Protein 1MGQ (pdb70)

Organism: Methanothermobacter thermautotrophicus (strain ATCC 29096 / DSM 1053 / JCM 10044 / NBRC 100330 / Delta H) (NCBI:txid187420)

Solvent-accessible surface area: 22728 Å² total; per-residue (Å²): 155,26,77,70,134,133,3,41,52,9,2,30,77,6,48,93,44,96,3,23,0,11,2,94,74,87,55,18,0,78,9,40,0,58,0,41,29,138,112,1,15,0,0,0,46,110,0,49,5,22,95,154,72,119,44,78,57,172,14,35,42,0,1,0,32,0,53,5,0,11,1,5,2,94,237,29,69,64,132,136,1,32,37,4,0,33,52,7,51,94,43,99,4,34,0,24,2,85,81,75,55,16,2,88,8,40,0,65,0,32,20,128,110,3,11,0,1,0,45,106,1,50,17,18,134,133,72,117,50,72,59,161,18,57,22,1,4,0,30,0,66,8,0,8,0,0,5,62,258,29,69,67,141,143,2,32,37,17,3,30,88,15,48,92,39,94,4,36,0,12,1,79,72,77,20,15,0,98,8,45,0,64,0,23,21,132,113,2,14,0,1,0,47,89,0,52,2,7,60,113,62,122,73,73,65,150,13,48,36,0,0,0,24,0,64,6,0,3,1,5,1,88,80,63,68,130,150,2,34,54,5,1,34,110,7,44,97,43,100,4,41,0,14,0,78,75,86,48,28,0,106,9,41,0,65,0,33,21,141,117,4,14,0,2,0,46,112,2,62,15,15,96,157,72,108,45,70,54,172,16,57,39,0,3,0,29,0,56,8,0,11,2,0,4,71,84,80,63,140,151,2,31,54,3,0,31,112,10,48,88,40,105,4,37,0,29,3,84,77,97,66,10,0,78,9,38,0,72,0,31,23,145,116,3,16,0,3,0,40,88,0,46,10,14,116,148,50,124,71,69,108,152,16,54,36,0,1,0,29,0,55,10,0,0,2,0,11,48,173,144,0,47,46,20,3,29,122,10,49,92,41,96,3,34,0,22,1,78,76,88,40,12,0,85,8,40,0,69,0,28,22,124,110,2,16,0,3,0,45,105,1,54,14,13,81,151,57,115,55,73,69,178,11,58,40,0,0,0,28,0,55,6,0,5,1,3,4,87,75,63,67,122,128,4,47,50,2,1,35,106,4,76,97,42,101,3,39,0,18,2,71,79,83,43,16,0,98,9,43,0,90,15,34,16,122,110,2,12,0,12,0,46,111,2,37,11,10,111,145,63,125,56,67,62,175,18,54,43,0,4,0,34,0,53,8,0,16,1,0,4,67

CATH classification: 2.30.30.100

Nearest PDB structures (foldseek):
  1jri-assembly2_J  TM=9.976E-01  e=5.570E-13  Methanothermobacter thermautotrophicus
  1loj-assembly1_B  TM=9.553E-01  e=8.508E-12  Methanothermobacter thermautotrophicus str. Delta H
  1i4k-assembly6_T  TM=9.739E-01  e=8.315E-10  Archaeoglobus fulgidus
  9esi-assembly1_I  TM=9.435E-01  e=1.370E-07  Schizosaccharomyces pombe
  5o9z-assembly1_d  TM=9.030E-01  e=4.123E-07  Homo sapiens

Sequence (511 aa):
RVNVQRPLDALGNSLNSPVIIKLKGDREFRGVLKSFDLHMNLVLNDAEELEDGEVTRRLGTVLIRGDNIVYISPRVNVQRPLDALGNSLNSPVIIKLKGDREFRGVLKSFDLHMNLVLNDAEELEDGEVTRRLGTVLIRGDNIVYISPRVNVQRPLDALGNSLNSPVIIKLKGDREFRGVLKSFDLHMNLVLNDAEELEDGEVTRRLGTVLIRGDNIVYISPVNVQRPLDALGNSLNSPVIIKLKGDREFRGVLKSFDLHMNLVLNDAEELEDGEVTRRLGTVLIRGDNIVYISPVNVQRPLDALGNSLNSPVIIKLKGDREFRGVLKSFDLHMNLVLNDAEELEDGEVTRRLGTVLIRGDNIVYISPQRPLDALGNSLNSPVIIKLKGDREFRGVLKSFDLHMNLVLNDAEELEDGEVTRRLGTVLIRGDNIVYISPVNVQRPLDALGNSLNSPVIIKLKGDREFRGVLKSFDLHMNLVLNDAEELEDGEVTRRLGTVLIRGDNIVYISP

Radius of gyration: 24.47 Å; Cα contacts (8 Å, |Δi|>4): 1337; chains: 7; bounding box: 38×61×62 Å

Structure (mmCIF, N/CA/C/O backbone):
data_1MGQ
#
_entry.id   1MGQ
#
_cell.length_a   40.591
_cell.length_b   71.883
_cell.length_c   95.095
_cell.angle_alpha   90.00
_cell.angle_beta   94.02
_cell.angle_gamma   90.00
#
_symmetry.space_group_name_H-M   'P 1 21 1'
#
loop_
_entity.id
_entity.type
_entity.pdbx_description
1 polymer 'SM-LIKE PROTEIN'
2 water water
#
loop_
_atom_site.group_PDB
_atom_site.id
_atom_site.type_symbol
_atom_site.label_atom_id
_atom_site.label_alt_id
_atom_site.label_comp_id
_atom_site.label_asym_id
_atom_site.label_entity_id
_atom_site.label_seq_id
_atom_site.pdbx_PDB_ins_code
_atom_site.Cartn_x
_atom_site.Cartn_y
_atom_site.Cartn_z
_atom_site.occupancy
_atom_site.B_iso_or_equiv
_atom_site.auth_seq_id
_atom_site.auth_comp_id
_atom_site.auth_asym_id
_atom_site.auth_atom_id
_atom_site.pdbx_PDB_model_num
ATOM 1 N N . ARG A 1 10 ? 4.719 -19.017 -2.818 1.00 32.38 8 ARG A N 1
ATOM 2 C CA . ARG A 1 10 ? 4.688 -19.812 -1.546 1.00 29.45 8 ARG A CA 1
ATOM 3 C C . ARG A 1 10 ? 3.941 -19.166 -0.372 1.00 25.37 8 ARG A C 1
ATOM 4 O O . ARG A 1 10 ? 3.484 -19.854 0.538 1.00 23.97 8 ARG A O 1
ATOM 12 N N . VAL A 1 11 ? 3.773 -17.846 -0.411 1.00 22.53 9 VAL A N 1
ATOM 13 C CA . VAL A 1 11 ? 2.912 -17.173 0.586 1.00 20.98 9 VAL A CA 1
ATOM 14 C C . VAL A 1 11 ? 2.006 -16.152 -0.074 1.00 19.81 9 VAL A C 1
ATOM 15 O O . VAL A 1 11 ? 2.316 -15.595 -1.125 1.00 20.08 9 VAL A O 1
ATOM 19 N N . ASN A 1 12 ? 0.838 -15.987 0.504 1.00 20.06 10 ASN A N 1
ATOM 20 C CA . ASN A 1 12 ? -0.076 -14.898 0.036 1.00 18.61 10 ASN A CA 1
ATOM 21 C C . ASN A 1 12 ? 0.695 -13.522 0.170 1.00 17.07 10 ASN A C 1
ATOM 22 O O . ASN A 1 12 ? 1.368 -13.246 1.148 1.00 17.42 10 ASN A O 1
ATOM 27 N N . VAL A 1 13 ? 0.544 -12.633 -0.797 1.00 17.38 11 VAL A N 1
ATOM 28 C CA . VAL A 1 13 ? 1.241 -11.342 -0.762 1.00 16.06 11 VAL A CA 1
ATOM 29 C C . VAL A 1 13 ? 0.864 -10.443 0.411 1.00 15.26 11 VAL A C 1
ATOM 30 O O . VAL A 1 13 ? 1.552 -9.405 0.661 1.00 15.36 11 VAL A O 1
ATOM 34 N N . GLN A 1 14 ? -0.205 -10.810 1.145 1.00 17.66 12 GLN A N 1
ATOM 35 C CA . GLN A 1 14 ? -0.651 -10.004 2.274 1.00 17.28 12 GLN A CA 1
ATOM 36 C C . GLN A 1 14 ? -0.477 -10.698 3.605 1.00 15.73 12 GLN A C 1
ATOM 37 O O . GLN A 1 14 ? -0.842 -10.136 4.660 1.00 17.13 12 GLN A O 1
ATOM 43 N N . ARG A 1 15 ? 0.088 -11.927 3.574 1.00 15.57 13 ARG A N 1
ATOM 44 C CA . ARG A 1 15 ? 0.202 -12.734 4.795 1.00 14.59 13 ARG A CA 1
ATOM 45 C C . ARG A 1 15 ? 1.661 -13.217 4.996 1.00 13.72 13 ARG A C 1
ATOM 46 O O . ARG A 1 15 ? 1.908 -14.416 4.967 1.00 13.79 13 ARG A O 1
ATOM 54 N N . PRO A 1 16 ? 2.566 -12.317 5.273 1.00 13.32 14 PRO A N 1
ATOM 55 C CA . PRO A 1 16 ? 3.963 -12.744 5.436 1.00 13.42 14 PRO A CA 1
ATOM 56 C C . PRO A 1 16 ? 4.206 -13.832 6.522 1.00 12.65 14 PRO A C 1
ATOM 57 O O . PRO A 1 16 ? 5.193 -14.657 6.357 1.00 14.92 14 PRO A O 1
ATOM 61 N N . LEU A 1 17 ? 3.521 -13.739 7.634 1.00 12.95 15 LEU A N 1
ATOM 62 C CA . LEU A 1 17 ? 3.689 -14.670 8.676 1.00 14.25 15 LEU A CA 1
ATOM 63 C C . LEU A 1 17 ? 3.309 -16.121 8.248 1.00 18.37 15 LEU A C 1
ATOM 64 O O . LEU A 1 17 ? 3.655 -17.029 8.982 1.00 19.31 15 LEU A O 1
ATOM 69 N N . ASP A 1 18 ? 2.546 -16.341 7.142 1.00 18.30 16 ASP A N 1
ATOM 70 C CA . ASP A 1 18 ? 2.311 -17.691 6.642 1.00 21.32 16 ASP A CA 1
ATOM 71 C C . ASP A 1 18 ? 3.623 -18.394 6.265 1.00 19.77 16 ASP A C 1
ATOM 72 O O . ASP A 1 18 ? 3.660 -19.590 6.159 1.00 20.68 16 ASP A O 1
ATOM 77 N N . ALA A 1 19 ? 4.679 -17.629 6.118 1.00 19.41 17 ALA A N 1
ATOM 78 C CA . ALA A 1 19 ? 6.009 -18.269 5.904 1.00 20.14 17 ALA A CA 1
ATOM 79 C C . ALA A 1 19 ? 6.373 -19.177 7.114 1.00 21.12 17 ALA A C 1
ATOM 80 O O . ALA A 1 19 ? 7.132 -20.148 6.958 1.00 23.15 17 ALA A O 1
ATOM 82 N N . LEU A 1 20 ? 5.829 -18.872 8.286 1.00 20.40 18 LEU A N 1
ATOM 83 C CA . LEU A 1 20 ? 6.130 -19.707 9.458 1.00 22.01 18 LEU A CA 1
ATOM 84 C C . LEU A 1 20 ? 5.376 -21.001 9.353 1.00 23.76 18 LEU A C 1
ATOM 85 O O . LEU A 1 20 ? 5.922 -22.069 9.668 1.00 23.85 18 LEU A O 1
ATOM 90 N N . GLY A 1 21 ? 4.106 -20.907 8.913 1.00 23.44 19 GLY A N 1
ATOM 91 C CA . GLY A 1 21 ? 3.303 -22.076 8.767 1.00 26.23 19 GLY A CA 1
ATOM 92 C C . GLY A 1 21 ? 3.979 -23.004 7.794 1.00 26.15 19 GLY A C 1
ATOM 93 O O . GLY A 1 21 ? 3.977 -24.244 7.942 1.00 27.80 19 GLY A O 1
ATOM 94 N N . ASN A 1 22 ? 4.558 -22.414 6.753 1.00 24.78 20 ASN A N 1
ATOM 95 C CA . ASN A 1 22 ? 5.154 -23.248 5.751 1.00 26.54 20 ASN A CA 1
ATOM 96 C C . ASN A 1 22 ? 6.384 -24.020 6.302 1.00 27.66 20 ASN A C 1
ATOM 97 O O . ASN A 1 22 ? 6.770 -25.042 5.734 1.00 29.87 20 ASN A O 1
ATOM 102 N N . SER A 1 23 ? 6.976 -23.555 7.411 1.00 25.65 21 SER A N 1
ATOM 103 C CA . SER A 1 23 ? 8.207 -24.165 7.997 1.00 28.11 21 SER A CA 1
ATOM 104 C C . SER A 1 23 ? 7.909 -25.077 9.167 1.00 28.08 21 SER A C 1
ATOM 105 O O . SER A 1 23 ? 8.840 -25.616 9.764 1.00 27.71 21 SER A O 1
ATOM 108 N N . LEU A 1 24 ? 6.650 -25.194 9.555 1.00 28.10 22 LEU A N 1
ATOM 109 C CA . LEU A 1 24 ? 6.303 -26.102 10.679 1.00 29.31 22 LEU A CA 1
ATOM 110 C C . LEU A 1 24 ? 6.851 -27.516 10.530 1.00 30.79 22 LEU A C 1
ATOM 111 O O . LEU A 1 24 ? 6.689 -28.169 9.487 1.00 31.87 22 LEU A O 1
ATOM 116 N N . ASN A 1 25 ? 7.450 -28.023 11.600 1.00 30.20 23 ASN A N 1
ATOM 117 C CA . ASN A 1 25 ? 8.069 -29.359 11.605 1.00 32.47 23 ASN A CA 1
ATOM 118 C C . ASN A 1 25 ? 9.283 -29.528 10.692 1.00 33.17 23 ASN A C 1
ATOM 119 O O . ASN A 1 25 ? 9.650 -30.633 10.340 1.00 36.33 23 ASN A O 1
ATOM 124 N N . SER A 1 26 ? 9.931 -28.425 10.362 1.00 30.64 24 SER A N 1
ATOM 125 C CA . SER A 1 26 ? 11.114 -28.420 9.515 1.00 31.96 24 SER A CA 1
ATOM 126 C C . SER A 1 26 ? 12.209 -27.586 10.185 1.00 29.57 24 SER A C 1
ATOM 127 O O . SER A 1 26 ? 11.924 -26.782 11.043 1.00 25.76 24 SER A O 1
ATOM 130 N N . PRO A 1 27 ? 13.444 -27.750 9.754 1.00 31.34 25 PRO A N 1
ATOM 131 C CA . PRO A 1 27 ? 14.537 -26.942 10.304 1.00 29.81 25 PRO A CA 1
ATOM 132 C C . PRO A 1 27 ? 14.391 -25.485 9.939 1.00 26.98 25 PRO A C 1
ATOM 133 O O . PRO A 1 27 ? 14.120 -25.203 8.783 1.00 26.41 25 PRO A O 1
ATOM 137 N N . VAL A 1 28 ? 14.682 -24.582 10.878 1.00 24.69 26 VAL A N 1
ATOM 138 C CA . VAL A 1 28 ? 14.692 -23.157 10.540 1.00 23.39 26 VAL A CA 1
ATOM 139 C C . VAL A 1 28 ? 15.919 -22.503 11.164 1.00 23.54 26 VAL A C 1
ATOM 140 O O . VAL A 1 28 ? 16.657 -23.123 11.991 1.00 25.08 26 VAL A O 1
ATOM 144 N N . ILE A 1 29 ? 16.183 -21.263 10.747 1.00 22.21 27 ILE A N 1
ATOM 145 C CA . ILE A 1 29 ? 17.294 -20.481 11.301 1.00 23.30 27 ILE A CA 1
ATOM 146 C C . ILE A 1 29 ? 16.651 -19.238 11.882 1.00 22.14 27 ILE A C 1
ATOM 147 O O . ILE A 1 29 ? 15.861 -18.585 11.178 1.00 20.08 27 ILE A O 1
ATOM 152 N N . ILE A 1 30 ? 16.926 -18.922 13.152 1.00 20.81 28 ILE A N 1
ATOM 153 C CA . ILE A 1 30 ? 16.297 -17.729 13.799 1.00 21.31 28 ILE A CA 1
ATOM 154 C C . ILE A 1 30 ? 17.452 -16.808 14.165 1.00 23.04 28 ILE A C 1
ATOM 155 O O . ILE A 1 30 ? 18.386 -17.244 14.813 1.00 23.24 28 ILE A O 1
ATOM 160 N N . LYS A 1 31 ? 17.413 -15.553 13.707 1.00 20.86 29 LYS A N 1
ATOM 161 C CA . LYS A 1 31 ? 18.457 -14.614 14.044 1.00 22.68 29 LYS A CA 1
ATOM 162 C C . LYS A 1 31 ? 17.869 -13.644 15.054 1.00 20.78 29 LYS A C 1
ATOM 163 O O . LYS A 1 31 ? 16.789 -13.095 14.825 1.00 19.04 29 LYS A O 1
ATOM 169 N N . LEU A 1 32 ? 18.515 -13.487 16.191 1.00 21.18 30 LEU A N 1
ATOM 170 C CA . LEU A 1 32 ? 17.974 -12.556 17.160 1.00 23.40 30 LEU A CA 1
ATOM 171 C C . LEU A 1 32 ? 18.735 -11.294 17.235 1.00 25.53 30 LEU A C 1
ATOM 172 O O . LEU A 1 32 ? 19.886 -11.181 16.747 1.00 29.61 30 LEU A O 1
ATOM 177 N N . LYS A 1 33 ? 18.135 -10.332 17.941 1.00 26.73 31 LYS A N 1
ATOM 178 C CA . LYS A 1 33 ? 18.863 -9.118 18.282 1.00 30.62 31 LYS A CA 1
ATOM 179 C C . LYS A 1 33 ? 20.169 -9.419 19.037 1.00 32.61 31 LYS A C 1
ATOM 180 O O . LYS A 1 33 ? 20.244 -10.341 19.855 1.00 30.51 31 LYS A O 1
ATOM 186 N N . GLY A 1 34 ? 21.202 -8.655 18.729 1.00 35.36 32 GLY A N 1
ATOM 187 C CA . GLY A 1 34 ? 22.477 -8.812 19.379 1.00 40.00 32 GLY A CA 1
ATOM 188 C C . GLY A 1 34 ? 23.218 -9.932 18.684 1.00 41.06 32 GLY A C 1
ATOM 189 O O . GLY A 1 34 ? 24.146 -10.528 19.228 1.00 39.17 32 GLY A O 1
ATOM 190 N N . ASP A 1 35 ? 22.752 -10.254 17.485 1.00 39.10 33 ASP A N 1
ATOM 191 C CA . ASP A 1 35 ? 23.492 -11.178 16.639 1.00 41.08 33 ASP A CA 1
ATOM 192 C C . ASP A 1 35 ? 23.499 -12.642 17.096 1.00 39.73 33 ASP A C 1
ATOM 193 O O . ASP A 1 35 ? 24.366 -13.409 16.709 1.00 41.31 33 ASP A O 1
ATOM 198 N N . ARG A 1 36 ? 22.541 -13.039 17.910 1.00 36.96 34 ARG A N 1
ATOM 199 C CA . ARG A 1 36 ? 22.506 -14.431 18.312 1.00 35.14 34 ARG A CA 1
ATOM 200 C C . ARG A 1 36 ? 21.767 -15.234 17.207 1.00 30.76 34 ARG A C 1
ATOM 201 O O . ARG A 1 36 ? 20.777 -14.758 16.597 1.00 29.79 34 ARG A O 1
ATOM 209 N N . GLU A 1 37 ? 22.262 -16.434 16.938 1.00 28.70 35 GLU A N 1
ATOM 210 C CA . GLU A 1 37 ? 21.618 -17.312 15.977 1.00 27.26 35 GLU A CA 1
ATOM 211 C C . GLU A 1 37 ? 21.244 -18.693 16.587 1.00 26.35 35 GLU A C 1
ATOM 212 O O . GLU A 1 37 ? 22.077 -19.374 17.243 1.00 24.99 35 GLU A O 1
ATOM 218 N N . PHE A 1 38 ? 20.007 -19.097 16.329 1.00 23.29 36 PHE A N 1
ATOM 219 C CA . PHE A 1 38 ? 19.514 -20.410 16.730 1.00 24.37 36 PHE A CA 1
ATOM 220 C C . PHE A 1 38 ? 19.022 -21.225 15.542 1.00 24.13 36 PHE A C 1
ATOM 221 O O . PHE A 1 38 ? 18.420 -20.683 14.604 1.00 22.41 36 PHE A O 1
ATOM 229 N N . ARG A 1 39 ? 19.321 -22.512 15.558 1.00 24.97 37 ARG A N 1
ATOM 230 C CA . ARG A 1 39 ? 18.838 -23.418 14.527 1.00 28.14 37 ARG A CA 1
ATOM 231 C C . ARG A 1 39 ? 18.144 -24.559 15.231 1.00 28.81 37 ARG A C 1
ATOM 232 O O . ARG A 1 39 ? 18.638 -25.039 16.261 1.00 30.62 37 ARG A O 1
ATOM 240 N N . GLY A 1 40 ? 16.986 -24.962 14.714 1.00 27.73 38 GLY A N 1
ATOM 241 C CA . GLY A 1 40 ? 16.262 -26.099 15.257 1.00 27.99 38 GLY A CA 1
ATOM 242 C C . GLY A 1 40 ? 15.001 -26.381 14.439 1.00 27.89 38 GLY A C 1
ATOM 243 O O . GLY A 1 40 ? 14.738 -25.747 13.415 1.00 26.39 38 GLY A O 1
ATOM 244 N N . VAL A 1 41 ? 14.184 -27.318 14.897 1.00 28.58 39 VAL A N 1
ATOM 245 C CA . VAL A 1 41 ? 12.970 -27.674 14.177 1.00 28.83 39 VAL A CA 1
ATOM 246 C C . VAL A 1 41 ? 11.788 -26.886 14.705 1.00 27.77 39 VAL A C 1
ATOM 247 O O . VAL A 1 41 ? 11.519 -26.871 15.917 1.00 28.22 39 VAL A O 1
ATOM 251 N N . LEU A 1 42 ? 11.118 -26.167 13.833 1.00 26.13 40 LEU A N 1
ATOM 252 C CA . LEU A 1 42 ? 10.001 -25.318 14.289 1.00 25.74 40 LEU A CA 1
ATOM 253 C C . LEU A 1 42 ? 8.801 -26.168 14.715 1.00 27.15 40 LEU A C 1
ATOM 254 O O . LEU A 1 42 ? 8.306 -27.004 13.945 1.00 26.20 40 LEU A O 1
ATOM 259 N N . LYS A 1 43 ? 8.357 -25.990 15.953 1.00 25.45 41 LYS A N 1
ATOM 260 C CA . LYS A 1 43 ? 7.233 -26.792 16.449 1.00 28.18 41 LYS A CA 1
ATOM 261 C C . LYS A 1 43 ? 5.916 -26.047 16.585 1.00 28.23 41 LYS A C 1
ATOM 262 O O . LYS A 1 43 ? 4.862 -26.665 16.481 1.00 32.44 41 LYS A O 1
ATOM 268 N N . SER A 1 44 ? 5.959 -24.755 16.872 1.00 27.48 42 SER A N 1
ATOM 269 C CA . SER A 1 44 ? 4.755 -23.979 17.035 1.00 28.36 42 SER A CA 1
ATOM 270 C C . SER A 1 44 ? 5.145 -22.527 17.013 1.00 27.45 42 SER A C 1
ATOM 271 O O . SER A 1 44 ? 6.336 -22.177 17.165 1.00 23.86 42 SER A O 1
ATOM 274 N N . PHE A 1 45 ? 4.152 -21.663 16.830 1.00 26.23 43 PHE A N 1
ATOM 275 C CA . PHE A 1 45 ? 4.382 -20.216 16.779 1.00 25.42 43 PHE A CA 1
ATOM 276 C C . PHE A 1 45 ? 3.030 -19.525 16.926 1.00 27.51 43 PHE A C 1
ATOM 277 O O . PHE A 1 45 ? 2.013 -20.191 16.756 1.00 30.85 43 PHE A O 1
ATOM 285 N N . ASP A 1 46 ? 3.032 -18.227 17.288 1.00 28.31 44 ASP A N 1
ATOM 286 C CA . ASP A 1 46 ? 1.811 -17.395 17.412 1.00 29.12 44 ASP A CA 1
ATOM 287 C C . ASP A 1 46 ? 1.966 -16.082 16.619 1.00 27.97 44 ASP A C 1
ATOM 288 O O . ASP A 1 46 ? 3.010 -15.850 16.062 1.00 26.56 44 ASP A O 1
ATOM 293 N N . LEU A 1 47 ? 0.927 -15.250 16.520 1.00 29.77 45 LEU A N 1
ATOM 294 C CA . LEU A 1 47 ? 1.055 -14.024 15.732 1.00 30.28 45 LEU A CA 1
ATOM 295 C C . LEU A 1 47 ? 2.189 -13.134 16.215 1.00 30.06 45 LEU A C 1
ATOM 296 O O . LEU A 1 47 ? 2.631 -12.310 15.482 1.00 29.59 45 LEU A O 1
ATOM 301 N N . HIS A 1 48 ? 2.604 -13.271 17.463 1.00 30.26 46 HIS A N 1
ATOM 302 C CA . HIS A 1 48 ? 3.684 -12.416 17.981 1.00 29.09 46 HIS A CA 1
ATOM 303 C C . HIS A 1 48 ? 5.044 -12.888 17.591 1.00 25.57 46 HIS A C 1
ATOM 304 O O . HIS A 1 48 ? 6.041 -12.237 17.917 1.00 25.55 46 HIS A O 1
ATOM 311 N N . MET A 1 49 ? 5.088 -13.996 16.847 1.00 23.01 47 MET A N 1
ATOM 312 C CA . MET A 1 49 ? 6.325 -14.685 16.533 1.00 22.12 47 MET A CA 1
ATOM 313 C C . MET A 1 49 ? 7.020 -15.327 17.736 1.00 21.18 47 MET A C 1
ATOM 314 O O . MET A 1 49 ? 8.197 -15.637 17.609 1.00 20.18 47 MET A O 1
ATOM 319 N N . ASN A 1 50 ? 6.326 -15.485 18.887 1.00 22.58 48 ASN A N 1
ATOM 320 C CA . ASN A 1 50 ? 6.881 -16.353 19.908 1.00 23.66 48 ASN A CA 1
ATOM 321 C C . ASN A 1 50 ? 6.922 -17.741 19.244 1.00 23.84 48 ASN A C 1
ATOM 322 O O . ASN A 1 50 ? 5.992 -18.114 18.525 1.00 25.25 48 ASN A O 1
ATOM 327 N N . LEU A 1 51 ? 7.939 -18.538 19.496 1.00 23.78 49 LEU A N 1
ATOM 328 C CA . LEU A 1 51 ? 8.046 -19.808 18.791 1.00 24.01 49 LEU A CA 1
ATOM 329 C C . LEU A 1 51 ? 8.785 -20.848 19.604 1.00 24.67 49 LEU A C 1
ATOM 330 O O . LEU A 1 51 ? 9.532 -20.522 20.519 1.00 23.80 49 LEU A O 1
ATOM 335 N N . VAL A 1 52 ? 8.490 -22.110 19.312 1.00 23.60 50 VAL A N 1
ATOM 336 C CA . VAL A 1 52 ? 9.191 -23.193 19.959 1.00 25.59 50 VAL A CA 1
ATOM 337 C C . VAL A 1 52 ? 10.043 -23.982 18.958 1.00 23.78 50 VAL A C 1
ATOM 338 O O . VAL A 1 52 ? 9.589 -24.359 17.885 1.00 23.40 50 VAL A O 1
ATOM 342 N N . LEU A 1 53 ? 11.289 -24.221 19.305 1.00 24.11 51 LEU A N 1
ATOM 343 C CA . LEU A 1 53 ? 12.079 -25.089 18.466 1.00 25.36 51 LEU A CA 1
ATOM 344 C C . LEU A 1 53 ? 12.325 -26.338 19.283 1.00 27.81 51 LEU A C 1
ATOM 345 O O . LEU A 1 53 ? 12.396 -26.256 20.527 1.00 28.18 51 LEU A O 1
ATOM 350 N N . ASN A 1 54 ? 12.460 -27.477 18.604 1.00 28.32 52 ASN A N 1
ATOM 351 C CA . ASN A 1 54 ? 13.052 -28.671 19.219 1.00 32.05 52 ASN A CA 1
ATOM 352 C C . ASN A 1 54 ? 14.444 -28.929 18.636 1.00 31.56 52 ASN A C 1
ATOM 353 O O . ASN A 1 54 ? 14.737 -28.459 17.524 1.00 30.78 52 ASN A O 1
ATOM 358 N N . ASP A 1 55 ? 15.285 -29.679 19.373 1.00 33.02 53 ASP A N 1
ATOM 359 C CA . ASP A 1 55 ? 16.660 -29.973 18.973 1.00 35.34 53 ASP A CA 1
ATOM 360 C C . ASP A 1 55 ? 17.439 -28.725 18.614 1.00 33.48 53 ASP A C 1
ATOM 361 O O . ASP A 1 55 ? 18.166 -28.694 17.628 1.00 34.01 53 ASP A O 1
ATOM 366 N N . ALA A 1 56 ? 17.267 -27.676 19.389 1.00 31.21 54 ALA A N 1
ATOM 367 C CA . ALA A 1 56 ? 17.917 -26.429 19.040 1.00 30.48 54 ALA A CA 1
ATOM 368 C C . ALA A 1 56 ? 19.358 -26.299 19.421 1.00 31.81 54 ALA A C 1
ATOM 369 O O . ALA A 1 56 ? 19.855 -26.908 20.422 1.00 33.02 54 ALA A O 1
ATOM 371 N N . GLU A 1 57 ? 20.065 -25.543 18.590 1.00 31.39 55 GLU A N 1
ATOM 372 C CA . GLU A 1 57 ? 21.496 -25.287 18.827 1.00 34.83 55 GLU A CA 1
ATOM 373 C C . GLU A 1 57 ? 21.715 -23.797 18.654 1.00 33.68 55 GLU A C 1
ATOM 374 O O . GLU A 1 57 ? 21.027 -23.148 17.858 1.00 31.36 55 GLU A O 1
ATOM 380 N N . GLU A 1 58 ? 22.628 -23.242 19.422 1.00 35.60 56 GLU A N 1
ATOM 381 C CA . GLU A 1 58 ? 22.950 -21.866 19.209 1.00 36.92 56 GLU A CA 1
ATOM 382 C C . GLU A 1 58 ? 24.231 -21.829 18.471 1.00 39.65 56 GLU A C 1
ATOM 383 O O . GLU A 1 58 ? 25.183 -22.559 18.828 1.00 41.81 56 GLU A O 1
ATOM 389 N N . LEU A 1 59 ? 24.281 -20.961 17.472 1.00 39.72 57 LEU A N 1
ATOM 390 C CA . LEU A 1 59 ? 25.472 -20.760 16.688 1.00 43.71 57 LEU A CA 1
ATOM 391 C C . LEU A 1 59 ? 26.143 -19.420 16.928 1.00 45.37 57 LEU A C 1
ATOM 392 O O . LEU A 1 59 ? 25.470 -18.400 17.129 1.00 43.32 57 LEU A O 1
ATOM 397 N N . GLU A 1 60 ? 27.477 -19.459 16.907 1.00 48.74 58 GLU A N 1
ATOM 398 C CA . GLU A 1 60 ? 28.345 -18.269 16.910 1.00 52.34 58 GLU A CA 1
ATOM 399 C C . GLU A 1 60 ? 29.537 -18.578 16.023 1.00 55.39 58 GLU A C 1
ATOM 400 O O . GLU A 1 60 ? 30.164 -19.611 16.197 1.00 56.98 58 GLU A O 1
ATOM 406 N N . ASP A 1 61 ? 29.810 -17.710 15.053 1.00 56.63 59 ASP A N 1
ATOM 407 C CA . ASP A 1 61 ? 30.906 -17.913 14.115 1.00 62.85 59 ASP A CA 1
ATOM 408 C C . ASP A 1 61 ? 30.845 -19.313 13.462 1.00 63.53 59 ASP A C 1
ATOM 409 O O . ASP A 1 61 ? 31.839 -20.022 13.396 1.00 67.73 59 ASP A O 1
ATOM 414 N N . GLY A 1 62 ? 29.661 -19.713 12.996 1.00 61.60 60 GLY A N 1
ATOM 415 C CA . GLY A 1 62 ? 29.497 -21.006 12.338 1.00 61.66 60 GLY A CA 1
ATOM 416 C C . GLY A 1 62 ? 29.685 -22.209 13.242 1.00 62.66 60 GLY A C 1
ATOM 417 O O . GLY A 1 62 ? 30.043 -23.309 12.802 1.00 65.24 60 GLY A O 1
ATOM 418 N N . GLU A 1 63 ? 29.466 -22.031 14.529 1.00 61.00 61 GLU A N 1
ATOM 419 C CA . GLU A 1 63 ? 29.653 -23.173 15.390 1.00 62.20 61 GLU A CA 1
ATOM 420 C C . GLU A 1 63 ? 28.705 -23.185 16.563 1.00 58.67 61 GLU A C 1
ATOM 421 O O . GLU A 1 63 ? 28.355 -22.139 17.105 1.00 57.09 61 GLU A O 1
ATOM 427 N N . VAL A 1 64 ? 28.318 -24.394 16.945 1.00 58.22 62 VAL A N 1
ATOM 428 C CA . VAL A 1 64 ? 27.377 -24.631 18.018 1.00 55.54 62 VAL A CA 1
ATOM 429 C C . VAL A 1 64 ? 28.009 -24.341 19.365 1.00 56.79 62 VAL A C 1
ATOM 430 O O . VAL A 1 64 ? 28.872 -25.075 19.816 1.00 59.49 62 VAL A O 1
ATOM 434 N N . THR A 1 65 ? 27.588 -23.263 20.005 1.00 54.73 63 THR A N 1
ATOM 435 C CA . THR A 1 65 ? 28.137 -22.924 21.305 1.00 56.24 63 THR A CA 1
ATOM 436 C C . THR A 1 65 ? 27.309 -23.528 22.433 1.00 54.56 63 THR A C 1
ATOM 437 O O . THR A 1 65 ? 27.751 -23.548 23.586 1.00 56.31 63 THR A O 1
ATOM 441 N N . ARG A 1 66 ? 26.146 -24.073 22.086 1.00 51.16 64 ARG A N 1
ATOM 442 C CA . ARG A 1 66 ? 25.236 -24.572 23.086 1.00 49.10 64 ARG A CA 1
ATOM 443 C C . ARG A 1 66 ? 24.133 -25.421 22.458 1.00 46.45 64 ARG A C 1
ATOM 444 O O . ARG A 1 66 ? 23.543 -25.052 21.429 1.00 43.27 64 ARG A O 1
ATOM 452 N N . ARG A 1 67 ? 23.838 -26.551 23.077 1.00 45.03 65 ARG A N 1
ATOM 453 C CA . ARG A 1 67 ? 22.744 -27.381 22.627 1.00 44.06 65 ARG A CA 1
ATOM 454 C C . ARG A 1 67 ? 21.603 -27.105 23.593 1.00 42.45 65 ARG A C 1
ATOM 455 O O . ARG A 1 67 ? 21.777 -27.261 24.784 1.00 44.41 65 ARG A O 1
ATOM 463 N N . LEU A 1 68 ? 20.438 -26.694 23.122 1.00 39.61 66 LEU A N 1
ATOM 464 C CA . LEU A 1 68 ? 19.378 -26.295 24.065 1.00 39.19 66 LEU A CA 1
ATOM 465 C C . LEU A 1 68 ? 18.246 -27.295 24.194 1.00 39.57 66 LEU A C 1
ATOM 466 O O . LEU A 1 68 ? 17.456 -27.227 25.141 1.00 39.22 66 LEU A O 1
ATOM 471 N N . GLY A 1 69 ? 18.118 -28.195 23.224 1.00 39.53 67 GLY A N 1
ATOM 472 C CA . GLY A 1 69 ? 16.981 -29.096 23.236 1.00 39.93 67 GLY A CA 1
ATOM 473 C C . GLY A 1 69 ? 15.739 -28.276 22.852 1.00 37.13 67 GLY A C 1
ATOM 474 O O . GLY A 1 69 ? 15.747 -27.550 21.855 1.00 35.92 67 GLY A O 1
ATOM 475 N N . THR A 1 70 ? 14.674 -28.368 23.632 1.00 36.57 68 THR A N 1
ATOM 476 C CA . THR A 1 70 ? 13.446 -27.608 23.343 1.00 34.70 68 THR A CA 1
ATOM 477 C C . THR A 1 70 ? 13.606 -26.196 23.869 1.00 32.20 68 THR A C 1
ATOM 478 O O . THR A 1 70 ? 14.074 -26.010 24.969 1.00 32.23 68 THR A O 1
ATOM 482 N N . VAL A 1 71 ? 13.238 -25.196 23.081 1.00 28.75 69 VAL A N 1
ATOM 483 C CA . VAL A 1 71 ? 13.373 -23.826 23.575 1.00 28.06 69 VAL A CA 1
ATOM 484 C C . VAL A 1 71 ? 12.227 -22.979 23.077 1.00 25.81 69 VAL A C 1
ATOM 485 O O . VAL A 1 71 ? 11.765 -23.151 21.929 1.00 24.88 69 VAL A O 1
ATOM 489 N N . LEU A 1 72 ? 11.713 -22.117 23.945 1.00 24.69 70 LEU A N 1
ATOM 490 C CA . LEU A 1 72 ? 10.644 -21.159 23.570 1.00 23.84 70 LEU A CA 1
ATOM 491 C C . LEU A 1 72 ? 11.336 -19.772 23.413 1.00 22.13 70 LEU A C 1
ATOM 492 O O . LEU A 1 72 ? 11.968 -19.288 24.381 1.00 22.51 70 LEU A O 1
ATOM 497 N N . ILE A 1 73 ? 11.327 -19.202 22.184 1.00 18.98 71 ILE A N 1
ATOM 498 C CA . ILE A 1 73 ? 11.944 -17.898 21.897 1.00 20.00 71 ILE A CA 1
ATOM 499 C C . ILE A 1 73 ? 10.835 -16.819 21.833 1.00 20.86 71 ILE A C 1
ATOM 500 O O . ILE A 1 73 ? 9.850 -16.999 21.122 1.00 20.51 71 ILE A O 1
ATOM 505 N N . ARG A 1 74 ? 11.002 -15.719 22.585 1.00 21.65 72 ARG A N 1
ATOM 506 C CA . ARG A 1 74 ? 10.023 -14.630 22.552 1.00 23.11 72 ARG A CA 1
ATOM 507 C C . ARG A 1 74 ? 10.151 -13.862 21.211 1.00 23.47 72 ARG A C 1
ATOM 508 O O . ARG A 1 74 ? 11.271 -13.513 20.818 1.00 22.36 72 ARG A O 1
ATOM 516 N N . GLY A 1 75 ? 9.015 -13.612 20.505 1.00 21.33 73 GLY A N 1
ATOM 517 C CA . GLY A 1 75 ? 9.055 -12.938 19.203 1.00 22.00 73 GLY A CA 1
ATOM 518 C C . GLY A 1 75 ? 9.679 -11.557 19.136 1.00 23.06 73 GLY A C 1
ATOM 519 O O . GLY A 1 75 ? 10.297 -11.167 18.133 1.00 20.18 73 GLY A O 1
ATOM 520 N N . ASP A 1 76 ? 9.584 -10.843 20.244 1.00 23.10 74 ASP A N 1
ATOM 521 C CA . ASP A 1 76 ? 10.023 -9.452 20.259 1.00 24.66 74 ASP A CA 1
ATOM 522 C C . ASP A 1 76 ? 11.512 -9.300 20.022 1.00 23.52 74 ASP A C 1
ATOM 523 O O . ASP A 1 76 ? 11.955 -8.216 19.719 1.00 23.20 74 ASP A O 1
ATOM 528 N N . ASN A 1 77 ? 12.269 -10.372 20.217 1.00 21.23 75 ASN A N 1
ATOM 529 C CA . ASN A 1 77 ? 13.729 -10.356 20.069 1.00 21.73 75 ASN A CA 1
ATOM 530 C C . ASN A 1 77 ? 14.175 -10.823 18.672 1.00 21.62 75 ASN A C 1
ATOM 531 O O . ASN A 1 77 ? 15.385 -10.788 18.355 1.00 21.54 75 ASN A O 1
ATOM 536 N N . ILE A 1 78 ? 13.220 -11.250 17.848 1.00 17.91 76 ILE A N 1
ATOM 537 C CA . ILE A 1 78 ? 13.611 -11.831 16.552 1.00 18.74 76 ILE A CA 1
ATOM 538 C C . ILE A 1 78 ? 13.870 -10.786 15.482 1.00 17.45 76 ILE A C 1
ATOM 539 O O . ILE A 1 78 ? 13.114 -9.795 15.352 1.00 17.27 76 ILE A O 1
ATOM 544 N N . VAL A 1 79 ? 14.980 -10.944 14.753 1.00 15.53 77 VAL A N 1
ATOM 545 C CA . VAL A 1 79 ? 15.243 -10.163 13.569 1.00 17.05 77 VAL A CA 1
ATOM 546 C C . VAL A 1 79 ? 14.671 -10.832 12.309 1.00 16.35 77 VAL A C 1
ATOM 547 O O . VAL A 1 79 ? 13.919 -10.193 11.535 1.00 16.07 77 VAL A O 1
ATOM 551 N N . TYR A 1 80 ? 15.009 -12.103 12.066 1.00 15.04 78 TYR A N 1
ATOM 552 C CA . TYR A 1 80 ? 14.490 -12.768 10.874 1.00 14.77 78 TYR A CA 1
ATOM 553 C C . TYR A 1 80 ? 14.459 -14.233 11.098 1.00 16.70 78 TYR A C 1
ATOM 554 O O . TYR A 1 80 ? 15.167 -14.746 11.993 1.00 14.63 78 TYR A O 1
ATOM 563 N N . ILE A 1 81 ? 13.613 -14.895 10.309 1.00 15.58 79 ILE A N 1
ATOM 564 C CA . ILE A 1 81 ? 13.521 -16.333 10.327 1.00 17.82 79 ILE A CA 1
ATOM 565 C C . ILE A 1 81 ? 13.627 -16.868 8.935 1.00 18.67 79 ILE A C 1
ATOM 566 O O . ILE A 1 81 ? 13.045 -16.323 8.037 1.00 17.07 79 ILE A O 1
ATOM 571 N N . SER A 1 82 ? 14.404 -17.920 8.737 1.00 18.52 80 SER A N 1
ATOM 572 C CA . SER A 1 82 ? 14.396 -18.531 7.410 1.00 21.28 80 SER A CA 1
ATOM 573 C C . SER A 1 82 ? 14.458 -20.064 7.448 1.00 24.19 80 SER A C 1
ATOM 574 O O . SER A 1 82 ? 14.973 -20.607 8.425 1.00 24.65 80 SER A O 1
ATOM 577 N N . PRO A 1 83 ? 13.996 -20.760 6.395 1.00 26.75 81 PRO A N 1
ATOM 578 C CA . PRO A 1 83 ? 14.236 -22.218 6.263 1.00 30.97 81 PRO A CA 1
ATOM 579 C C . PRO A 1 83 ? 15.701 -22.480 5.886 1.00 35.19 81 PRO A C 1
ATOM 580 O O . PRO A 1 83 ? 16.513 -21.562 5.703 1.00 36.49 81 PRO A O 1
ATOM 585 N N . ARG B 1 10 ? 1.870 8.092 -8.118 1.00 47.54 8 ARG B N 1
ATOM 586 C CA . ARG B 1 10 ? 1.971 6.629 -7.944 1.00 44.19 8 ARG B CA 1
ATOM 587 C C . ARG B 1 10 ? 1.563 6.079 -6.574 1.00 40.31 8 ARG B C 1
ATOM 588 O O . ARG B 1 10 ? 0.992 4.993 -6.502 1.00 40.50 8 ARG B O 1
ATOM 596 N N . VAL B 1 11 ? 1.858 6.795 -5.492 1.00 34.70 9 VAL B N 1
ATOM 597 C CA . VAL B 1 11 ? 1.440 6.335 -4.168 1.00 29.98 9 VAL B CA 1
ATOM 598 C C . VAL B 1 11 ? 0.311 7.249 -3.645 1.00 27.59 9 VAL B C 1
ATOM 599 O O . VAL B 1 11 ? 0.411 8.424 -3.739 1.00 26.90 9 VAL B O 1
ATOM 603 N N . ASN B 1 12 ? -0.789 6.701 -3.128 1.00 25.89 10 ASN B N 1
ATOM 604 C CA . ASN B 1 12 ? -1.858 7.585 -2.593 1.00 26.50 10 ASN B CA 1
ATOM 605 C C . ASN B 1 12 ? -1.199 8.365 -1.443 1.00 23.10 10 ASN B C 1
ATOM 606 O O . ASN B 1 12 ? -0.457 7.743 -0.651 1.00 21.03 10 ASN B O 1
ATOM 611 N N . VAL B 1 13 ? -1.524 9.653 -1.304 1.00 23.89 11 VAL B N 1
ATOM 612 C CA . VAL B 1 13 ? -0.877 10.479 -0.264 1.00 23.80 11 VAL B CA 1
ATOM 613 C C . VAL B 1 13 ? -1.121 10.065 1.196 1.00 23.00 11 VAL B C 1
ATOM 614 O O . VAL B 1 13 ? -0.393 10.535 2.106 1.00 21.67 11 VAL B O 1
ATOM 618 N N . GLN B 1 14 ? -2.124 9.198 1.436 1.00 23.27 12 GLN B N 1
ATOM 619 C CA . GLN B 1 14 ? -2.379 8.776 2.810 1.00 23.62 12 GLN B CA 1
ATOM 620 C C . GLN B 1 14 ? -2.128 7.311 2.961 1.00 23.31 12 GLN B C 1
ATOM 621 O O . GLN B 1 14 ? -2.442 6.724 4.011 1.00 24.38 12 GLN B O 1
ATOM 627 N N . ARG B 1 15 ? -1.508 6.660 1.964 1.00 19.70 13 ARG B N 1
ATOM 628 C CA . ARG B 1 15 ? -1.254 5.263 2.144 1.00 20.07 13 ARG B CA 1
ATOM 629 C C . ARG B 1 15 ? 0.205 4.948 1.805 1.00 17.79 13 ARG B C 1
ATOM 630 O O . ARG B 1 15 ? 0.453 4.359 0.754 1.00 16.65 13 ARG B O 1
ATOM 638 N N . PRO B 1 16 ? 1.146 5.241 2.697 1.00 16.79 14 PRO B N 1
ATOM 639 C CA . PRO B 1 16 ? 2.575 5.011 2.357 1.00 17.66 14 PRO B CA 1
ATOM 640 C C . PRO B 1 16 ? 2.945 3.552 2.109 1.00 17.22 14 PRO B C 1
ATOM 641 O O . PRO B 1 16 ? 3.883 3.243 1.374 1.00 13.54 14 PRO B O 1
ATOM 645 N N . LEU B 1 17 ? 2.132 2.651 2.657 1.00 15.50 15 LEU B N 1
ATOM 646 C CA . LEU B 1 17 ? 2.468 1.247 2.455 1.00 16.32 15 LEU B CA 1
ATOM 647 C C . LEU B 1 17 ? 2.189 0.814 1.019 1.00 18.30 15 LEU B C 1
ATOM 648 O O . LEU B 1 17 ? 2.711 -0.222 0.563 1.00 17.20 15 LEU B O 1
ATOM 653 N N . ASP B 1 18 ? 1.530 1.687 0.275 1.00 19.79 16 ASP B N 1
ATOM 654 C CA . ASP B 1 18 ? 1.340 1.398 -1.114 1.00 21.36 16 ASP B CA 1
ATOM 655 C C . ASP B 1 18 ? 2.682 1.409 -1.813 1.00 21.41 16 ASP B C 1
ATOM 656 O O . ASP B 1 18 ? 2.829 0.810 -2.866 1.00 21.92 16 ASP B O 1
ATOM 661 N N . ALA B 1 19 ? 3.708 2.021 -1.237 1.00 20.32 17 ALA B N 1
ATOM 662 C CA . ALA B 1 19 ? 5.042 1.893 -1.852 1.00 20.52 17 ALA B CA 1
ATOM 663 C C . ALA B 1 19 ? 5.489 0.447 -1.856 1.00 20.04 17 ALA B C 1
ATOM 664 O O . ALA B 1 19 ? 6.230 0.055 -2.761 1.00 20.52 17 ALA B O 1
ATOM 666 N N . LEU B 1 20 ? 5.035 -0.354 -0.878 1.00 18.18 18 LEU B N 1
ATOM 667 C CA . LEU B 1 20 ? 5.449 -1.760 -0.827 1.00 19.17 18 LEU B CA 1
ATOM 668 C C . LEU B 1 20 ? 4.589 -2.523 -1.830 1.00 19.71 18 LEU B C 1
ATOM 669 O O . LEU B 1 20 ? 5.106 -3.372 -2.564 1.00 18.66 18 LEU B O 1
ATOM 674 N N . GLY B 1 21 ? 3.304 -2.177 -1.895 1.00 19.75 19 GLY B N 1
ATOM 675 C CA . GLY B 1 21 ? 2.343 -2.823 -2.794 1.00 21.55 19 GLY B CA 1
ATOM 676 C C . GLY B 1 21 ? 2.907 -2.684 -4.240 1.00 23.29 19 GLY B C 1
ATOM 677 O O . GLY B 1 21 ? 2.951 -3.679 -5.034 1.00 23.11 19 GLY B O 1
ATOM 678 N N . ASN B 1 22 ? 3.389 -1.474 -4.547 1.00 21.91 20 ASN B N 1
ATOM 679 C CA . ASN B 1 22 ? 3.958 -1.168 -5.856 1.00 24.67 20 ASN B CA 1
ATOM 680 C C . ASN B 1 22 ? 5.208 -1.940 -6.182 1.00 23.39 20 ASN B C 1
ATOM 681 O O . ASN B 1 22 ? 5.629 -1.972 -7.348 1.00 25.02 20 ASN B O 1
ATOM 686 N N . SER B 1 23 ? 5.783 -2.551 -5.173 1.00 21.09 21 SER B N 1
ATOM 687 C CA . SER B 1 23 ? 7.028 -3.216 -5.423 1.00 20.71 21 SER B CA 1
ATOM 688 C C . SER B 1 23 ? 7.018 -4.696 -5.238 1.00 16.52 21 SER B C 1
ATOM 689 O O . SER B 1 23 ? 8.145 -5.300 -5.245 1.00 17.83 21 SER B O 1
ATOM 692 N N . LEU B 1 24 ? 5.820 -5.280 -5.090 1.00 17.95 22 LEU B N 1
ATOM 693 C CA . LEU B 1 24 ? 5.755 -6.755 -5.069 1.00 17.20 22 LEU B CA 1
ATOM 694 C C . LEU B 1 24 ? 6.517 -7.353 -6.318 1.00 18.37 22 LEU B C 1
ATOM 695 O O . LEU B 1 24 ? 6.314 -6.932 -7.455 1.00 18.85 22 LEU B O 1
ATOM 700 N N . ASN B 1 25 ? 7.334 -8.373 -6.072 1.00 16.15 23 ASN B N 1
ATOM 701 C CA . ASN B 1 25 ? 8.168 -9.081 -7.073 1.00 17.31 23 ASN B CA 1
ATOM 702 C C . ASN B 1 25 ? 9.277 -8.223 -7.667 1.00 17.95 23 ASN B C 1
ATOM 703 O O . ASN B 1 25 ? 9.743 -8.488 -8.771 1.00 20.49 23 ASN B O 1
ATOM 708 N N . SER B 1 26 ? 9.631 -7.170 -6.950 1.00 17.99 24 SER B N 1
ATOM 709 C CA . SER B 1 26 ? 10.699 -6.319 -7.419 1.00 19.04 24 SER B CA 1
ATOM 710 C C . SER B 1 26 ? 11.758 -6.322 -6.312 1.00 18.23 24 SER B C 1
ATOM 711 O O . SER B 1 26 ? 11.461 -6.573 -5.180 1.00 14.94 24 SER B O 1
ATOM 714 N N . PRO B 1 27 ? 13.003 -6.046 -6.699 1.00 19.81 25 PRO B N 1
ATOM 715 C CA . PRO B 1 27 ? 14.094 -5.986 -5.720 1.00 19.68 25 PRO B CA 1
ATOM 716 C C . PRO B 1 27 ? 13.911 -4.796 -4.801 1.00 19.21 25 PRO B C 1
ATOM 717 O O . PRO B 1 27 ? 13.515 -3.701 -5.237 1.00 19.52 25 PRO B O 1
ATOM 721 N N . VAL B 1 28 ? 14.201 -4.984 -3.523 1.00 16.32 26 VAL B N 1
ATOM 722 C CA . VAL B 1 28 ? 14.145 -3.876 -2.601 1.00 16.78 26 VAL B CA 1
ATOM 723 C C . VAL B 1 28 ? 15.346 -3.946 -1.675 1.00 17.11 26 VAL B C 1
ATOM 724 O O . VAL B 1 28 ? 16.050 -4.986 -1.590 1.00 16.85 26 VAL B O 1
ATOM 728 N N . ILE B 1 29 ? 15.626 -2.808 -1.011 1.00 16.11 27 ILE B N 1
ATOM 729 C CA . ILE B 1 29 ? 16.677 -2.776 -0.020 1.00 17.91 27 ILE B CA 1
ATOM 730 C C . ILE B 1 29 ? 15.994 -2.528 1.333 1.00 17.65 27 ILE B C 1
ATOM 731 O O . ILE B 1 29 ? 15.107 -1.648 1.468 1.00 17.62 27 ILE B O 1
ATOM 736 N N . ILE B 1 30 ? 16.400 -3.281 2.354 1.00 16.32 28 ILE B N 1
ATOM 737 C CA . ILE B 1 30 ? 15.874 -3.086 3.688 1.00 18.44 28 ILE B CA 1
ATOM 738 C C . ILE B 1 30 ? 17.015 -2.697 4.645 1.00 20.08 28 ILE B C 1
ATOM 739 O O . ILE B 1 30 ? 18.051 -3.382 4.737 1.00 19.85 28 ILE B O 1
ATOM 744 N N . LYS B 1 31 ? 16.882 -1.566 5.349 1.00 18.18 29 LYS B N 1
ATOM 745 C CA . LYS B 1 31 ? 17.839 -1.181 6.368 1.00 20.13 29 LYS B CA 1
ATOM 746 C C . LYS B 1 31 ? 17.265 -1.417 7.762 1.00 19.65 29 LYS B C 1
ATOM 747 O O . LYS B 1 31 ? 16.129 -0.973 8.063 1.00 17.63 29 LYS B O 1
ATOM 753 N N . LEU B 1 32 ? 17.948 -2.218 8.574 1.00 18.99 30 LEU B N 1
ATOM 754 C CA . LEU B 1 32 ? 17.471 -2.573 9.883 1.00 21.38 30 LEU B CA 1
ATOM 755 C C . LEU B 1 32 ? 18.125 -1.744 10.980 1.00 22.52 30 LEU B C 1
ATOM 756 O O . LEU B 1 32 ? 19.189 -1.107 10.779 1.00 24.83 30 LEU B O 1
ATOM 761 N N . LYS B 1 33 ? 17.497 -1.717 12.163 1.00 23.92 31 LYS B N 1
ATOM 762 C CA . LYS B 1 33 ? 18.067 -1.014 13.319 1.00 27.97 31 LYS B CA 1
ATOM 763 C C . LYS B 1 33 ? 19.364 -1.742 13.681 1.00 30.88 31 LYS B C 1
ATOM 764 O O . LYS B 1 33 ? 19.453 -2.970 13.593 1.00 31.07 31 LYS B O 1
ATOM 770 N N . GLY B 1 34 ? 20.404 -0.981 13.969 1.00 33.36 32 GLY B N 1
ATOM 771 C CA . GLY B 1 34 ? 21.697 -1.581 14.296 1.00 37.18 32 GLY B CA 1
ATOM 772 C C . GLY B 1 34 ? 22.497 -1.725 13.015 1.00 36.15 32 GLY B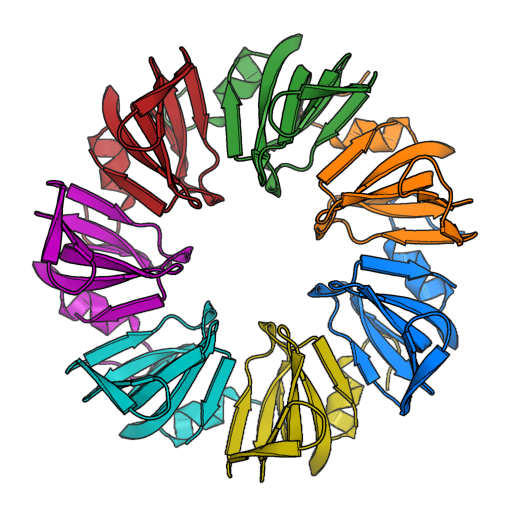 C 1
ATOM 773 O O . GLY B 1 34 ? 23.562 -2.359 12.968 1.00 37.48 32 GLY B O 1
ATOM 774 N N . ASP B 1 35 ? 21.899 -1.205 11.956 1.00 34.13 33 ASP B N 1
ATOM 775 C CA . ASP B 1 35 ? 22.506 -1.040 10.633 1.00 34.43 33 ASP B CA 1
ATOM 776 C C . ASP B 1 35 ? 22.624 -2.227 9.680 1.00 32.73 33 ASP B C 1
ATOM 777 O O . ASP B 1 35 ? 23.256 -2.104 8.609 1.00 33.43 33 ASP B O 1
ATOM 782 N N . ARG B 1 36 ? 22.081 -3.375 10.057 1.00 28.62 34 ARG B N 1
ATOM 783 C CA . ARG B 1 36 ? 22.210 -4.542 9.196 1.00 28.41 34 ARG B CA 1
ATOM 784 C C . ARG B 1 36 ? 21.381 -4.206 7.944 1.00 24.65 34 ARG B C 1
ATOM 785 O O . ARG B 1 36 ? 20.377 -3.461 8.054 1.00 25.52 34 ARG B O 1
ATOM 793 N N . GLU B 1 37 ? 21.724 -4.801 6.803 1.00 23.15 35 GLU B N 1
ATOM 794 C CA . GLU B 1 37 ? 21.057 -4.480 5.514 1.00 22.01 35 GLU B CA 1
ATOM 795 C C . GLU B 1 37 ? 20.793 -5.723 4.691 1.00 21.98 35 GLU B C 1
ATOM 796 O O . GLU B 1 37 ? 21.652 -6.603 4.613 1.00 24.40 35 GLU B O 1
ATOM 802 N N . PHE B 1 38 ? 19.608 -5.803 4.135 1.00 18.19 36 PHE B N 1
ATOM 803 C CA . PHE B 1 38 ? 19.226 -6.847 3.198 1.00 19.68 36 PHE B CA 1
ATOM 804 C C . PHE B 1 38 ? 18.777 -6.351 1.871 1.00 19.57 36 PHE B C 1
ATOM 805 O O . PHE B 1 38 ? 18.104 -5.251 1.748 1.00 18.98 36 PHE B O 1
ATOM 813 N N . ARG B 1 39 ? 19.088 -7.167 0.856 1.00 18.87 37 ARG B N 1
ATOM 814 C CA . ARG B 1 39 ? 18.611 -6.896 -0.511 1.00 18.80 37 ARG B CA 1
ATOM 815 C C . ARG B 1 39 ? 17.890 -8.194 -0.928 1.00 19.53 37 ARG B C 1
ATOM 816 O O . ARG B 1 39 ? 18.284 -9.315 -0.578 1.00 20.00 37 ARG B O 1
ATOM 824 N N . GLY B 1 40 ? 16.728 -8.066 -1.572 1.00 15.97 38 GLY B N 1
ATOM 825 C CA . GLY B 1 40 ? 16.112 -9.275 -2.082 1.00 15.69 38 GLY B CA 1
ATOM 826 C C . GLY B 1 40 ? 14.807 -8.903 -2.801 1.00 16.37 38 GLY B C 1
ATOM 827 O O . GLY B 1 40 ? 14.469 -7.718 -2.888 1.00 15.05 38 GLY B O 1
ATOM 828 N N . VAL B 1 41 ? 14.047 -9.897 -3.210 1.00 15.69 39 VAL B N 1
ATOM 829 C CA . VAL B 1 41 ? 12.833 -9.662 -3.961 1.00 15.11 39 VAL B CA 1
ATOM 830 C C . VAL B 1 41 ? 11.613 -9.688 -3.030 1.00 15.33 39 VAL B C 1
ATOM 831 O O . VAL B 1 41 ? 11.371 -10.655 -2.308 1.00 13.73 39 VAL B O 1
ATOM 835 N N . LEU B 1 42 ? 10.840 -8.597 -3.008 1.00 13.96 40 LEU B N 1
ATOM 836 C CA . LEU B 1 42 ? 9.766 -8.513 -2.056 1.00 14.63 40 LEU B CA 1
ATOM 837 C C . LEU B 1 42 ? 8.619 -9.427 -2.469 1.00 15.15 40 LEU B C 1
ATOM 838 O O . LEU B 1 42 ? 8.175 -9.350 -3.631 1.00 15.44 40 LEU B O 1
ATOM 843 N N . LYS B 1 43 ? 8.165 -10.308 -1.559 1.00 12.85 41 LYS B N 1
ATOM 844 C CA . LYS B 1 43 ? 7.128 -11.294 -1.937 1.00 13.33 41 LYS B CA 1
ATOM 845 C C . LYS B 1 43 ? 5.907 -11.090 -1.138 1.00 15.05 41 LYS B C 1
ATOM 846 O O . LYS B 1 43 ? 4.828 -11.535 -1.578 1.00 15.78 41 LYS B O 1
ATOM 852 N N . SER B 1 44 ? 6.012 -10.451 0.025 1.00 13.07 42 SER B N 1
ATOM 853 C CA . SER B 1 44 ? 4.848 -10.361 0.869 1.00 13.51 42 SER B CA 1
ATOM 854 C C . SER B 1 44 ? 5.107 -9.354 1.933 1.00 14.93 42 SER B C 1
ATOM 855 O O . SER B 1 44 ? 6.203 -9.197 2.380 1.00 12.29 42 SER B O 1
ATOM 858 N N . PHE B 1 45 ? 4.061 -8.733 2.436 1.00 12.01 43 PHE B N 1
ATOM 859 C CA . PHE B 1 45 ? 4.199 -7.746 3.531 1.00 13.42 43 PHE B CA 1
ATOM 860 C C . PHE B 1 45 ? 2.809 -7.512 4.173 1.00 13.19 43 PHE B C 1
ATOM 861 O O . PHE B 1 45 ? 1.711 -7.765 3.570 1.00 16.31 43 PHE B O 1
ATOM 869 N N . ASP B 1 46 ? 2.875 -7.020 5.394 1.00 14.44 44 ASP B N 1
ATOM 870 C CA . ASP B 1 46 ? 1.690 -6.668 6.173 1.00 15.10 44 ASP B CA 1
ATOM 871 C C . ASP B 1 46 ? 1.755 -5.252 6.721 1.00 16.12 44 ASP B C 1
ATOM 872 O O . ASP B 1 46 ? 2.653 -4.537 6.511 1.00 14.31 44 ASP B O 1
ATOM 877 N N . LEU B 1 47 ? 0.700 -4.828 7.445 1.00 16.28 45 LEU B N 1
ATOM 878 C CA . LEU B 1 47 ? 0.699 -3.461 7.893 1.00 16.56 45 LEU B CA 1
ATOM 879 C C . LEU B 1 47 ? 1.796 -3.117 8.951 1.00 18.75 45 LEU B C 1
ATOM 880 O O . LEU B 1 47 ? 2.078 -1.952 9.162 1.00 20.33 45 LEU B O 1
ATOM 885 N N . HIS B 1 48 ? 2.347 -4.139 9.605 1.00 20.55 46 HIS B N 1
ATOM 886 C CA . HIS B 1 48 ? 3.431 -3.946 10.557 1.00 20.56 46 HIS B CA 1
ATOM 887 C C . HIS B 1 48 ? 4.732 -3.843 9.834 1.00 18.97 46 HIS B C 1
ATOM 888 O O . HIS B 1 48 ? 5.788 -3.650 10.479 1.00 20.27 46 HIS B O 1
ATOM 895 N N . MET B 1 49 ? 4.718 -3.982 8.511 1.00 15.93 47 MET B N 1
ATOM 896 C CA . MET B 1 49 ? 5.957 -4.138 7.749 1.00 16.43 47 MET B CA 1
ATOM 897 C C . MET B 1 49 ? 6.760 -5.394 7.990 1.00 14.95 47 MET B C 1
ATOM 898 O O . MET B 1 49 ? 7.978 -5.449 7.651 1.00 13.43 47 MET B O 1
ATOM 903 N N . ASN B 1 50 ? 6.122 -6.423 8.547 1.00 14.63 48 ASN B N 1
ATOM 904 C CA . ASN B 1 50 ? 6.732 -7.737 8.444 1.00 14.96 48 ASN B CA 1
ATOM 905 C C . ASN B 1 50 ? 6.723 -8.019 6.983 1.00 15.78 48 ASN B C 1
ATOM 906 O O . ASN B 1 50 ? 5.722 -7.746 6.281 1.00 14.79 48 ASN B O 1
ATOM 911 N N . LEU B 1 51 ? 7.792 -8.608 6.516 1.00 14.11 49 LEU B N 1
ATOM 912 C CA . LEU B 1 51 ? 7.891 -8.914 5.095 1.00 15.26 49 LEU B CA 1
ATOM 913 C C . LEU B 1 51 ? 8.633 -10.156 4.770 1.00 13.83 49 LEU B C 1
ATOM 914 O O . LEU B 1 51 ? 9.483 -10.620 5.549 1.00 13.94 49 LEU B O 1
ATOM 919 N N . VAL B 1 52 ? 8.366 -10.705 3.561 1.00 12.10 50 VAL B N 1
ATOM 920 C CA . VAL B 1 52 ? 9.115 -11.886 3.087 1.00 12.90 50 VAL B CA 1
ATOM 921 C C . VAL B 1 52 ? 9.907 -11.465 1.876 1.00 13.85 50 VAL B C 1
ATOM 922 O O . VAL B 1 52 ? 9.348 -10.840 1.007 1.00 13.59 50 VAL B O 1
ATOM 926 N N . LEU B 1 53 ? 11.204 -11.793 1.861 1.00 12.65 51 LEU B N 1
ATOM 927 C CA . LEU B 1 53 ? 12.059 -11.591 0.700 1.00 15.22 51 LEU B CA 1
ATOM 928 C C . LEU B 1 53 ? 12.481 -12.966 0.137 1.00 16.36 51 LEU B C 1
ATOM 929 O O . LEU B 1 53 ? 12.623 -13.956 0.897 1.00 15.89 51 LEU B O 1
ATOM 934 N N . ASN B 1 54 ?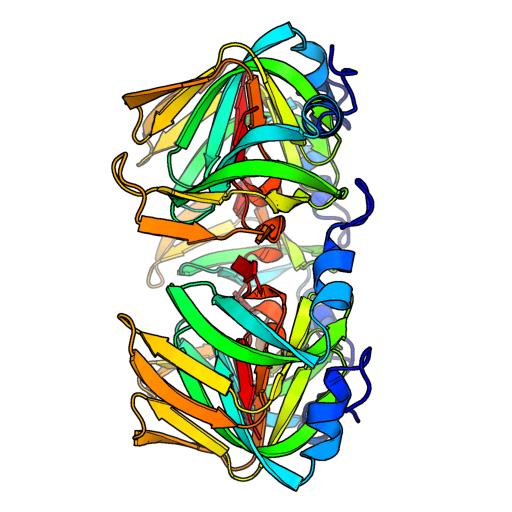 12.600 -13.049 -1.178 1.00 13.05 52 ASN B N 1
ATOM 935 C CA . ASN B 1 54 ? 13.203 -14.244 -1.803 1.00 14.64 52 ASN B CA 1
ATOM 936 C C . ASN B 1 54 ? 14.495 -13.774 -2.401 1.00 16.20 52 ASN B C 1
ATOM 937 O O . ASN B 1 54 ? 14.697 -12.589 -2.598 1.00 15.38 52 ASN B O 1
ATOM 942 N N . ASP B 1 55 ? 15.441 -14.699 -2.512 1.00 16.75 53 ASP B N 1
ATOM 943 C CA . ASP B 1 55 ? 16.769 -14.416 -3.086 1.00 19.62 53 ASP B CA 1
ATOM 944 C C . ASP B 1 55 ? 17.423 -13.284 -2.363 1.00 17.31 53 ASP B C 1
ATOM 945 O O . ASP B 1 55 ? 17.926 -12.359 -2.936 1.00 20.45 53 ASP B O 1
ATOM 950 N N . ALA B 1 56 ? 17.405 -13.389 -1.050 1.00 18.17 54 ALA B N 1
ATOM 951 C CA . ALA B 1 56 ? 17.897 -12.376 -0.143 1.00 18.24 54 ALA B CA 1
ATOM 952 C C . ALA B 1 56 ? 19.417 -12.395 0.079 1.00 18.50 54 ALA B C 1
ATOM 953 O O . ALA B 1 56 ? 20.086 -13.456 0.021 1.00 18.50 54 ALA B O 1
ATOM 955 N N . GLU B 1 57 ? 19.998 -11.219 0.249 1.00 17.04 55 GLU B N 1
ATOM 956 C CA . GLU B 1 57 ? 21.431 -11.135 0.520 1.00 20.78 55 GLU B CA 1
ATOM 957 C C . GLU B 1 57 ? 21.525 -10.246 1.757 1.00 23.15 55 GLU B C 1
ATOM 958 O O . GLU B 1 57 ? 20.829 -9.240 1.843 1.00 24.62 55 GLU B O 1
ATOM 964 N N . GLU B 1 58 ? 22.341 -10.648 2.730 1.00 23.96 56 GLU B N 1
ATOM 965 C CA . GLU B 1 58 ? 22.740 -9.715 3.804 1.00 26.95 56 GLU B CA 1
ATOM 966 C C . GLU B 1 58 ? 24.057 -8.997 3.349 1.00 30.11 56 GLU B C 1
ATOM 967 O O . GLU B 1 58 ? 25.009 -9.641 2.881 1.00 30.50 56 GLU B O 1
ATOM 973 N N . LEU B 1 59 ? 24.097 -7.658 3.479 1.00 30.64 57 LEU B N 1
ATOM 974 C CA . LEU B 1 59 ? 25.276 -6.817 3.062 1.00 35.88 57 LEU B CA 1
ATOM 975 C C . LEU B 1 59 ? 25.958 -6.176 4.299 1.00 38.93 57 LEU B C 1
ATOM 976 O O . LEU B 1 59 ? 25.374 -6.111 5.389 1.00 38.78 57 LEU B O 1
ATOM 981 N N . GLU B 1 60 ? 27.208 -5.687 4.133 1.00 42.07 58 GLU B N 1
ATOM 982 C CA . GLU B 1 60 ? 27.958 -5.098 5.284 1.00 47.19 58 GLU B CA 1
ATOM 983 C C . GLU B 1 60 ? 29.013 -4.018 4.891 1.00 51.38 58 GLU B C 1
ATOM 984 O O . GLU B 1 60 ? 29.370 -3.148 5.697 1.00 53.96 58 GLU B O 1
ATOM 990 N N . ASP B 1 61 ? 29.524 -4.073 3.671 1.00 52.85 59 ASP B N 1
ATOM 991 C CA . ASP B 1 61 ? 30.514 -3.073 3.163 1.00 56.60 59 ASP B CA 1
ATOM 992 C C . ASP B 1 61 ? 30.535 -3.147 1.651 1.00 56.48 59 ASP B C 1
ATOM 993 O O . ASP B 1 61 ? 31.577 -2.921 1.014 1.00 58.48 59 ASP B O 1
ATOM 998 N N . GLY B 1 62 ? 29.355 -3.463 1.175 1.00 53.54 60 GLY B N 1
ATOM 999 C CA . GLY B 1 62 ? 29.089 -3.682 -0.233 1.00 52.85 60 GLY B CA 1
ATOM 1000 C C . GLY B 1 62 ? 29.299 -5.163 -0.508 1.00 49.81 60 GLY B C 1
ATOM 1001 O O . GLY B 1 62 ? 29.178 -5.622 -1.651 1.00 50.25 60 GLY B O 1
ATOM 1002 N N . GLU B 1 63 ? 29.602 -5.853 0.582 1.00 46.83 61 GLU B N 1
ATOM 1003 C CA . GLU B 1 63 ? 29.896 -7.290 0.565 1.00 43.09 61 GLU B CA 1
ATOM 1004 C C . GLU B 1 63 ? 28.739 -8.120 1.115 1.00 37.79 61 GLU B C 1
ATOM 1005 O O . GLU B 1 63 ? 28.244 -7.875 2.228 1.00 35.32 61 GLU B O 1
ATOM 1011 N N . VAL B 1 64 ? 28.360 -9.083 0.296 1.00 33.61 62 VAL B N 1
ATOM 1012 C CA . VAL B 1 64 ? 27.316 -10.044 0.636 1.00 28.75 62 VAL B CA 1
ATOM 1013 C C . VAL B 1 64 ? 27.877 -10.979 1.710 1.00 28.63 62 VAL B C 1
ATOM 1014 O O . VAL B 1 64 ? 28.695 -11.810 1.426 1.00 30.07 62 VAL B O 1
ATOM 1018 N N . THR B 1 65 ? 27.381 -10.900 2.942 1.00 28.23 63 THR B N 1
ATOM 1019 C CA . THR B 1 65 ? 27.781 -11.833 4.011 1.00 30.53 63 THR B CA 1
ATOM 1020 C C . THR B 1 65 ? 26.930 -13.122 4.209 1.00 28.73 63 THR B C 1
ATOM 1021 O O . THR B 1 65 ? 27.306 -14.020 4.964 1.00 30.63 63 THR B O 1
ATOM 1025 N N . ARG B 1 66 ? 25.817 -13.226 3.538 1.00 25.27 64 ARG B N 1
ATOM 1026 C CA . ARG B 1 66 ? 24.960 -14.413 3.667 1.00 25.83 64 ARG B CA 1
ATOM 1027 C C . ARG B 1 66 ? 23.922 -14.298 2.576 1.00 20.70 64 ARG B C 1
ATOM 1028 O O . ARG B 1 66 ? 23.448 -13.206 2.255 1.00 19.68 64 ARG B O 1
ATOM 1036 N N . ARG B 1 67 ? 23.537 -15.440 2.023 1.00 19.41 65 ARG B N 1
ATOM 1037 C CA . ARG B 1 67 ? 22.431 -15.544 1.089 1.00 16.36 65 ARG B CA 1
ATOM 1038 C C . ARG B 1 67 ? 21.382 -16.483 1.669 1.00 19.07 65 ARG B C 1
ATOM 1039 O O . ARG B 1 67 ? 21.678 -17.532 2.201 1.00 18.60 65 ARG B O 1
ATOM 1047 N N . LEU B 1 68 ? 20.144 -16.087 1.523 1.00 16.67 66 LEU B N 1
ATOM 1048 C CA . LEU B 1 68 ? 19.044 -16.918 1.997 1.00 17.50 66 LEU B CA 1
ATOM 1049 C C . LEU B 1 68 ? 17.965 -17.011 0.924 1.00 18.38 66 LEU B C 1
ATOM 1050 O O . LEU B 1 68 ? 17.484 -15.968 0.467 1.00 16.76 66 LEU B O 1
ATOM 1055 N N . GLY B 1 69 ? 17.508 -18.218 0.573 1.00 17.30 67 GLY B N 1
ATOM 1056 C CA . GLY B 1 69 ? 16.537 -18.275 -0.508 1.00 19.24 67 GLY B CA 1
ATOM 1057 C C . GLY B 1 69 ? 15.212 -17.635 -0.177 1.00 17.86 67 GLY B C 1
ATOM 1058 O O . GLY B 1 69 ? 14.546 -17.081 -1.055 1.00 18.86 67 GLY B O 1
ATOM 1059 N N . THR B 1 70 ? 14.778 -17.746 1.083 1.00 16.58 68 THR B N 1
ATOM 1060 C CA . THR B 1 70 ? 13.638 -16.965 1.525 1.00 16.62 68 THR B CA 1
ATOM 1061 C C . THR B 1 70 ? 13.797 -16.584 2.990 1.00 16.31 68 THR B C 1
ATOM 1062 O O . THR B 1 70 ? 14.488 -17.275 3.761 1.00 18.20 68 THR B O 1
ATOM 1066 N N . VAL B 1 71 ? 13.302 -15.411 3.342 1.00 13.92 69 VAL B N 1
ATOM 1067 C CA . VAL B 1 71 ? 13.496 -14.955 4.698 1.00 14.54 69 VAL B CA 1
ATOM 1068 C C . VAL B 1 71 ? 12.275 -14.119 5.103 1.00 13.88 69 VAL B C 1
ATOM 1069 O O . VAL B 1 71 ? 11.766 -13.314 4.328 1.00 12.97 69 VAL B O 1
ATOM 1073 N N . LEU B 1 72 ? 11.883 -14.244 6.363 1.00 13.40 70 LEU B N 1
ATOM 1074 C CA . LEU B 1 72 ? 10.766 -13.428 6.912 1.00 14.90 70 LEU B CA 1
ATOM 1075 C C . LEU B 1 72 ? 11.387 -12.423 7.873 1.00 12.72 70 LEU B C 1
ATOM 1076 O O . LEU B 1 72 ? 12.052 -12.865 8.850 1.00 14.11 70 LEU B O 1
ATOM 1081 N N . ILE B 1 73 ? 11.227 -11.115 7.625 1.00 12.57 71 ILE B N 1
ATOM 1082 C CA . ILE B 1 73 ? 11.867 -10.072 8.461 1.00 13.06 71 ILE B CA 1
ATOM 1083 C C . ILE B 1 73 ? 10.826 -9.427 9.301 1.00 15.13 71 ILE B C 1
ATOM 1084 O O . ILE B 1 73 ? 9.765 -9.045 8.801 1.00 13.02 71 ILE B O 1
ATOM 1089 N N . ARG B 1 74 ? 11.081 -9.325 10.582 1.00 14.03 72 ARG B N 1
ATOM 1090 C CA . ARG B 1 74 ? 10.103 -8.661 11.463 1.00 16.64 72 ARG B CA 1
ATOM 1091 C C . ARG B 1 74 ? 10.154 -7.139 11.330 1.00 16.66 72 ARG B C 1
ATOM 1092 O O . ARG B 1 74 ? 11.226 -6.488 11.353 1.00 16.34 72 ARG B O 1
ATOM 1100 N N . GLY B 1 75 ? 8.968 -6.573 11.098 1.00 14.70 73 GLY B N 1
ATOM 1101 C CA . GLY B 1 75 ? 8.853 -5.170 10.775 1.00 15.01 73 GLY B CA 1
ATOM 1102 C C . GLY B 1 75 ? 9.350 -4.213 11.854 1.00 17.41 73 GLY B C 1
ATOM 1103 O O . GLY B 1 75 ? 9.874 -3.129 11.531 1.00 14.81 73 GLY B O 1
ATOM 1104 N N . ASP B 1 76 ? 9.229 -4.617 13.128 1.00 18.07 74 ASP B N 1
ATOM 1105 C CA . ASP B 1 76 ? 9.582 -3.700 14.209 1.00 21.66 74 ASP B CA 1
ATOM 1106 C C . ASP B 1 76 ? 11.019 -3.270 14.187 1.00 21.83 74 ASP B C 1
ATOM 1107 O O . ASP B 1 76 ? 11.329 -2.291 14.804 1.00 24.32 74 ASP B O 1
ATOM 1112 N N . ASN B 1 77 ? 11.876 -4.052 13.545 1.00 20.38 75 ASN B N 1
ATOM 1113 C CA . ASN B 1 77 ? 13.296 -3.728 13.448 1.00 21.14 75 ASN B CA 1
ATOM 1114 C C . ASN B 1 77 ? 13.652 -2.979 12.198 1.00 19.58 75 ASN B C 1
ATOM 1115 O O . ASN B 1 77 ? 14.789 -2.703 12.035 1.00 19.14 75 ASN B O 1
ATOM 1120 N N . ILE B 1 78 ? 12.667 -2.565 11.381 1.00 16.35 76 ILE B N 1
ATOM 1121 C CA . ILE B 1 78 ? 13.045 -1.915 10.132 1.00 14.92 76 ILE B CA 1
ATOM 1122 C C . ILE B 1 78 ? 13.202 -0.437 10.335 1.00 16.19 76 ILE B C 1
ATOM 1123 O O . ILE B 1 78 ? 12.416 0.137 11.047 1.00 16.05 76 ILE B O 1
ATOM 1128 N N . VAL B 1 79 ? 14.247 0.136 9.774 1.00 13.47 77 VAL B N 1
ATOM 1129 C CA . VAL B 1 79 ? 14.425 1.634 9.685 1.00 16.18 77 VAL B CA 1
ATOM 1130 C C . VAL B 1 79 ? 13.700 2.149 8.422 1.00 17.20 77 VAL B C 1
ATOM 1131 O O . VAL B 1 79 ? 12.794 3.019 8.491 1.00 17.11 77 VAL B O 1
ATOM 1135 N N . TYR B 1 80 ? 14.097 1.624 7.289 1.00 16.27 78 TYR B N 1
ATOM 1136 C CA . TYR B 1 80 ? 13.456 2.011 6.018 1.00 16.34 78 TYR B CA 1
ATOM 1137 C C . TYR B 1 80 ? 13.535 0.913 4.984 1.00 14.18 78 TYR B C 1
ATOM 1138 O O . TYR B 1 80 ? 14.317 -0.056 5.092 1.00 14.69 78 TYR B O 1
ATOM 1147 N N . ILE B 1 81 ? 12.779 1.101 3.917 1.00 13.09 79 ILE B N 1
ATOM 1148 C CA . ILE B 1 81 ? 12.713 0.167 2.782 1.00 15.31 79 ILE B CA 1
ATOM 1149 C C . ILE B 1 81 ? 12.754 0.958 1.490 1.00 16.99 79 ILE B C 1
ATOM 1150 O O . ILE B 1 81 ? 11.962 1.944 1.285 1.00 17.16 79 ILE B O 1
ATOM 1155 N N . SER B 1 82 ? 13.663 0.590 0.581 1.00 14.87 80 SER B N 1
ATOM 1156 C CA . SER B 1 82 ? 13.772 1.395 -0.614 1.00 17.91 80 SER B CA 1
ATOM 1157 C C . SER B 1 82 ? 13.555 0.446 -1.802 1.00 21.11 80 SER B C 1
ATOM 1158 O O . SER B 1 82 ? 14.357 -0.397 -2.106 1.00 19.58 80 SER B O 1
ATOM 1161 N N . PRO B 1 83 ? 12.460 0.618 -2.475 1.00 25.65 81 PRO B N 1
ATOM 1162 C CA . PRO B 1 83 ? 12.327 -0.071 -3.770 1.00 28.79 81 PRO B CA 1
ATOM 1163 C C . PRO B 1 83 ? 13.057 0.753 -4.839 1.00 31.93 81 PRO B C 1
ATOM 1164 O O . PRO B 1 83 ? 13.385 1.963 -4.717 1.00 34.45 81 PRO B O 1
ATOM 1169 N N . ARG C 1 10 ? -2.736 27.756 10.195 1.00 59.17 8 ARG C N 1
ATOM 1170 C CA . ARG C 1 10 ? -1.823 27.052 9.241 1.00 55.61 8 ARG C CA 1
ATOM 1171 C C . ARG C 1 10 ? -1.791 25.572 9.565 1.00 52.40 8 ARG C C 1
ATOM 1172 O O . ARG C 1 10 ? -1.643 24.731 8.693 1.00 50.57 8 ARG C O 1
ATOM 1180 N N . VAL C 1 11 ? -1.911 25.249 10.841 1.00 51.75 9 VAL C N 1
ATOM 1181 C CA . VAL C 1 11 ? -1.994 23.858 11.247 1.00 48.13 9 VAL C CA 1
ATOM 1182 C C . VAL C 1 11 ? -3.066 23.901 12.304 1.00 50.38 9 VAL C C 1
ATOM 1183 O O . VAL C 1 11 ? -3.066 24.803 13.146 1.00 53.46 9 VAL C O 1
ATOM 1187 N N . ASN C 1 12 ? -4.042 23.011 12.230 1.00 48.98 10 ASN C N 1
ATOM 1188 C CA . ASN C 1 12 ? -5.082 23.064 13.241 1.00 51.61 10 ASN C CA 1
ATOM 1189 C C . ASN C 1 12 ? -4.414 22.688 14.557 1.00 50.44 10 ASN C C 1
ATOM 1190 O O . ASN C 1 12 ? -3.574 21.803 14.578 1.00 46.52 10 ASN C O 1
ATOM 1195 N N . VAL C 1 13 ? -4.806 23.359 15.637 1.00 52.27 11 VAL C N 1
ATOM 1196 C CA . VAL C 1 13 ? -4.178 23.148 16.953 1.00 51.69 11 VAL C CA 1
ATOM 1197 C C . VAL C 1 13 ? -4.293 21.741 17.568 1.00 50.50 11 VAL C C 1
ATOM 1198 O O . VAL C 1 13 ? -3.605 21.422 18.544 1.00 49.17 11 VAL C O 1
ATOM 1202 N N . GLN C 1 14 ? -5.135 20.892 16.986 1.00 48.52 12 GLN C N 1
ATOM 1203 C CA . GLN C 1 14 ? -5.300 19.548 17.516 1.00 47.27 12 GLN C CA 1
ATOM 1204 C C . GLN C 1 14 ? -4.818 18.512 16.543 1.00 42.77 12 GLN C C 1
ATOM 1205 O O . GLN C 1 14 ? -4.955 17.332 16.838 1.00 41.61 12 GLN C O 1
ATOM 1211 N N . ARG C 1 15 ? -4.311 18.969 15.378 1.00 38.80 13 ARG C N 1
ATOM 1212 C CA . ARG C 1 15 ? -3.726 18.124 14.328 1.00 35.17 13 ARG C CA 1
ATOM 1213 C C . ARG C 1 15 ? -2.318 18.480 13.859 1.00 32.75 13 ARG C C 1
ATOM 1214 O O . ARG C 1 15 ? -2.138 19.089 12.790 1.00 30.26 13 ARG C O 1
ATOM 1222 N N . PRO C 1 16 ? -1.295 18.079 14.617 1.00 30.92 14 PRO C N 1
ATOM 1223 C CA . PRO C 1 16 ? 0.091 18.304 14.241 1.00 27.88 14 PRO C CA 1
ATOM 1224 C C . PRO C 1 16 ? 0.474 17.628 12.928 1.00 25.22 14 PRO C C 1
ATOM 1225 O O . PRO C 1 16 ? 1.369 18.157 12.197 1.00 22.31 14 PRO C O 1
ATOM 1229 N N . LEU C 1 17 ? -0.159 16.492 12.597 1.00 23.71 15 LEU C N 1
ATOM 1230 C CA . LEU C 1 17 ? 0.154 15.722 11.399 1.00 24.97 15 LEU C CA 1
ATOM 1231 C C . LEU C 1 17 ? -0.251 16.477 10.137 1.00 24.68 15 LEU C C 1
ATOM 1232 O O . LEU C 1 17 ? 0.086 16.078 8.987 1.00 20.12 15 LEU C O 1
ATOM 1237 N N . ASP C 1 18 ? -0.973 17.578 10.335 1.00 26.38 16 ASP C N 1
ATOM 1238 C CA . ASP C 1 18 ? -1.431 18.468 9.249 1.00 26.59 16 ASP C CA 1
ATOM 1239 C C . ASP C 1 18 ? -0.218 19.206 8.676 1.00 25.91 16 ASP C C 1
ATOM 1240 O O . ASP C 1 18 ? -0.213 19.658 7.526 1.00 25.57 16 ASP C O 1
ATOM 1245 N N . ALA C 1 19 ? 0.811 19.309 9.493 1.00 25.37 17 ALA C N 1
ATOM 1246 C CA . ALA C 1 19 ? 2.062 19.929 9.054 1.00 25.59 17 ALA C CA 1
ATOM 1247 C C . ALA C 1 19 ? 2.662 19.082 7.939 1.00 23.77 17 ALA C C 1
ATOM 1248 O O . ALA C 1 19 ? 3.338 19.617 7.033 1.00 23.40 17 ALA C O 1
ATOM 1250 N N . LEU C 1 20 ? 2.404 17.776 7.966 1.00 21.43 18 LEU C N 1
ATOM 1251 C CA . LEU C 1 20 ? 2.906 16.890 6.915 1.00 21.56 18 LEU C CA 1
ATOM 1252 C C . LEU C 1 20 ? 2.113 17.147 5.658 1.00 21.33 18 LEU C C 1
ATOM 1253 O O . LEU C 1 20 ? 2.717 17.207 4.574 1.00 19.93 18 LEU C O 1
ATOM 1258 N N . GLY C 1 21 ? 0.782 17.200 5.808 1.00 21.04 19 GLY C N 1
ATOM 1259 C CA . GLY C 1 21 ? -0.112 17.399 4.703 1.00 22.89 19 GLY C CA 1
ATOM 1260 C C . GLY C 1 21 ? 0.207 18.704 3.988 1.00 22.78 19 GLY C C 1
ATOM 1261 O O . GLY C 1 21 ? 0.198 18.759 2.740 1.00 20.32 19 GLY C O 1
ATOM 1262 N N . ASN C 1 22 ? 0.554 19.745 4.777 1.00 22.63 20 ASN C N 1
ATOM 1263 C CA . ASN C 1 22 ? 0.811 21.044 4.185 1.00 24.78 20 ASN C CA 1
ATOM 1264 C C . ASN C 1 22 ? 2.032 21.042 3.304 1.00 22.59 20 ASN C C 1
ATOM 1265 O O . ASN C 1 22 ? 2.172 21.890 2.459 1.00 23.01 20 ASN C O 1
ATOM 1270 N N . SER C 1 23 ? 2.907 20.103 3.550 1.00 20.22 21 SER C N 1
ATOM 1271 C CA . SER C 1 23 ? 4.139 20.028 2.781 1.00 19.44 21 SER C CA 1
ATOM 1272 C C . SER C 1 23 ? 4.231 18.858 1.762 1.00 17.80 21 SER C C 1
ATOM 1273 O O . SER C 1 23 ? 5.323 18.544 1.265 1.00 15.69 21 SER C O 1
ATOM 1276 N N . LEU C 1 24 ? 3.118 18.217 1.441 1.00 16.02 22 LEU C N 1
ATOM 1277 C CA . LEU C 1 24 ? 3.142 17.136 0.411 1.00 14.49 22 LEU C CA 1
ATOM 1278 C C . LEU C 1 24 ? 3.783 17.627 -0.918 1.00 16.74 22 LEU C C 1
ATOM 1279 O O . LEU C 1 24 ? 3.598 18.753 -1.338 1.00 16.11 22 LEU C O 1
ATOM 1284 N N . ASN C 1 25 ? 4.597 16.763 -1.564 1.00 14.37 23 ASN C N 1
ATOM 1285 C CA . ASN C 1 25 ? 5.186 17.092 -2.841 1.00 16.28 23 ASN C CA 1
ATOM 1286 C C . ASN C 1 25 ? 6.127 18.272 -2.776 1.00 17.17 23 ASN C C 1
ATOM 1287 O O . ASN C 1 25 ? 6.324 18.970 -3.759 1.00 20.25 23 ASN C O 1
ATOM 1292 N N . SER C 1 26 ? 6.773 18.454 -1.620 1.00 13.15 24 SER C N 1
ATOM 1293 C CA . SER C 1 26 ? 7.816 19.485 -1.540 1.00 16.92 24 SER C CA 1
ATOM 1294 C C . SER C 1 26 ? 8.965 18.871 -0.710 1.00 15.07 24 SER C C 1
ATOM 1295 O O . SER C 1 26 ? 8.832 17.847 -0.048 1.00 13.90 24 SER C O 1
ATOM 1298 N N . PRO C 1 27 ? 10.125 19.485 -0.733 1.00 18.08 25 PRO C N 1
ATOM 1299 C CA . PRO C 1 27 ? 11.266 18.961 0.019 1.00 18.07 25 PRO C CA 1
ATOM 1300 C C . PRO C 1 27 ? 11.149 19.044 1.544 1.00 17.05 25 PRO C C 1
ATOM 1301 O O . PRO C 1 27 ? 10.805 20.096 2.007 1.00 17.90 25 PRO C O 1
ATOM 1305 N N . VAL C 1 28 ? 11.417 17.981 2.253 1.00 14.24 26 VAL C N 1
ATOM 1306 C CA . VAL C 1 28 ? 11.423 18.035 3.710 1.00 16.44 26 VAL C CA 1
ATOM 1307 C C . VAL C 1 28 ? 12.694 17.404 4.287 1.00 16.75 26 VAL C C 1
ATOM 1308 O O . VAL C 1 28 ? 13.472 16.724 3.578 1.00 16.98 26 VAL C O 1
ATOM 1312 N N . ILE C 1 29 ? 12.898 17.653 5.566 1.00 17.54 27 ILE C N 1
ATOM 1313 C CA . ILE C 1 29 ? 14.068 17.064 6.305 1.00 17.92 27 ILE C CA 1
ATOM 1314 C C . ILE C 1 29 ? 13.473 16.097 7.341 1.00 18.35 27 ILE C C 1
ATOM 1315 O O . ILE C 1 29 ? 12.525 16.486 8.063 1.00 17.61 27 ILE C O 1
ATOM 1320 N N . ILE C 1 30 ? 13.967 14.841 7.404 1.00 16.78 28 ILE C N 1
ATOM 1321 C CA . ILE C 1 30 ? 13.453 13.842 8.351 1.00 18.04 28 ILE C CA 1
ATOM 1322 C C . ILE C 1 30 ? 14.633 13.472 9.253 1.00 20.99 28 ILE C C 1
ATOM 1323 O O . ILE C 1 30 ? 15.639 12.897 8.786 1.00 20.44 28 ILE C O 1
ATOM 1328 N N . LYS C 1 31 ? 14.582 13.872 10.531 1.00 20.12 29 LYS C N 1
ATOM 1329 C CA . LYS C 1 31 ? 15.631 13.448 11.470 1.00 20.87 29 LYS C CA 1
ATOM 1330 C C . LYS C 1 31 ? 15.196 12.158 12.139 1.00 20.92 29 LYS C C 1
ATOM 1331 O O . LYS C 1 31 ? 14.057 12.065 12.711 1.00 19.98 29 LYS C O 1
ATOM 1337 N N . LEU C 1 32 ? 16.031 11.117 11.967 1.00 19.72 30 LEU C N 1
ATOM 1338 C CA . LEU C 1 32 ? 15.784 9.825 12.558 1.00 21.71 30 LEU C CA 1
ATOM 1339 C C . LEU C 1 32 ? 16.621 9.657 13.797 1.00 23.13 30 LEU C C 1
ATOM 1340 O O . LEU C 1 32 ? 17.492 10.497 14.104 1.00 24.65 30 LEU C O 1
ATOM 1345 N N . LYS C 1 33 ? 16.336 8.610 14.578 1.00 25.09 31 LYS C N 1
ATOM 1346 C CA . LYS C 1 33 ? 17.151 8.316 15.753 1.00 30.15 31 LYS C CA 1
ATOM 1347 C C . LYS C 1 33 ? 18.577 7.957 15.344 1.00 32.75 31 LYS C C 1
ATOM 1348 O O . LYS C 1 33 ? 18.801 7.468 14.239 1.00 31.12 31 LYS C O 1
ATOM 1354 N N . GLY C 1 34 ? 19.533 8.245 16.226 1.00 36.52 32 GLY C N 1
ATOM 1355 C CA . GLY C 1 34 ? 20.917 7.881 15.994 1.00 41.76 32 GLY C CA 1
ATOM 1356 C C . GLY C 1 34 ? 21.636 8.668 14.898 1.00 42.20 32 GLY C C 1
ATOM 1357 O O . GLY C 1 34 ? 22.454 8.140 14.129 1.00 43.55 32 GLY C O 1
ATOM 1358 N N . ASP C 1 35 ? 21.329 9.934 14.817 1.00 41.58 33 ASP C N 1
ATOM 1359 C CA . ASP C 1 35 ? 22.043 10.790 13.882 1.00 42.97 33 ASP C CA 1
ATOM 1360 C C . ASP C 1 35 ? 21.924 10.442 12.396 1.00 38.61 33 ASP C C 1
ATOM 1361 O O . ASP C 1 35 ? 22.789 10.800 11.595 1.00 41.24 33 ASP C O 1
ATOM 1366 N N . ARG C 1 36 ? 20.931 9.678 12.051 1.00 33.23 34 ARG C N 1
ATOM 1367 C CA . ARG C 1 36 ? 20.646 9.468 10.663 1.00 29.42 34 ARG C CA 1
ATOM 1368 C C . ARG C 1 36 ? 19.647 10.563 10.264 1.00 27.09 34 ARG C C 1
ATOM 1369 O O . ARG C 1 36 ? 18.827 10.996 11.090 1.00 26.50 34 ARG C O 1
ATOM 1377 N N . GLU C 1 37 ? 19.674 10.954 8.997 1.00 23.21 35 GLU C N 1
ATOM 1378 C CA . GLU C 1 37 ? 18.681 11.952 8.455 1.00 21.01 35 GLU C CA 1
ATOM 1379 C C . GLU C 1 37 ? 18.445 11.666 6.983 1.00 19.41 35 GLU C C 1
ATOM 1380 O O . GLU C 1 37 ? 19.383 11.229 6.242 1.00 20.14 35 GLU C O 1
ATOM 1386 N N . PHE C 1 38 ? 17.237 12.019 6.528 1.00 17.95 36 PHE C N 1
ATOM 1387 C CA . PHE C 1 38 ? 16.875 11.987 5.111 1.00 19.23 36 PHE C CA 1
ATOM 1388 C C . PHE C 1 38 ? 16.374 13.330 4.669 1.00 17.74 36 PHE C C 1
ATOM 1389 O O . PHE C 1 38 ? 15.731 14.033 5.443 1.00 19.29 36 PHE C O 1
ATOM 1397 N N . ARG C 1 39 ? 16.661 13.646 3.416 1.00 17.14 37 ARG C N 1
ATOM 1398 C CA . ARG C 1 39 ? 16.196 14.885 2.823 1.00 18.12 37 ARG C CA 1
ATOM 1399 C C . ARG C 1 39 ? 15.654 14.451 1.493 1.00 18.13 37 ARG C C 1
ATOM 1400 O O . ARG C 1 39 ? 16.356 13.842 0.702 1.00 17.69 37 ARG C O 1
ATOM 1408 N N . GLY C 1 40 ? 14.382 14.770 1.235 1.00 15.23 38 GLY C N 1
ATOM 1409 C CA . GLY C 1 40 ? 13.829 14.388 -0.042 1.00 15.39 38 GLY C CA 1
ATOM 1410 C C . GLY C 1 40 ? 12.376 14.882 -0.161 1.00 15.12 38 GLY C C 1
ATOM 1411 O O . GLY C 1 40 ? 11.918 15.592 0.704 1.00 14.40 38 GLY C O 1
ATOM 1412 N N . VAL C 1 41 ? 11.722 14.612 -1.274 1.00 14.70 39 VAL C N 1
ATOM 1413 C CA . VAL C 1 41 ? 10.382 15.093 -1.524 1.00 15.37 39 VAL C CA 1
ATOM 1414 C C . VAL C 1 41 ? 9.304 14.201 -0.886 1.00 13.24 39 VAL C C 1
ATOM 1415 O O . VAL C 1 41 ? 9.218 13.002 -1.105 1.00 13.23 39 VAL C O 1
ATOM 1419 N N . LEU C 1 42 ? 8.544 14.787 -0.002 1.00 13.58 40 LEU C N 1
ATOM 1420 C CA . LEU C 1 42 ? 7.481 14.023 0.695 1.00 13.42 40 LEU C CA 1
ATOM 1421 C C . LEU C 1 42 ? 6.345 13.625 -0.274 1.00 14.62 40 LEU C C 1
ATOM 1422 O O . LEU C 1 42 ? 5.714 14.480 -0.917 1.00 15.33 40 LEU C O 1
ATOM 1427 N N . LYS C 1 43 ? 6.015 12.332 -0.301 1.00 12.49 41 LYS C N 1
ATOM 1428 C CA . LYS C 1 43 ? 5.020 11.794 -1.205 1.00 12.93 41 LYS C CA 1
ATOM 1429 C C . LYS C 1 43 ? 3.827 11.235 -0.492 1.00 14.75 41 LYS C C 1
ATOM 1430 O O . LYS C 1 43 ? 2.753 11.307 -1.052 1.00 13.70 41 LYS C O 1
ATOM 1436 N N . SER C 1 44 ? 3.964 10.771 0.737 1.00 13.04 42 SER C N 1
ATOM 1437 C CA . SER C 1 44 ? 2.804 10.167 1.362 1.00 13.76 42 SER C CA 1
ATOM 1438 C C . SER C 1 44 ? 3.103 10.040 2.856 1.00 15.03 42 SER C C 1
ATOM 1439 O O . SER C 1 44 ? 4.275 9.870 3.238 1.00 14.04 42 SER C O 1
ATOM 1442 N N . PHE C 1 45 ? 2.088 9.947 3.696 1.00 13.98 43 PHE C N 1
ATOM 1443 C CA . PHE C 1 45 ? 2.331 9.675 5.131 1.00 14.44 43 PHE C CA 1
ATOM 1444 C C . PHE C 1 45 ? 1.080 9.140 5.765 1.00 17.32 43 PHE C C 1
ATOM 1445 O O . PHE C 1 45 ? 0.032 9.323 5.191 1.00 15.21 43 PHE C O 1
ATOM 1453 N N . ASP C 1 46 ? 1.206 8.402 6.867 1.00 16.53 44 ASP C N 1
ATOM 1454 C CA . ASP C 1 46 ? 0.023 8.024 7.624 1.00 18.09 44 ASP C CA 1
ATOM 1455 C C . ASP C 1 46 ? 0.060 8.524 9.048 1.00 19.01 44 ASP C C 1
ATOM 1456 O O . ASP C 1 46 ? 0.919 9.271 9.402 1.00 17.35 44 ASP C O 1
ATOM 1461 N N . LEU C 1 47 ? -0.934 8.160 9.863 1.00 20.90 45 LEU C N 1
ATOM 1462 C CA . LEU C 1 47 ? -0.990 8.656 11.248 1.00 23.94 45 LEU C CA 1
ATOM 1463 C C . LEU C 1 47 ? 0.073 8.154 12.193 1.00 24.99 45 LEU C C 1
ATOM 1464 O O . LEU C 1 47 ? 0.248 8.706 13.306 1.00 26.35 45 LEU C O 1
ATOM 1469 N N . HIS C 1 48 ? 0.803 7.133 11.732 1.00 23.59 46 HIS C N 1
ATOM 1470 C CA . HIS C 1 48 ? 1.987 6.642 12.454 1.00 23.49 46 HIS C CA 1
ATOM 1471 C C . HIS C 1 48 ? 3.228 7.367 12.085 1.00 21.59 46 HIS C C 1
ATOM 1472 O O . HIS C 1 48 ? 4.288 7.077 12.693 1.00 21.77 46 HIS C O 1
ATOM 1479 N N . MET C 1 49 ? 3.146 8.281 11.127 1.00 19.54 47 MET C N 1
ATOM 1480 C CA . MET C 1 49 ? 4.322 8.979 10.579 1.00 18.59 47 MET C CA 1
ATOM 1481 C C . MET C 1 49 ? 5.198 8.089 9.717 1.00 16.23 47 MET C C 1
ATOM 1482 O O . MET C 1 49 ? 6.350 8.432 9.436 1.00 14.77 47 MET C O 1
ATOM 1487 N N . ASN C 1 50 ? 4.642 6.954 9.308 1.00 16.10 48 ASN C N 1
ATOM 1488 C CA . ASN C 1 50 ? 5.316 6.222 8.225 1.00 14.78 48 ASN C CA 1
ATOM 1489 C C . ASN C 1 50 ? 5.232 7.137 7.017 1.00 15.21 48 ASN C C 1
ATOM 1490 O O . ASN C 1 50 ? 4.179 7.804 6.807 1.00 16.11 48 ASN C O 1
ATOM 1495 N N . LEU C 1 51 ? 6.293 7.258 6.228 1.00 13.48 49 LEU C N 1
ATOM 1496 C CA . LEU C 1 51 ? 6.157 8.171 5.118 1.00 14.53 49 LEU C CA 1
ATOM 1497 C C . LEU C 1 51 ? 7.039 7.764 3.937 1.00 14.56 49 LEU C C 1
ATOM 1498 O O . LEU C 1 51 ? 7.948 6.949 4.063 1.00 13.76 49 LEU C O 1
ATOM 1503 N N . VAL C 1 52 ? 6.693 8.263 2.761 1.00 11.86 50 VAL C N 1
ATOM 1504 C CA . VAL C 1 52 ? 7.500 8.020 1.573 1.00 12.75 50 VAL C CA 1
ATOM 1505 C C . VAL C 1 52 ? 8.192 9.265 1.076 1.00 12.55 50 VAL C C 1
ATOM 1506 O O . VAL C 1 52 ? 7.533 10.330 0.998 1.00 14.85 50 VAL C O 1
ATOM 1510 N N . LEU C 1 53 ? 9.475 9.150 0.744 1.00 11.45 51 LEU C N 1
ATOM 1511 C CA . LEU C 1 53 ? 10.155 10.292 0.121 1.00 12.78 51 LEU C CA 1
ATOM 1512 C C . LEU C 1 53 ? 10.528 9.822 -1.271 1.00 13.43 51 LEU C C 1
ATOM 1513 O O . LEU C 1 53 ? 10.903 8.633 -1.484 1.00 17.14 51 LEU C O 1
ATOM 1518 N N . ASN C 1 54 ? 10.564 10.757 -2.185 1.00 13.01 52 ASN C N 1
ATOM 1519 C CA . ASN C 1 54 ? 11.220 10.518 -3.506 1.00 15.33 52 ASN C CA 1
ATOM 1520 C C . ASN C 1 54 ? 12.535 11.339 -3.616 1.00 16.65 52 ASN C C 1
ATOM 1521 O O . ASN C 1 54 ? 12.666 12.411 -3.027 1.00 16.20 52 ASN C O 1
ATOM 1526 N N . ASP C 1 55 ? 13.473 10.808 -4.403 1.00 16.88 53 ASP C N 1
ATOM 1527 C CA . ASP C 1 55 ? 14.745 11.484 -4.711 1.00 20.05 53 ASP C CA 1
ATOM 1528 C C . ASP C 1 55 ? 15.340 12.008 -3.408 1.00 18.14 53 ASP C C 1
ATOM 1529 O O . ASP C 1 55 ? 15.643 13.188 -3.264 1.00 20.13 53 ASP C O 1
ATOM 1534 N N . ALA C 1 56 ? 15.633 11.063 -2.501 1.00 15.12 54 ALA C N 1
ATOM 1535 C CA . ALA C 1 56 ? 16.060 11.394 -1.172 1.00 16.25 54 ALA C CA 1
ATOM 1536 C C . ALA C 1 56 ? 17.590 11.153 -0.973 1.00 16.95 54 ALA C C 1
ATOM 1537 O O . ALA C 1 56 ? 18.122 10.161 -1.498 1.00 18.32 54 ALA C O 1
ATOM 1539 N N . GLU C 1 57 ? 18.252 12.000 -0.198 1.00 16.59 55 GLU C N 1
ATOM 1540 C CA . GLU C 1 57 ? 19.623 11.698 0.177 1.00 18.80 55 GLU C CA 1
ATOM 1541 C C . GLU C 1 57 ? 19.559 11.199 1.629 1.00 20.14 55 GLU C C 1
ATOM 1542 O O . GLU C 1 57 ? 18.811 11.710 2.448 1.00 19.12 55 GLU C O 1
ATOM 1548 N N . GLU C 1 58 ? 20.298 10.136 1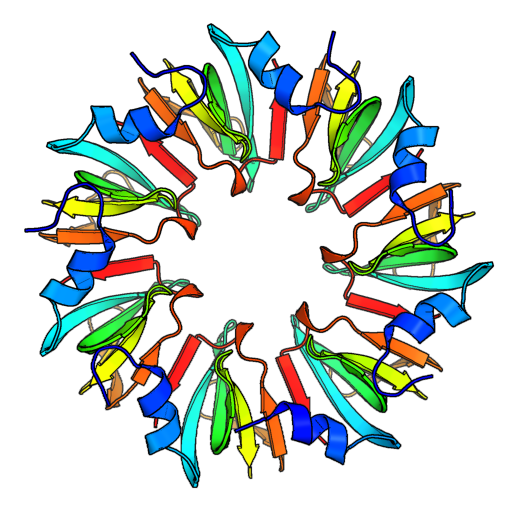.912 1.00 19.63 56 GLU C N 1
ATOM 1549 C CA . GLU C 1 58 ? 20.487 9.646 3.275 1.00 20.49 56 GLU C CA 1
ATOM 1550 C C . GLU C 1 58 ? 21.753 10.268 3.839 1.00 21.77 56 GLU C C 1
ATOM 1551 O O . GLU C 1 58 ? 22.795 10.306 3.155 1.00 22.42 56 GLU C O 1
ATOM 1557 N N . LEU C 1 59 ? 21.727 10.741 5.080 1.00 22.38 57 LEU C N 1
ATOM 1558 C CA . LEU C 1 59 ? 22.971 11.277 5.690 1.00 27.18 57 LEU C CA 1
ATOM 1559 C C . LEU C 1 59 ? 23.226 10.625 7.035 1.00 29.08 57 LEU C C 1
ATOM 1560 O O . LEU C 1 59 ? 22.319 10.232 7.739 1.00 27.15 57 LEU C O 1
ATOM 1565 N N . GLU C 1 60 ? 24.474 10.488 7.389 1.00 31.91 58 GLU C N 1
ATOM 1566 C CA . GLU C 1 60 ? 24.790 9.836 8.649 1.00 35.45 58 GLU C CA 1
ATOM 1567 C C . GLU C 1 60 ? 25.926 10.657 9.221 1.00 39.82 58 GLU C C 1
ATOM 1568 O O . GLU C 1 60 ? 26.940 10.918 8.549 1.00 40.09 58 GLU C O 1
ATOM 1574 N N . ASP C 1 61 ? 25.763 11.114 10.461 1.00 42.75 59 ASP C N 1
ATOM 1575 C CA . ASP C 1 61 ? 26.771 11.993 11.027 1.00 47.73 59 ASP C CA 1
ATOM 1576 C C . ASP C 1 61 ? 26.772 13.278 10.212 1.00 47.21 59 ASP C C 1
ATOM 1577 O O . ASP C 1 61 ? 27.725 14.004 10.238 1.00 51.20 59 ASP C O 1
ATOM 1582 N N . GLY C 1 62 ? 25.688 13.566 9.494 1.00 44.43 60 GLY C N 1
ATOM 1583 C CA . GLY C 1 62 ? 25.665 14.769 8.671 1.00 43.84 60 GLY C CA 1
ATOM 1584 C C . GLY C 1 62 ? 26.511 14.738 7.374 1.00 44.42 60 GLY C C 1
ATOM 1585 O O . GLY C 1 62 ? 26.732 15.798 6.753 1.00 44.82 60 GLY C O 1
ATOM 1586 N N . GLU C 1 63 ? 26.964 13.542 6.969 1.00 42.25 61 GLU C N 1
ATOM 1587 C CA . GLU C 1 63 ? 27.578 13.328 5.652 1.00 41.45 61 GLU C CA 1
ATOM 1588 C C . GLU C 1 63 ? 26.583 12.543 4.789 1.00 37.62 61 GLU C C 1
ATOM 1589 O O . GLU C 1 63 ? 25.844 11.671 5.297 1.00 31.34 61 GLU C O 1
ATOM 1595 N N . VAL C 1 64 ? 26.501 12.862 3.496 1.00 36.21 62 VAL C N 1
ATOM 1596 C CA . VAL C 1 64 ? 25.592 12.086 2.651 1.00 29.60 62 VAL C CA 1
ATOM 1597 C C . VAL C 1 64 ? 26.205 10.704 2.413 1.00 31.49 62 VAL C C 1
ATOM 1598 O O . VAL C 1 64 ? 27.397 10.594 2.074 1.00 33.05 62 VAL C O 1
ATOM 1602 N N . THR C 1 65 ? 25.430 9.645 2.658 1.00 28.34 63 THR C N 1
ATOM 1603 C CA . THR C 1 65 ? 25.948 8.312 2.342 1.00 33.56 63 THR C CA 1
ATOM 1604 C C . THR C 1 65 ? 25.490 7.706 0.996 1.00 32.95 63 THR C C 1
ATOM 1605 O O . THR C 1 65 ? 26.381 7.068 0.290 1.00 39.19 63 THR C O 1
ATOM 1609 N N . ARG C 1 66 ? 24.205 7.934 0.656 1.00 31.22 64 ARG C N 1
ATOM 1610 C CA . ARG C 1 66 ? 23.667 7.704 -0.718 1.00 31.03 64 ARG C CA 1
ATOM 1611 C C . ARG C 1 66 ? 22.370 8.422 -1.090 1.00 27.00 64 ARG C C 1
ATOM 1612 O O . ARG C 1 66 ? 21.749 9.076 -0.250 1.00 24.58 64 ARG C O 1
ATOM 1620 N N . ARG C 1 67 ? 21.968 8.308 -2.352 1.00 26.47 65 ARG C N 1
ATOM 1621 C CA . ARG C 1 67 ? 20.691 8.883 -2.819 1.00 26.13 65 ARG C CA 1
ATOM 1622 C C . ARG C 1 67 ? 19.734 7.756 -3.184 1.00 23.90 65 ARG C C 1
ATOM 1623 O O . ARG C 1 67 ? 20.108 6.783 -3.842 1.00 28.76 65 ARG C O 1
ATOM 1631 N N . LEU C 1 68 ? 18.505 7.890 -2.811 1.00 21.67 66 LEU C N 1
ATOM 1632 C CA . LEU C 1 68 ? 17.573 6.790 -3.125 1.00 19.90 66 LEU C CA 1
ATOM 1633 C C . LEU C 1 68 ? 16.428 7.340 -3.907 1.00 19.67 66 LEU C C 1
ATOM 1634 O O . LEU C 1 68 ? 15.873 8.331 -3.528 1.00 19.02 66 LEU C O 1
ATOM 1639 N N . GLY C 1 69 ? 15.987 6.645 -4.963 1.00 18.62 67 GLY C N 1
ATOM 1640 C CA . GLY C 1 69 ? 14.897 7.142 -5.769 1.00 17.35 67 GLY C CA 1
ATOM 1641 C C . GLY C 1 69 ? 13.578 7.214 -4.977 1.00 17.30 67 GLY C C 1
ATOM 1642 O O . GLY C 1 69 ? 12.791 8.149 -5.197 1.00 18.52 67 GLY C O 1
ATOM 1643 N N . THR C 1 70 ? 13.338 6.217 -4.157 1.00 16.52 68 THR C N 1
ATOM 1644 C CA . THR C 1 70 ? 12.122 6.163 -3.323 1.00 17.02 68 THR C CA 1
ATOM 1645 C C . THR C 1 70 ? 12.545 5.491 -2.024 1.00 15.79 68 THR C C 1
ATOM 1646 O O . THR C 1 70 ? 13.344 4.513 -2.056 1.00 15.90 68 THR C O 1
ATOM 1650 N N . VAL C 1 71 ? 11.998 5.966 -0.928 1.00 14.23 69 VAL C N 1
ATOM 1651 C CA . VAL C 1 71 ? 12.277 5.320 0.360 1.00 14.43 69 VAL C CA 1
ATOM 1652 C C . VAL C 1 71 ? 11.072 5.459 1.248 1.00 11.52 69 VAL C C 1
ATOM 1653 O O . VAL C 1 71 ? 10.459 6.536 1.278 1.00 14.37 69 VAL C O 1
ATOM 1657 N N . LEU C 1 72 ? 10.697 4.360 1.879 1.00 12.93 70 LEU C N 1
ATOM 1658 C CA . LEU C 1 72 ? 9.575 4.298 2.884 1.00 12.62 70 LEU C CA 1
ATOM 1659 C C . LEU C 1 72 ? 10.301 4.228 4.249 1.00 13.76 70 LEU C C 1
ATOM 1660 O O . LEU C 1 72 ? 11.024 3.224 4.514 1.00 12.05 70 LEU C O 1
ATOM 1665 N N . ILE C 1 73 ? 10.017 5.207 5.110 1.00 13.17 71 ILE C N 1
ATOM 1666 C CA . ILE C 1 73 ? 10.688 5.313 6.421 1.00 13.62 71 ILE C CA 1
ATOM 1667 C C . ILE C 1 73 ? 9.619 4.922 7.411 1.00 15.26 71 ILE C C 1
ATOM 1668 O O . ILE C 1 73 ? 8.569 5.426 7.327 1.00 14.51 71 ILE C O 1
ATOM 1673 N N . ARG C 1 74 ? 9.925 3.988 8.329 1.00 13.92 72 ARG C N 1
ATOM 1674 C CA . ARG C 1 74 ? 8.929 3.666 9.395 1.00 15.72 72 ARG C CA 1
ATOM 1675 C C . ARG C 1 74 ? 8.959 4.730 10.464 1.00 16.91 72 ARG C C 1
ATOM 1676 O O . ARG C 1 74 ? 10.030 5.200 10.916 1.00 17.83 72 ARG C O 1
ATOM 1684 N N . GLY C 1 75 ? 7.762 5.182 10.837 1.00 16.10 73 GLY C N 1
ATOM 1685 C CA . GLY C 1 75 ? 7.625 6.340 11.693 1.00 16.48 73 GLY C CA 1
ATOM 1686 C C . GLY C 1 75 ? 8.253 6.239 13.066 1.00 17.03 73 GLY C C 1
ATOM 1687 O O . GLY C 1 75 ? 8.639 7.245 13.636 1.00 17.22 73 GLY C O 1
ATOM 1688 N N . ASP C 1 76 ? 8.319 5.026 13.613 1.00 17.92 74 ASP C N 1
ATOM 1689 C CA . ASP C 1 76 ? 8.811 4.819 14.983 1.00 20.15 74 ASP C CA 1
ATOM 1690 C C . ASP C 1 76 ? 10.254 5.221 15.112 1.00 19.68 74 ASP C C 1
ATOM 1691 O O . ASP C 1 76 ? 10.745 5.407 16.211 1.00 20.14 74 ASP C O 1
ATOM 1696 N N . ASN C 1 77 ? 10.911 5.365 13.981 1.00 17.42 75 ASN C N 1
ATOM 1697 C CA . ASN C 1 77 ? 12.362 5.730 13.957 1.00 18.66 75 ASN C CA 1
ATOM 1698 C C . ASN C 1 77 ? 12.537 7.238 13.860 1.00 17.42 75 ASN C C 1
ATOM 1699 O O . ASN C 1 77 ? 13.671 7.705 13.910 1.00 18.64 75 ASN C O 1
ATOM 1704 N N . ILE C 1 78 ? 11.432 7.993 13.633 1.00 14.95 76 ILE C N 1
ATOM 1705 C CA . ILE C 1 78 ? 11.564 9.460 13.395 1.00 15.36 76 ILE C CA 1
ATOM 1706 C C . ILE C 1 78 ? 11.612 10.267 14.707 1.00 17.47 76 ILE C C 1
ATOM 1707 O O . ILE C 1 78 ? 10.923 9.962 15.675 1.00 17.71 76 ILE C O 1
ATOM 1712 N N . VAL C 1 79 ? 12.466 11.290 14.736 1.00 16.69 77 VAL C N 1
ATOM 1713 C CA . VAL C 1 79 ? 12.560 12.172 15.839 1.00 19.49 77 VAL C CA 1
ATOM 1714 C C . VAL C 1 79 ? 11.762 13.450 15.529 1.00 19.11 77 VAL C C 1
ATOM 1715 O O . VAL C 1 79 ? 10.973 13.891 16.373 1.00 22.40 77 VAL C O 1
ATOM 1719 N N . TYR C 1 80 ? 12.037 14.066 14.391 1.00 18.14 78 TYR C N 1
ATOM 1720 C CA . TYR C 1 80 ? 11.287 15.272 13.950 1.00 19.78 78 TYR C CA 1
ATOM 1721 C C . TYR C 1 80 ? 11.313 15.429 12.459 1.00 19.82 78 TYR C C 1
ATOM 1722 O O . TYR C 1 80 ? 12.100 14.797 11.755 1.00 19.36 78 TYR C O 1
ATOM 1731 N N . ILE C 1 81 ? 10.461 16.312 11.972 1.00 19.44 79 ILE C N 1
ATOM 1732 C CA . ILE C 1 81 ? 10.313 16.543 10.534 1.00 19.71 79 ILE C CA 1
ATOM 1733 C C . ILE C 1 81 ? 10.209 18.033 10.342 1.00 20.10 79 ILE C C 1
ATOM 1734 O O . ILE C 1 81 ? 9.468 18.736 11.061 1.00 21.97 79 ILE C O 1
ATOM 1739 N N . SER C 1 82 ? 10.941 18.552 9.372 1.00 19.43 80 SER C N 1
ATOM 1740 C CA . SER C 1 82 ? 10.851 20.002 9.166 1.00 21.61 80 SER C CA 1
ATOM 1741 C C . SER C 1 82 ? 10.759 20.297 7.679 1.00 21.47 80 SER C C 1
ATOM 1742 O O . SER C 1 82 ? 11.405 19.662 6.894 1.00 19.67 80 SER C O 1
ATOM 1745 N N . PRO C 1 83 ? 9.854 21.161 7.255 1.00 23.68 81 PRO C N 1
ATOM 1746 C CA . PRO C 1 83 ? 9.700 21.425 5.832 1.00 24.65 81 PRO C CA 1
ATOM 1747 C C . PRO C 1 83 ? 10.893 22.218 5.313 1.00 27.50 81 PRO C C 1
ATOM 1748 O O . PRO C 1 83 ? 11.569 23.010 5.999 1.00 28.32 81 PRO C O 1
ATOM 1753 N N . VAL D 1 11 ? -5.237 23.529 34.636 1.00 77.05 9 VAL D N 1
ATOM 1754 C CA . VAL D 1 11 ? -4.972 22.055 34.677 1.00 73.13 9 VAL D CA 1
ATOM 1755 C C . VAL D 1 11 ? -5.780 21.343 35.760 1.00 76.54 9 VAL D C 1
ATOM 1756 O O . VAL D 1 11 ? -5.666 21.658 36.941 1.00 80.01 9 VAL D O 1
ATOM 1760 N N . ASN D 1 12 ? -6.614 20.400 35.332 1.00 75.74 10 ASN D N 1
ATOM 1761 C CA . ASN D 1 12 ? -7.397 19.551 36.220 1.00 78.38 10 ASN D CA 1
ATOM 1762 C C . ASN D 1 12 ? -6.423 18.529 36.800 1.00 75.23 10 ASN D C 1
ATOM 1763 O O . ASN D 1 12 ? -5.464 18.154 36.122 1.00 70.63 10 ASN D O 1
ATOM 1768 N N . VAL D 1 13 ? -6.640 18.089 38.037 1.00 77.50 11 VAL D N 1
ATOM 1769 C CA . VAL D 1 13 ? -5.694 17.166 38.677 1.00 75.16 11 VAL D CA 1
ATOM 1770 C C . VAL D 1 13 ? -5.566 15.831 37.935 1.00 71.25 11 VAL D C 1
ATOM 1771 O O . VAL D 1 13 ? -4.753 14.984 38.291 1.00 69.82 11 VAL D O 1
ATOM 1775 N N . GLN D 1 14 ? -6.387 15.652 36.912 1.00 69.90 12 GLN D N 1
ATOM 1776 C CA . GLN D 1 14 ? -6.396 14.416 36.158 1.00 67.46 12 GLN D CA 1
ATOM 1777 C C . GLN D 1 14 ? -6.018 14.647 34.706 1.00 62.93 12 GLN D C 1
ATOM 1778 O O . GLN D 1 14 ? -6.081 13.707 33.918 1.00 61.76 12 GLN D O 1
ATOM 1784 N N . ARG D 1 15 ? -5.651 15.882 34.348 1.00 61.52 13 ARG D N 1
ATOM 1785 C CA . ARG D 1 15 ? -5.259 16.201 32.961 1.00 57.39 13 ARG D CA 1
ATOM 1786 C C . ARG D 1 15 ? -3.982 17.023 32.785 1.00 53.69 13 ARG D C 1
ATOM 1787 O O . ARG D 1 15 ? -4.033 18.227 32.576 1.00 52.91 13 ARG D O 1
ATOM 1795 N N . PRO D 1 16 ? -2.843 16.348 32.859 1.00 50.23 14 PRO D N 1
ATOM 1796 C CA . PRO D 1 16 ? -1.535 16.947 32.608 1.00 47.21 14 PRO D CA 1
ATOM 1797 C C . PRO D 1 16 ? -1.428 17.627 31.274 1.00 45.36 14 PRO D C 1
ATOM 1798 O O . PRO D 1 16 ? -0.688 18.599 31.132 1.00 44.62 14 PRO D O 1
ATOM 1802 N N . LEU D 1 17 ? -2.087 17.087 30.255 1.00 44.72 15 LEU D N 1
ATOM 1803 C CA . LEU D 1 17 ? -1.980 17.696 28.938 1.00 42.84 15 LEU D CA 1
ATOM 1804 C C . LEU D 1 17 ? -2.647 19.071 28.863 1.00 44.34 15 LEU D C 1
ATOM 1805 O O . LEU D 1 17 ? -2.429 19.821 27.916 1.00 42.89 15 LEU D O 1
ATOM 1810 N N . ASP D 1 18 ? -3.433 19.416 29.868 1.00 47.22 16 ASP D N 1
ATOM 1811 C CA . ASP D 1 18 ? -3.995 20.761 29.858 1.00 50.07 16 ASP D CA 1
ATOM 1812 C C . ASP D 1 18 ? -2.862 21.770 30.006 1.00 49.66 16 ASP D C 1
ATOM 1813 O O . ASP D 1 18 ? -3.007 22.926 29.611 1.00 51.05 16 ASP D O 1
ATOM 1818 N N . ALA D 1 19 ? -1.710 21.329 30.511 1.00 47.92 17 ALA D N 1
ATOM 1819 C CA . ALA D 1 19 ? -0.544 22.211 30.551 1.00 47.82 17 ALA D CA 1
ATOM 1820 C C . ALA D 1 19 ? -0.096 22.590 29.144 1.00 45.50 17 ALA D C 1
ATOM 1821 O O . ALA D 1 19 ? 0.425 23.687 28.932 1.00 46.95 17 ALA D O 1
ATOM 1823 N N . LEU D 1 20 ? -0.265 21.690 28.179 1.00 42.28 18 LEU D N 1
ATOM 1824 C CA . LEU D 1 20 ? 0.081 22.025 26.804 1.00 40.81 18 LEU D CA 1
ATOM 1825 C C . LEU D 1 20 ? -0.903 23.031 26.253 1.00 42.68 18 LEU D C 1
ATOM 1826 O O . LEU D 1 20 ? -0.504 23.992 25.614 1.00 42.58 18 LEU D O 1
ATOM 1831 N N . GLY D 1 21 ? -2.184 22.771 26.482 1.00 43.99 19 GLY D N 1
ATOM 1832 C CA . GLY D 1 21 ? -3.248 23.673 26.070 1.00 47.83 19 GLY D CA 1
ATOM 1833 C C . GLY D 1 21 ? -3.016 25.086 26.579 1.00 50.50 19 GLY D C 1
ATOM 1834 O O . GLY D 1 21 ? -3.156 26.062 25.840 1.00 51.06 19 GLY D O 1
ATOM 1835 N N . ASN D 1 22 ? -2.617 25.187 27.837 1.00 51.41 20 ASN D N 1
ATOM 1836 C CA . ASN D 1 22 ? -2.346 26.477 28.453 1.00 55.75 20 ASN D CA 1
ATOM 1837 C C . ASN D 1 22 ? -1.208 27.207 27.776 1.00 54.32 20 ASN D C 1
ATOM 1838 O O . ASN D 1 22 ? -1.106 28.434 27.872 1.00 57.60 20 ASN D O 1
ATOM 1843 N N . SER D 1 23 ? -0.352 26.448 27.094 1.00 50.64 21 SER D N 1
ATOM 1844 C CA . SER D 1 23 ? 0.824 27.029 26.478 1.00 50.15 21 SER D CA 1
ATOM 1845 C C . SER D 1 23 ? 0.755 27.225 24.971 1.00 47.82 21 SER D C 1
ATOM 1846 O O . SER D 1 23 ? 1.764 27.566 24.343 1.00 46.18 21 SER D O 1
ATOM 1849 N N . LEU D 1 24 ? -0.404 26.993 24.371 1.00 47.44 22 LEU D N 1
ATOM 1850 C CA . LEU D 1 24 ? -0.505 27.215 22.928 1.00 45.60 22 LEU D CA 1
ATOM 1851 C C . LEU D 1 24 ? -0.167 28.653 22.588 1.00 47.80 22 LEU D C 1
ATOM 1852 O O . LEU D 1 24 ? -0.617 29.561 23.269 1.00 51.10 22 LEU D O 1
ATOM 1857 N N . ASN D 1 25 ? 0.586 28.852 21.506 1.00 45.40 23 ASN D N 1
ATOM 1858 C CA . ASN D 1 25 ? 0.960 30.169 21.038 1.00 48.17 23 ASN D CA 1
ATOM 1859 C C . ASN D 1 25 ? 1.994 30.856 21.925 1.00 50.29 23 ASN D C 1
ATOM 1860 O O . ASN D 1 25 ? 2.155 32.067 21.859 1.00 54.06 23 ASN D O 1
ATOM 1865 N N . SER D 1 26 ? 2.664 30.097 22.786 1.00 48.27 24 SER D N 1
ATOM 1866 C CA . SER D 1 26 ? 3.648 30.678 23.711 1.00 50.38 24 SER D CA 1
ATOM 1867 C C . SER D 1 26 ? 4.952 29.881 23.625 1.00 46.65 24 SER D C 1
ATOM 1868 O O . SER D 1 26 ? 4.921 28.744 23.215 1.00 42.03 24 SER D O 1
ATOM 1871 N N . PRO D 1 27 ? 6.089 30.482 23.984 1.00 48.32 25 PRO D N 1
ATOM 1872 C CA . PRO D 1 27 ? 7.382 29.782 23.895 1.00 45.67 25 PRO D CA 1
ATOM 1873 C C . PRO D 1 27 ? 7.443 28.610 24.831 1.00 43.27 25 PRO D C 1
ATOM 1874 O O . PRO D 1 27 ? 6.960 28.711 25.937 1.00 45.22 25 PRO D O 1
ATOM 1878 N N . VAL D 1 28 ? 7.988 27.488 24.379 1.00 39.25 26 VAL D N 1
ATOM 1879 C CA . VAL D 1 28 ? 8.170 26.348 25.258 1.00 38.60 26 VAL D CA 1
ATOM 1880 C C . VAL D 1 28 ? 9.547 25.768 25.060 1.00 37.60 26 VAL D C 1
ATOM 1881 O O . VAL D 1 28 ? 10.203 26.056 24.056 1.00 37.30 26 VAL D O 1
ATOM 1885 N N . ILE D 1 29 ? 9.983 24.962 26.028 1.00 37.43 27 ILE D N 1
ATOM 1886 C CA . ILE D 1 29 ? 11.208 24.188 25.908 1.00 37.05 27 ILE D CA 1
ATOM 1887 C C . ILE D 1 29 ? 10.856 22.692 25.836 1.00 34.73 27 ILE D C 1
ATOM 1888 O O . ILE D 1 29 ? 10.103 22.186 26.682 1.00 34.23 27 ILE D O 1
ATOM 1893 N N . ILE D 1 30 ? 11.342 21.996 24.805 1.00 32.19 28 ILE D N 1
ATOM 1894 C CA . ILE D 1 30 ? 11.123 20.550 24.679 1.00 31.38 28 ILE D CA 1
ATOM 1895 C C . ILE D 1 30 ? 12.445 19.803 24.884 1.00 32.69 28 ILE D C 1
ATOM 1896 O O . ILE D 1 30 ? 13.427 20.015 24.121 1.00 32.88 28 ILE D O 1
ATOM 1901 N N . LYS D 1 31 ? 12.495 18.946 25.896 1.00 31.63 29 LYS D N 1
ATOM 1902 C CA . LYS D 1 31 ? 13.668 18.097 26.109 1.00 33.59 29 LYS D CA 1
ATOM 1903 C C . LYS D 1 31 ? 13.435 16.709 25.544 1.00 31.63 29 LYS D C 1
ATOM 1904 O O . LYS D 1 31 ? 12.440 16.080 25.875 1.00 29.47 29 LYS D O 1
ATOM 1910 N N . LEU D 1 32 ? 14.310 16.278 24.632 1.00 33.57 30 LEU D N 1
ATOM 1911 C CA . LEU D 1 32 ? 14.226 14.956 24.015 1.00 32.71 30 LEU D CA 1
ATOM 1912 C C . LEU D 1 32 ? 15.170 13.972 24.669 1.00 36.20 30 LEU D C 1
ATOM 1913 O O . LEU D 1 32 ? 16.075 14.361 25.383 1.00 39.18 30 LEU D O 1
ATOM 1918 N N . LYS D 1 33 ? 14.966 12.688 24.408 1.00 36.69 31 LYS D N 1
ATOM 1919 C CA . LYS D 1 33 ? 15.913 11.687 24.887 1.00 41.02 31 LYS D CA 1
ATOM 1920 C C . LYS D 1 33 ? 17.196 11.968 24.150 1.00 43.57 31 LYS D C 1
ATOM 1921 O O . LYS D 1 33 ? 17.172 12.527 23.043 1.00 40.71 31 LYS D O 1
ATOM 1927 N N . GLY D 1 34 ? 18.308 11.656 24.803 1.00 48.46 32 GLY D N 1
ATOM 1928 C CA . GLY D 1 34 ? 19.617 11.826 24.210 1.00 52.88 32 GLY D CA 1
ATOM 1929 C C . GLY D 1 34 ? 20.169 13.231 24.310 1.00 54.38 32 GLY D C 1
ATOM 1930 O O . GLY D 1 34 ? 21.125 13.588 23.604 1.00 55.30 32 GLY D O 1
ATOM 1931 N N . ASP D 1 35 ? 19.542 14.053 25.144 1.00 53.09 33 ASP D N 1
ATOM 1932 C CA . ASP D 1 35 ? 20.110 15.368 25.424 1.00 55.84 33 ASP D CA 1
ATOM 1933 C C . ASP D 1 35 ? 20.015 16.347 24.262 1.00 53.50 33 ASP D C 1
ATOM 1934 O O . ASP D 1 35 ? 20.853 17.259 24.123 1.00 56.75 33 ASP D O 1
ATOM 1939 N N . ARG D 1 36 ? 19.030 16.118 23.414 1.00 49.27 34 ARG D N 1
ATOM 1940 C CA . ARG D 1 36 ? 18.693 17.051 22.359 1.00 46.58 34 ARG D CA 1
ATOM 1941 C C . ARG D 1 36 ? 17.639 17.944 23.001 1.00 42.83 34 ARG D C 1
ATOM 1942 O O . ARG D 1 36 ? 16.872 17.489 23.847 1.00 42.00 34 ARG D O 1
ATOM 1950 N N . GLU D 1 37 ? 17.591 19.208 22.608 1.00 40.70 35 GLU D N 1
ATOM 1951 C CA . GLU D 1 37 ? 16.629 20.144 23.178 1.00 37.75 35 GLU D CA 1
ATOM 1952 C C . GLU D 1 37 ? 16.043 21.081 22.116 1.00 35.17 35 GLU D C 1
ATOM 1953 O O . GLU D 1 37 ? 16.744 21.498 21.198 1.00 34.18 35 GLU D O 1
ATOM 1959 N N . PHE D 1 38 ? 14.757 21.407 22.206 1.00 33.02 36 PHE D N 1
ATOM 1960 C CA . PHE D 1 38 ? 14.200 22.379 21.260 1.00 32.89 36 PHE D CA 1
ATOM 1961 C C . PHE D 1 38 ? 13.543 23.515 22.025 1.00 34.59 36 PHE D C 1
ATOM 1962 O O . PHE D 1 38 ? 13.006 23.307 23.139 1.00 34.90 36 PHE D O 1
ATOM 1970 N N . ARG D 1 39 ? 13.605 24.720 21.460 1.00 35.93 37 ARG D N 1
ATOM 1971 C CA . ARG D 1 39 ? 12.870 25.860 21.999 1.00 37.67 37 ARG D CA 1
ATOM 1972 C C . ARG D 1 39 ? 12.119 26.496 20.847 1.00 37.06 37 ARG D C 1
ATOM 1973 O O . ARG D 1 39 ? 12.671 26.642 19.752 1.00 37.65 37 ARG D O 1
ATOM 1981 N N . GLY D 1 40 ? 10.877 26.893 21.084 1.00 35.43 38 GLY D N 1
ATOM 1982 C CA . GLY D 1 40 ? 10.096 27.490 20.017 1.00 35.36 38 GLY D CA 1
ATOM 1983 C C . GLY D 1 40 ? 8.674 27.769 20.460 1.00 36.00 38 GLY D C 1
ATOM 1984 O O . GLY D 1 40 ? 8.337 27.548 21.626 1.00 36.11 38 GLY D O 1
ATOM 1985 N N . VAL D 1 41 ? 7.835 28.230 19.544 1.00 36.03 39 VAL D N 1
ATOM 1986 C CA . VAL D 1 41 ? 6.453 28.577 19.900 1.00 37.49 39 VAL D CA 1
ATOM 1987 C C . VAL D 1 41 ? 5.535 27.418 19.601 1.00 34.88 39 VAL D C 1
ATOM 1988 O O . VAL D 1 41 ? 5.539 26.889 18.492 1.00 33.18 39 VAL D O 1
ATOM 1992 N N . LEU D 1 42 ? 4.788 26.990 20.624 1.00 35.38 40 LEU D N 1
ATOM 1993 C CA . LEU D 1 42 ? 3.917 25.830 20.521 1.00 33.52 40 LEU D CA 1
ATOM 1994 C C . LEU D 1 42 ? 2.691 26.164 19.682 1.00 34.60 40 LEU D C 1
ATOM 1995 O O . LEU D 1 42 ? 1.959 27.109 19.954 1.00 37.85 40 LEU D O 1
ATOM 2000 N N . LYS D 1 43 ? 2.490 25.391 18.628 1.00 32.20 41 LYS D N 1
ATOM 2001 C CA . LYS D 1 43 ? 1.419 25.708 17.697 1.00 33.42 41 LYS D CA 1
ATOM 2002 C C . LYS D 1 43 ? 0.319 24.658 17.644 1.00 32.65 41 LYS D C 1
ATOM 2003 O O . LYS D 1 43 ? -0.823 24.979 17.291 1.00 35.96 41 LYS D O 1
ATOM 2009 N N . SER D 1 44 ? 0.620 23.421 18.000 1.00 28.69 42 SER D N 1
ATOM 2010 C CA . SER D 1 44 ? -0.373 22.369 17.878 1.00 29.15 42 SER D CA 1
ATOM 2011 C C . SER D 1 44 ? 0.097 21.148 18.669 1.00 27.61 42 SER D C 1
ATOM 2012 O O . SER D 1 44 ? 1.268 20.966 18.855 1.00 25.66 42 SER D O 1
ATOM 2015 N N . PHE D 1 45 ? -0.815 20.316 19.150 1.00 28.08 43 PHE D N 1
ATOM 2016 C CA . PHE D 1 45 ? -0.379 19.063 19.777 1.00 27.82 43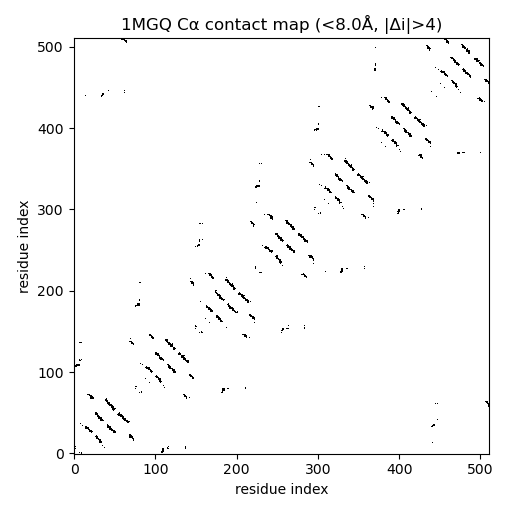 PHE D CA 1
ATOM 2017 C C . PHE D 1 45 ? -1.533 18.056 19.796 1.00 29.45 43 PHE D C 1
ATOM 2018 O O . PHE D 1 45 ? -2.690 18.459 19.706 1.00 32.38 43 PHE D O 1
ATOM 2026 N N . ASP D 1 46 ? -1.224 16.755 19.850 1.00 27.43 44 ASP D N 1
ATOM 2027 C CA . ASP D 1 46 ? -2.265 15.761 20.050 1.00 30.63 44 ASP D CA 1
ATOM 2028 C C . ASP D 1 46 ? -2.029 15.037 21.362 1.00 31.16 44 ASP D C 1
ATOM 2029 O O . ASP D 1 46 ? -1.111 15.378 22.136 1.00 29.93 44 ASP D O 1
ATOM 2034 N N . LEU D 1 47 ? -2.842 14.026 21.613 1.00 34.28 45 LEU D N 1
ATOM 2035 C CA . LEU D 1 47 ? -2.787 13.326 22.871 1.00 35.72 45 LEU D CA 1
ATOM 2036 C C . LEU D 1 47 ? -1.541 12.488 23.040 1.00 35.21 45 LEU D C 1
ATOM 2037 O O . LEU D 1 47 ? -1.229 12.064 24.161 1.00 35.05 45 LEU D O 1
ATOM 2042 N N . HIS D 1 48 ? -0.817 12.268 21.939 1.00 32.38 46 HIS D N 1
ATOM 2043 C CA . HIS D 1 48 ? 0.415 11.512 21.986 1.00 31.97 46 HIS D CA 1
ATOM 2044 C C . HIS D 1 48 ? 1.558 12.423 22.277 1.00 29.53 46 HIS D C 1
ATOM 2045 O O . HIS D 1 48 ? 2.690 11.978 22.408 1.00 29.87 46 HIS D O 1
ATOM 2052 N N . MET D 1 49 ? 1.275 13.713 22.367 1.00 28.07 47 MET D N 1
ATOM 2053 C CA . MET D 1 49 ? 2.328 14.690 22.546 1.00 26.78 47 MET D CA 1
ATOM 2054 C C . MET D 1 49 ? 3.160 14.882 21.285 1.00 24.63 47 MET D C 1
ATOM 2055 O O . MET D 1 49 ? 4.244 15.437 21.363 1.00 23.13 47 MET D O 1
ATOM 2060 N N . ASN D 1 50 ? 2.691 14.388 20.129 1.00 23.79 48 ASN D N 1
ATOM 2061 C CA . ASN D 1 50 ? 3.253 14.946 18.872 1.00 23.49 48 ASN D CA 1
ATOM 2062 C C . ASN D 1 50 ? 2.904 16.423 18.900 1.00 24.12 48 ASN D C 1
ATOM 2063 O O . ASN D 1 50 ? 1.815 16.802 19.347 1.00 25.18 48 ASN D O 1
ATOM 2068 N N . LEU D 1 51 ? 3.812 17.258 18.451 1.00 22.54 49 LEU D N 1
ATOM 2069 C CA . LEU D 1 51 ? 3.580 18.672 18.506 1.00 24.26 49 LEU D CA 1
ATOM 2070 C C . LEU D 1 51 ? 4.321 19.446 17.428 1.00 24.31 49 LEU D C 1
ATOM 2071 O O . LEU D 1 51 ? 5.316 18.987 16.881 1.00 22.73 49 LEU D O 1
ATOM 2076 N N . VAL D 1 52 ? 3.815 20.643 17.131 1.00 23.50 50 VAL D N 1
ATOM 2077 C CA . VAL D 1 52 ? 4.459 21.504 16.181 1.00 24.04 50 VAL D CA 1
ATOM 2078 C C . VAL D 1 52 ? 4.902 22.788 16.876 1.00 24.87 50 VAL D C 1
ATOM 2079 O O . VAL D 1 52 ? 4.127 23.400 17.632 1.00 24.62 50 VAL D O 1
ATOM 2083 N N . LEU D 1 53 ? 6.156 23.164 16.641 1.00 24.40 51 LEU D N 1
ATOM 2084 C CA . LEU D 1 53 ? 6.704 24.436 17.103 1.00 27.24 51 LEU D CA 1
ATOM 2085 C C . LEU D 1 53 ? 6.989 25.293 15.866 1.00 28.15 51 LEU D C 1
ATOM 2086 O O . LEU D 1 53 ? 7.374 24.764 14.815 1.00 26.23 51 LEU D O 1
ATOM 2091 N N . ASN D 1 54 ? 6.823 26.595 16.004 1.00 30.04 52 ASN D N 1
ATOM 2092 C CA . ASN D 1 54 ? 7.232 27.554 14.994 1.00 32.89 52 ASN D CA 1
ATOM 2093 C C . ASN D 1 54 ? 8.447 28.290 15.527 1.00 34.13 52 ASN D C 1
ATOM 2094 O O . ASN D 1 54 ? 8.643 28.347 16.759 1.00 34.58 52 ASN D O 1
ATOM 2099 N N . ASP D 1 55 ? 9.253 28.830 14.600 1.00 35.20 53 ASP D N 1
ATOM 2100 C CA . ASP D 1 55 ? 10.476 29.591 14.906 1.00 38.73 53 ASP D CA 1
ATOM 2101 C C . ASP D 1 55 ? 11.368 28.839 15.889 1.00 37.55 53 ASP D C 1
ATOM 2102 O O . ASP D 1 55 ? 11.841 29.386 16.883 1.00 40.84 53 ASP D O 1
ATOM 2107 N N . ALA D 1 56 ? 11.623 27.576 15.568 1.00 35.17 54 ALA D N 1
ATOM 2108 C CA . ALA D 1 56 ? 12.348 26.662 16.449 1.00 35.02 54 ALA D CA 1
ATOM 2109 C C . ALA D 1 56 ? 13.898 26.729 16.398 1.00 36.81 54 ALA D C 1
ATOM 2110 O O . ALA D 1 56 ? 14.489 27.091 15.372 1.00 36.55 54 ALA D O 1
ATOM 2112 N N . GLU D 1 57 ? 14.534 26.400 17.531 1.00 38.47 55 GLU D N 1
ATOM 2113 C CA . GLU D 1 57 ? 15.994 26.283 17.631 1.00 41.69 55 GLU D CA 1
ATOM 2114 C C . GLU D 1 57 ? 16.354 24.929 18.256 1.00 40.99 55 GLU D C 1
ATOM 2115 O O . GLU D 1 57 ? 15.762 24.544 19.258 1.00 39.65 55 GLU D O 1
ATOM 2121 N N . GLU D 1 58 ? 17.276 24.193 17.633 1.00 41.50 56 GLU D N 1
ATOM 2122 C CA . GLU D 1 58 ? 17.746 22.899 18.151 1.00 41.76 56 GLU D CA 1
ATOM 2123 C C . GLU D 1 58 ? 19.039 23.203 18.894 1.00 46.76 56 GLU D C 1
ATOM 2124 O O . GLU D 1 58 ? 19.927 23.863 18.336 1.00 49.53 56 GLU D O 1
ATOM 2130 N N . LEU D 1 59 ? 19.165 22.753 20.144 1.00 48.05 57 LEU D N 1
ATOM 2131 C CA . LEU D 1 59 ? 20.360 23.117 20.929 1.00 54.26 57 LEU D CA 1
ATOM 2132 C C . LEU D 1 59 ? 21.186 21.955 21.450 1.00 56.47 57 LEU D C 1
ATOM 2133 O O . LEU D 1 59 ? 20.715 20.828 21.510 1.00 54.60 57 LEU D O 1
ATOM 2138 N N . GLU D 1 60 ? 22.425 22.274 21.819 1.00 62.67 58 GLU D N 1
ATOM 2139 C CA . GLU D 1 60 ? 23.399 21.375 22.461 1.00 67.06 58 GLU D CA 1
ATOM 2140 C C . GLU D 1 60 ? 24.304 22.215 23.362 1.00 72.45 58 GLU D C 1
ATOM 2141 O O . GLU D 1 60 ? 24.795 23.263 22.939 1.00 75.92 58 GLU D O 1
ATOM 2147 N N . ASP D 1 61 ? 24.538 21.762 24.597 1.00 74.82 59 ASP D N 1
ATOM 2148 C CA . ASP D 1 61 ? 25.385 22.491 25.543 1.00 80.28 59 ASP D CA 1
ATOM 2149 C C . ASP D 1 61 ? 24.979 23.961 25.663 1.00 80.99 59 ASP D C 1
ATOM 2150 O O . ASP D 1 61 ? 25.837 24.851 25.810 1.00 86.79 59 ASP D O 1
ATOM 2155 N N . GLY D 1 62 ? 23.670 24.203 25.618 1.00 76.20 60 GLY D N 1
ATOM 2156 C CA . GLY D 1 62 ? 23.129 25.552 25.651 1.00 76.07 60 GLY D CA 1
ATOM 2157 C C . GLY D 1 62 ? 23.506 26.247 24.356 1.00 75.93 60 GLY D C 1
ATOM 2158 O O . GLY D 1 62 ? 23.708 27.464 24.313 1.00 79.49 60 GLY D O 1
ATOM 2159 N N . GLU D 1 63 ? 23.592 25.462 23.289 1.00 71.95 61 GLU D N 1
ATOM 2160 C CA . GLU D 1 63 ? 24.047 25.996 22.017 1.00 72.04 61 GLU D CA 1
ATOM 2161 C C . GLU D 1 63 ? 23.215 25.619 20.797 1.00 65.45 6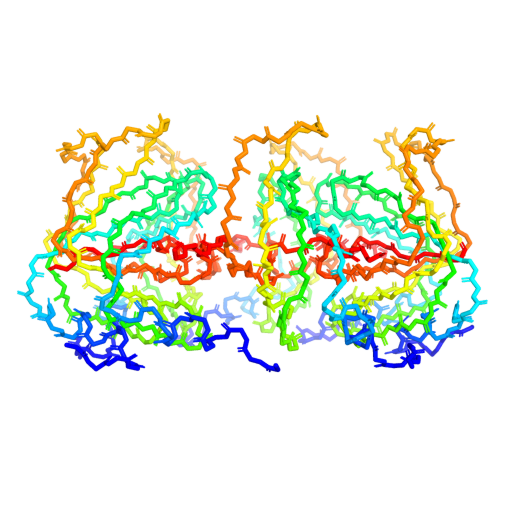1 GLU D C 1
ATOM 2162 O O . GLU D 1 63 ? 23.061 24.440 20.470 1.00 62.59 61 GLU D O 1
ATOM 2168 N N . VAL D 1 64 ? 22.721 26.638 20.107 1.00 63.10 62 VAL D N 1
ATOM 2169 C CA . VAL D 1 64 ? 21.984 26.450 18.864 1.00 56.90 62 VAL D CA 1
ATOM 2170 C C . VAL D 1 64 ? 22.792 25.666 17.829 1.00 56.04 62 VAL D C 1
ATOM 2171 O O . VAL D 1 64 ? 23.879 26.108 17.412 1.00 58.61 62 VAL D O 1
ATOM 2175 N N . THR D 1 65 ? 22.284 24.506 17.420 1.00 49.90 63 THR D N 1
ATOM 2176 C CA . THR D 1 65 ? 22.941 23.710 16.381 1.00 50.30 63 THR D CA 1
ATOM 2177 C C . THR D 1 65 ? 22.150 23.705 15.073 1.00 46.72 63 THR D C 1
ATOM 2178 O O . THR D 1 65 ? 22.644 23.271 14.015 1.00 47.55 63 THR D O 1
ATOM 2182 N N . ARG D 1 66 ? 20.922 24.200 15.130 1.00 42.13 64 ARG D N 1
ATOM 2183 C CA . ARG D 1 66 ? 20.119 24.235 13.931 1.00 39.35 64 ARG D CA 1
ATOM 2184 C C . ARG D 1 66 ? 18.945 25.186 14.178 1.00 37.34 64 ARG D C 1
ATOM 2185 O O . ARG D 1 66 ? 18.424 25.290 15.303 1.00 36.21 64 ARG D O 1
ATOM 2193 N N . ARG D 1 67 ? 18.540 25.907 13.150 1.00 38.31 65 ARG D N 1
ATOM 2194 C CA . ARG D 1 67 ? 17.375 26.782 13.254 1.00 38.09 65 ARG D CA 1
ATOM 2195 C C . ARG D 1 67 ? 16.313 26.383 12.246 1.00 36.38 65 ARG D C 1
ATOM 2196 O O . ARG D 1 67 ? 16.579 26.313 11.048 1.00 37.35 65 ARG D O 1
ATOM 2204 N N . LEU D 1 68 ? 15.104 26.122 12.749 1.00 33.99 66 LEU D N 1
ATOM 2205 C CA . LEU D 1 68 ? 14.001 25.622 11.941 1.00 33.91 66 LEU D CA 1
ATOM 2206 C C . LEU D 1 68 ? 12.758 26.505 12.048 1.00 34.60 66 LEU D C 1
ATOM 2207 O O . LEU D 1 68 ? 12.295 26.775 13.141 1.00 37.12 66 LEU D O 1
ATOM 2212 N N . GLY D 1 69 ? 12.261 26.987 10.916 1.00 35.46 67 GLY D N 1
ATOM 2213 C CA . GLY D 1 69 ? 11.073 27.816 10.866 1.00 36.82 67 GLY D CA 1
ATOM 2214 C C . GLY D 1 69 ? 9.829 27.120 11.414 1.00 34.30 67 GLY D C 1
ATOM 2215 O O . GLY D 1 69 ? 8.975 27.798 11.994 1.00 35.78 67 GLY D O 1
ATOM 2216 N N . THR D 1 70 ? 9.710 25.806 11.212 1.00 30.36 68 THR D N 1
ATOM 2217 C CA . THR D 1 70 ? 8.614 25.039 11.757 1.00 29.88 68 THR D CA 1
ATOM 2218 C C . THR D 1 70 ? 9.106 23.612 11.877 1.00 26.84 68 THR D C 1
ATOM 2219 O O . THR D 1 70 ? 9.832 23.163 11.053 1.00 24.77 68 THR D O 1
ATOM 2223 N N . VAL D 1 71 ? 8.700 22.928 12.937 1.00 24.82 69 VAL D N 1
ATOM 2224 C CA . VAL D 1 71 ? 9.127 21.552 13.172 1.00 21.99 69 VAL D CA 1
ATOM 2225 C C . VAL D 1 71 ? 8.005 20.752 13.830 1.00 20.92 69 VAL D C 1
ATOM 2226 O O . VAL D 1 71 ? 7.297 21.264 14.715 1.00 24.14 69 VAL D O 1
ATOM 2230 N N . LEU D 1 72 ? 7.839 19.520 13.372 1.00 18.93 70 LEU D N 1
ATOM 2231 C CA . LEU D 1 72 ? 6.938 18.544 13.958 1.00 19.67 70 LEU D CA 1
ATOM 2232 C C . LEU D 1 72 ? 7.819 17.563 14.713 1.00 19.62 70 LEU D C 1
ATOM 2233 O O . LEU D 1 72 ? 8.732 16.919 14.090 1.00 19.89 70 LEU D O 1
ATOM 2238 N N . ILE D 1 73 ? 7.588 17.485 16.028 1.00 19.61 71 ILE D N 1
ATOM 2239 C CA . ILE D 1 73 ? 8.314 16.592 16.923 1.00 21.13 71 ILE D CA 1
ATOM 2240 C C . ILE D 1 73 ? 7.456 15.421 17.339 1.00 21.01 71 ILE D C 1
ATOM 2241 O O . ILE D 1 73 ? 6.342 15.627 17.776 1.00 22.16 71 ILE D O 1
ATOM 2246 N N . ARG D 1 74 ? 7.981 14.189 17.164 1.00 20.14 72 ARG D N 1
ATOM 2247 C CA . ARG D 1 74 ? 7.186 13.030 17.550 1.00 23.30 72 ARG D CA 1
ATOM 2248 C C . ARG D 1 74 ? 7.188 12.890 19.070 1.00 24.97 72 ARG D C 1
ATOM 2249 O O . ARG D 1 74 ? 8.228 12.869 19.689 1.00 25.09 72 ARG D O 1
ATOM 2257 N N . GLY D 1 75 ? 5.994 12.809 19.683 1.00 24.66 73 GLY D N 1
ATOM 2258 C CA . GLY D 1 75 ? 5.894 12.696 21.127 1.00 25.13 73 GLY D CA 1
ATOM 2259 C C . GLY D 1 75 ? 6.678 11.605 21.819 1.00 26.52 73 GLY D C 1
ATOM 2260 O O . GLY D 1 75 ? 7.119 11.785 22.969 1.00 24.91 73 GLY D O 1
ATOM 2261 N N . ASP D 1 76 ? 6.850 10.467 21.149 1.00 25.23 74 ASP D N 1
ATOM 2262 C CA . ASP D 1 76 ? 7.532 9.328 21.774 1.00 28.28 74 ASP D CA 1
ATOM 2263 C C . ASP D 1 76 ? 8.976 9.621 22.223 1.00 27.31 74 ASP D C 1
ATOM 2264 O O . ASP D 1 76 ? 9.504 8.933 23.116 1.00 29.35 74 ASP D O 1
ATOM 2269 N N . ASN D 1 77 ? 9.612 10.615 21.618 1.00 25.98 75 ASN D N 1
ATOM 2270 C CA . ASN D 1 77 ? 10.974 10.974 21.952 1.00 27.96 75 ASN D CA 1
ATOM 2271 C C . ASN D 1 77 ? 11.089 12.086 22.973 1.00 27.21 75 ASN D C 1
ATOM 2272 O O . ASN D 1 77 ? 12.199 12.542 23.275 1.00 28.48 75 ASN D O 1
ATOM 2277 N N . ILE D 1 78 ? 9.964 12.561 23.472 1.00 23.63 76 ILE D N 1
ATOM 2278 C CA . ILE D 1 78 ? 9.998 13.630 24.453 1.00 25.20 76 ILE D CA 1
ATOM 2279 C C . ILE D 1 78 ? 10.194 13.153 25.922 1.00 26.08 76 ILE D C 1
ATOM 2280 O O . ILE D 1 78 ? 9.590 12.175 26.344 1.00 26.27 76 ILE D O 1
ATOM 2285 N N . VAL D 1 79 ? 11.045 13.852 26.661 1.00 25.72 77 VAL D N 1
ATOM 2286 C CA . VAL D 1 79 ? 11.237 13.598 28.062 1.00 27.61 77 VAL D CA 1
ATOM 2287 C C . VAL D 1 79 ? 10.366 14.561 28.876 1.00 27.38 77 VAL D C 1
ATOM 2288 O O . VAL D 1 79 ? 9.677 14.157 29.819 1.00 28.23 77 VAL D O 1
ATOM 2292 N N . TYR D 1 80 ? 10.489 15.842 28.563 1.00 27.63 78 TYR D N 1
ATOM 2293 C CA . TYR D 1 80 ? 9.662 16.868 29.194 1.00 29.00 78 TYR D CA 1
ATOM 2294 C C . TYR D 1 80 ? 9.405 18.077 28.300 1.00 29.70 78 TYR D C 1
ATOM 2295 O O . TYR D 1 80 ? 10.123 18.309 27.310 1.00 27.79 78 TYR D O 1
ATOM 2304 N N . ILE D 1 81 ? 8.354 18.810 28.659 1.00 30.05 79 ILE D N 1
ATOM 2305 C CA . ILE D 1 81 ? 7.969 20.038 27.970 1.00 31.42 79 ILE D CA 1
ATOM 2306 C C . ILE D 1 81 ? 7.882 21.111 29.025 1.00 34.64 79 ILE D C 1
ATOM 2307 O O . ILE D 1 81 ? 7.195 20.940 30.043 1.00 35.21 79 ILE D O 1
ATOM 2312 N N . SER D 1 82 ? 8.549 22.234 28.809 1.00 35.51 80 SER D N 1
ATOM 2313 C CA . SER D 1 82 ? 8.500 23.246 29.851 1.00 41.26 80 SER D CA 1
ATOM 2314 C C . SER D 1 82 ? 8.108 24.609 29.342 1.00 43.53 80 SER D C 1
ATOM 2315 O O . SER D 1 82 ? 8.883 25.234 28.640 1.00 43.42 80 SER D O 1
ATOM 2318 N N . PRO D 1 83 ? 6.885 25.033 29.625 1.00 46.18 81 PRO D N 1
ATOM 2319 C CA . PRO D 1 83 ? 6.485 26.405 29.336 1.00 50.02 81 PRO D CA 1
ATOM 2320 C C . PRO D 1 83 ? 7.226 27.319 30.278 1.00 55.27 81 PRO D C 1
ATOM 2321 O O . PRO D 1 83 ? 7.330 28.506 29.989 1.00 59.01 81 PRO D O 1
ATOM 2326 N N . VAL E 1 11 ? -2.941 3.195 51.356 1.00 82.42 9 VAL E N 1
ATOM 2327 C CA . VAL E 1 11 ? -3.171 3.017 49.896 1.00 78.46 9 VAL E CA 1
ATOM 2328 C C . VAL E 1 11 ? -3.850 1.694 49.562 1.00 81.32 9 VAL E C 1
ATOM 2329 O O . VAL E 1 11 ? -3.511 0.639 50.105 1.00 83.51 9 VAL E O 1
ATOM 2333 N N . ASN E 1 12 ? -4.824 1.769 48.662 1.00 81.74 10 ASN E N 1
ATOM 2334 C CA . ASN E 1 12 ? -5.523 0.585 48.178 1.00 84.63 10 ASN E CA 1
ATOM 2335 C C . ASN E 1 12 ? -4.515 -0.346 47.517 1.00 81.07 10 ASN E C 1
ATOM 2336 O O . ASN E 1 12 ? -3.816 0.049 46.585 1.00 75.91 10 ASN E O 1
ATOM 2341 N N . VAL E 1 13 ? -4.451 -1.574 48.020 1.00 84.43 11 VAL E N 1
ATOM 2342 C CA . VAL E 1 13 ? -3.505 -2.589 47.560 1.00 82.49 11 VAL E CA 1
ATOM 2343 C C . VAL E 1 13 ? -3.633 -2.945 46.086 1.00 79.89 11 VAL E C 1
ATOM 2344 O O . VAL E 1 13 ? -2.865 -3.758 45.581 1.00 78.86 11 VAL E O 1
ATOM 2348 N N . GLN E 1 14 ? -4.600 -2.344 45.403 1.00 79.37 12 GLN E N 1
ATOM 2349 C CA . GLN E 1 14 ? -4.818 -2.597 43.985 1.00 77.19 12 GLN E CA 1
ATOM 2350 C C . GLN E 1 14 ? -4.669 -1.308 43.196 1.00 72.45 12 GLN E C 1
ATOM 2351 O O . GLN E 1 14 ? -4.816 -1.306 41.976 1.00 70.99 12 GLN E O 1
ATOM 2357 N N . ARG E 1 15 ? -4.361 -0.217 43.892 1.00 70.44 13 ARG E N 1
ATOM 2358 C CA . ARG E 1 15 ? -4.207 1.081 43.241 1.00 66.16 13 ARG E CA 1
ATOM 2359 C C . ARG E 1 15 ? -2.949 1.817 43.680 1.00 61.91 13 ARG E C 1
ATOM 2360 O O . ARG E 1 15 ? -3.025 2.727 44.498 1.00 61.58 13 ARG E O 1
ATOM 2368 N N . PRO E 1 16 ? -1.799 1.454 43.118 1.00 57.81 14 PRO E N 1
ATOM 2369 C CA . PRO E 1 16 ? -0.524 2.102 43.468 1.00 54.20 14 PRO E CA 1
ATOM 2370 C C . PRO E 1 16 ? -0.489 3.568 43.069 1.00 50.95 14 PRO E C 1
ATOM 2371 O O . PRO E 1 16 ? 0.222 4.369 43.681 1.00 49.43 14 PRO E O 1
ATOM 2375 N N . LEU E 1 17 ? -1.251 3.932 42.051 1.00 50.34 15 LEU E N 1
ATOM 2376 C CA . LEU E 1 17 ? -1.252 5.334 41.649 1.00 49.19 15 LEU E CA 1
ATOM 2377 C C . LEU E 1 17 ? -2.013 6.187 42.681 1.00 50.86 15 LEU E C 1
ATOM 2378 O O . LEU E 1 17 ? -1.983 7.420 42.658 1.00 49.45 15 LEU E O 1
ATOM 2383 N N . ASP E 1 18 ? -2.696 5.524 43.597 1.00 54.10 16 ASP E N 1
ATOM 2384 C CA . ASP E 1 18 ? -3.292 6.298 44.658 1.00 56.97 16 ASP E CA 1
ATOM 2385 C C . ASP E 1 18 ? -2.173 6.967 45.471 1.00 55.48 16 ASP E C 1
ATOM 2386 O O . ASP E 1 18 ? -2.416 7.963 46.169 1.00 56.31 16 ASP E O 1
ATOM 2391 N N . ALA E 1 19 ? -0.945 6.455 45.356 1.00 53.13 17 ALA E N 1
ATOM 2392 C CA . ALA E 1 19 ? 0.199 7.115 45.994 1.00 52.15 17 ALA E CA 1
ATOM 2393 C C . ALA E 1 19 ? 0.431 8.506 45.374 1.00 49.86 17 ALA E C 1
ATOM 2394 O O . ALA E 1 19 ? 0.867 9.440 46.059 1.00 50.15 17 ALA E O 1
ATOM 2396 N N . LEU E 1 20 ? 0.120 8.647 44.087 1.00 47.25 18 LEU E N 1
ATOM 2397 C CA . LEU E 1 20 ? 0.243 9.938 43.435 1.00 46.32 18 LEU E CA 1
ATOM 2398 C C . LEU E 1 20 ? -0.873 10.830 43.936 1.00 48.41 18 LEU E C 1
ATOM 2399 O O . LEU E 1 20 ? -0.650 11.986 44.282 1.00 48.42 18 LEU E O 1
ATOM 2404 N N . GLY E 1 21 ? -2.087 10.301 43.932 1.00 50.64 19 GLY E N 1
ATOM 2405 C CA . GLY E 1 21 ? -3.231 11.058 44.426 1.00 54.39 19 GLY E CA 1
ATOM 2406 C C . GLY E 1 21 ? -2.954 11.621 45.804 1.00 56.12 19 GLY E C 1
ATOM 2407 O O . GLY E 1 21 ? -3.292 12.780 46.107 1.00 56.70 19 GLY E O 1
ATOM 2408 N N . ASN E 1 22 ? -2.323 10.803 46.643 1.00 56.14 20 ASN E N 1
ATOM 2409 C CA . ASN E 1 22 ? -2.046 11.212 48.013 1.00 59.51 20 ASN E CA 1
ATOM 2410 C C . ASN E 1 22 ? -1.074 12.384 48.097 1.00 57.33 20 ASN E C 1
ATOM 2411 O O . ASN E 1 22 ? -1.005 13.038 49.130 1.00 59.72 20 ASN E O 1
ATOM 2416 N N . SER E 1 23 ? -0.336 12.655 47.020 1.00 52.87 21 SER E N 1
ATOM 2417 C CA . SER E 1 23 ? 0.677 13.712 47.042 1.00 51.75 21 SER E CA 1
ATOM 2418 C C . SER E 1 23 ? 0.360 14.927 46.170 1.00 50.32 21 SER E C 1
ATOM 2419 O O . SER E 1 23 ? 1.241 15.726 45.869 1.00 47.23 21 SER E O 1
ATOM 2422 N N . LEU E 1 24 ? -0.892 15.044 45.746 1.00 51.88 22 LEU E N 1
ATOM 2423 C CA . LEU E 1 24 ? -1.336 16.202 44.983 1.00 52.00 22 LEU E CA 1
ATOM 2424 C C . LEU E 1 24 ? -1.090 17.492 45.770 1.00 53.32 22 LEU E C 1
ATOM 2425 O O . LEU E 1 24 ? -1.590 17.653 46.868 1.00 56.60 22 LEU E O 1
ATOM 2430 N N . ASN E 1 25 ? -0.275 18.371 45.196 1.00 51.90 23 ASN E N 1
ATOM 2431 C CA . ASN E 1 25 ? 0.115 19.655 45.778 1.00 53.81 23 ASN E CA 1
ATOM 2432 C C . ASN E 1 25 ? 1.205 19.559 46.859 1.00 53.74 23 ASN E C 1
ATOM 2433 O O . ASN E 1 25 ? 1.386 20.468 47.655 1.00 56.81 23 ASN E O 1
ATOM 2438 N N . SER E 1 26 ? 1.927 18.443 46.868 1.00 51.39 24 SER E N 1
ATOM 2439 C CA . SER E 1 26 ? 3.032 18.200 47.793 1.00 52.20 24 SER E CA 1
ATOM 2440 C C . SER E 1 26 ? 4.329 18.029 47.024 1.00 48.64 24 SER E C 1
ATOM 2441 O O . SER E 1 26 ? 4.296 17.643 45.876 1.00 45.74 24 SER E O 1
ATOM 2444 N N . PRO E 1 27 ? 5.472 18.296 47.645 1.00 49.03 25 PRO E N 1
ATOM 2445 C CA . PRO E 1 27 ? 6.756 18.117 46.948 1.00 46.47 25 PRO E CA 1
ATOM 2446 C C . PRO E 1 27 ? 7.023 16.643 46.685 1.00 44.35 25 PRO E C 1
ATOM 2447 O O . PRO E 1 27 ? 6.794 15.809 47.560 1.00 45.28 25 PRO E O 1
ATOM 2451 N N . VAL E 1 28 ? 7.513 16.337 45.492 1.00 41.24 26 VAL E N 1
ATOM 2452 C CA . VAL E 1 28 ? 7.862 14.971 45.148 1.00 40.13 26 VAL E CA 1
ATOM 2453 C C . VAL E 1 28 ? 9.214 14.929 44.475 1.00 39.04 26 VAL E C 1
ATOM 2454 O O . VAL E 1 28 ? 9.765 15.961 44.063 1.00 39.07 26 VAL E O 1
ATOM 2458 N N . ILE E 1 29 ? 9.750 13.716 44.369 1.00 38.57 27 ILE E N 1
ATOM 2459 C CA . ILE E 1 29 ? 10.995 13.486 43.661 1.00 37.95 27 ILE E CA 1
ATOM 2460 C C . ILE E 1 29 ? 10.698 12.515 42.522 1.00 36.04 27 ILE E C 1
ATOM 2461 O O . ILE E 1 29 ? 10.132 11.461 42.762 1.00 35.48 27 ILE E O 1
ATOM 2466 N N . ILE E 1 30 ? 11.060 12.904 41.300 1.00 33.52 28 ILE E N 1
ATOM 2467 C CA . ILE E 1 30 ? 10.873 12.047 40.107 1.00 33.97 28 ILE E CA 1
ATOM 2468 C C . ILE E 1 30 ? 12.231 11.573 39.590 1.00 34.31 28 ILE E C 1
ATOM 2469 O O . ILE E 1 30 ? 13.094 12.374 39.286 1.00 34.78 28 ILE E O 1
ATOM 2474 N N . LYS E 1 31 ? 12.420 10.275 39.449 1.00 32.99 29 LYS E N 1
ATOM 2475 C CA . LYS E 1 31 ? 13.675 9.763 38.896 1.00 34.02 29 LYS E CA 1
ATOM 2476 C C . LYS E 1 31 ? 13.418 9.223 37.495 1.00 32.71 29 LYS E C 1
ATOM 2477 O O . LYS E 1 31 ? 12.515 8.419 37.336 1.00 31.36 29 LYS E O 1
ATOM 2483 N N . LEU E 1 32 ? 14.169 9.690 36.488 1.00 32.29 30 LEU E N 1
ATOM 2484 C CA . LEU E 1 32 ? 13.991 9.238 35.110 1.00 32.87 30 LEU E CA 1
ATOM 2485 C C . LEU E 1 32 ? 15.078 8.296 34.619 1.00 35.21 30 LEU E C 1
ATOM 2486 O O . LEU E 1 32 ? 16.132 8.163 35.218 1.00 37.28 30 LEU E O 1
ATOM 2491 N N . LYS E 1 33 ? 14.840 7.662 33.476 1.00 36.21 31 LYS E N 1
ATOM 2492 C CA . LYS E 1 33 ? 15.831 6.771 32.928 1.00 40.06 31 LYS E CA 1
ATOM 2493 C C . LYS E 1 33 ? 17.017 7.611 32.525 1.00 42.69 31 LYS E C 1
ATOM 2494 O O . LYS E 1 33 ? 16.874 8.796 32.272 1.00 43.21 31 LYS E O 1
ATOM 2500 N N . GLY E 1 34 ? 18.191 7.009 32.479 1.00 46.16 32 GLY E N 1
ATOM 2501 C CA . GLY E 1 34 ? 19.372 7.761 32.116 1.00 49.02 32 GLY E CA 1
ATOM 2502 C C . GLY E 1 34 ? 19.769 8.722 33.219 1.00 50.20 32 GLY E C 1
ATOM 2503 O O . GLY E 1 34 ? 20.500 9.691 32.985 1.00 52.68 32 GLY E O 1
ATOM 2504 N N . ASP E 1 35 ? 19.239 8.481 34.413 1.00 48.18 33 ASP E N 1
ATOM 2505 C CA . ASP E 1 35 ? 19.640 9.218 35.609 1.00 50.35 33 ASP E CA 1
ATOM 2506 C C . ASP E 1 35 ? 19.360 10.708 35.692 1.00 48.63 33 ASP E C 1
ATOM 2507 O O . ASP E 1 35 ? 20.205 11.479 36.133 1.00 51.64 33 ASP E O 1
ATOM 2512 N N . ARG E 1 36 ? 18.180 11.131 35.284 1.00 45.23 34 ARG E N 1
ATOM 2513 C CA . ARG E 1 36 ? 17.839 12.524 35.454 1.00 43.73 34 ARG E CA 1
ATOM 2514 C C . ARG E 1 36 ? 16.958 12.474 36.653 1.00 40.58 34 ARG E C 1
ATOM 2515 O O . ARG E 1 36 ? 16.337 11.452 36.914 1.00 38.42 34 ARG E O 1
ATOM 2523 N N . GLU E 1 37 ? 16.872 13.573 37.375 1.00 39.73 35 GLU E N 1
ATOM 2524 C CA . GLU E 1 37 ? 16.030 13.603 38.554 1.00 38.74 35 GLU E CA 1
ATOM 2525 C C . GLU E 1 37 ? 15.366 14.952 38.668 1.00 37.45 35 GLU E C 1
ATOM 2526 O O . GLU E 1 37 ? 16.011 15.966 38.453 1.00 38.35 35 GLU E O 1
ATOM 2532 N N . PHE E 1 38 ? 14.091 14.978 39.034 1.00 35.19 36 PHE E N 1
ATOM 2533 C CA . PHE E 1 38 ? 13.437 16.254 39.253 1.00 36.62 36 PHE E CA 1
ATOM 2534 C C . PHE E 1 38 ? 12.746 16.315 40.601 1.00 37.58 36 PHE E C 1
ATOM 2535 O O . PHE E 1 38 ? 12.263 15.295 41.126 1.00 36.36 36 PHE E O 1
ATOM 2543 N N . ARG E 1 39 ? 12.735 17.523 41.155 1.00 38.91 37 ARG E N 1
ATOM 2544 C CA . ARG E 1 39 ? 11.998 17.811 42.368 1.00 40.28 37 ARG E CA 1
ATOM 2545 C C . ARG E 1 39 ? 11.038 18.947 42.104 1.00 40.40 37 ARG E C 1
ATOM 2546 O O . ARG E 1 39 ? 11.383 19.909 41.420 1.00 42.02 37 ARG E O 1
ATOM 2554 N N . GLY E 1 40 ? 9.805 18.822 42.570 1.00 39.13 38 GLY E N 1
ATOM 2555 C CA . GLY E 1 40 ? 8.837 19.905 42.407 1.00 39.59 38 GLY E CA 1
ATOM 2556 C C . GLY E 1 40 ? 7.503 19.570 43.041 1.00 40.05 38 GLY E C 1
ATOM 2557 O O . GLY E 1 40 ? 7.333 18.509 43.633 1.00 39.37 38 GLY E O 1
ATOM 2558 N N . VAL E 1 41 ? 6.538 20.465 42.894 1.00 40.79 39 VAL E N 1
ATOM 2559 C CA . VAL E 1 41 ? 5.228 20.236 43.487 1.00 42.04 39 VAL E CA 1
ATOM 2560 C C . VAL E 1 41 ? 4.311 19.571 42.496 1.00 40.70 39 VAL E C 1
ATOM 2561 O O . VAL E 1 41 ? 4.139 20.059 41.381 1.00 39.83 39 VAL E O 1
ATOM 2565 N N . LEU E 1 42 ? 3.728 18.444 42.893 1.00 40.66 40 LEU E N 1
ATOM 2566 C CA . LEU E 1 42 ? 2.906 17.664 41.976 1.00 39.66 40 LEU E CA 1
ATOM 2567 C C . LEU E 1 42 ? 1.562 18.350 41.745 1.00 41.50 40 LEU E C 1
ATOM 2568 O O . LEU E 1 42 ? 0.836 18.639 42.678 1.00 43.99 40 LEU E O 1
ATOM 2573 N N . LYS E 1 43 ? 1.231 18.613 40.484 1.00 40.06 41 LYS E N 1
ATOM 2574 C CA . LYS E 1 43 ? -0.007 19.317 40.174 1.00 42.85 41 LYS E CA 1
ATOM 2575 C C . LYS E 1 43 ? -1.095 18.450 39.550 1.00 43.29 41 LYS E C 1
ATOM 2576 O O . LYS E 1 43 ? -2.299 18.702 39.743 1.00 45.47 41 LYS E O 1
ATOM 2582 N N . SER E 1 44 ? -0.670 17.420 38.834 1.00 40.82 42 SER E N 1
ATOM 2583 C CA . SER E 1 44 ? -1.599 16.525 38.181 1.00 41.71 42 SER E CA 1
ATOM 2584 C C . SER E 1 44 ? -0.839 15.394 37.522 1.00 38.68 42 SER E C 1
ATOM 2585 O O . SER E 1 44 ? 0.380 15.492 37.279 1.00 36.51 42 SER E O 1
ATOM 2588 N N . PHE E 1 45 ? -1.586 14.348 37.185 1.00 38.90 43 PHE E N 1
ATOM 2589 C CA . PHE E 1 45 ? -1.008 13.143 36.623 1.00 37.35 43 PHE E CA 1
ATOM 2590 C C . PHE E 1 45 ? -2.118 12.295 35.999 1.00 39.69 43 PHE E C 1
ATOM 2591 O O . PHE E 1 45 ? -3.287 12.399 36.399 1.00 42.56 43 PHE E O 1
ATOM 2599 N N . ASP E 1 46 ? -1.783 11.477 35.008 1.00 38.63 44 ASP E N 1
ATOM 2600 C CA . ASP E 1 46 ? -2.800 10.609 34.423 1.00 40.82 44 ASP E CA 1
ATOM 2601 C C . ASP E 1 46 ? -2.381 9.169 34.628 1.00 41.16 44 ASP E C 1
ATOM 2602 O O . ASP E 1 46 ? -1.365 8.924 35.256 1.00 38.12 44 ASP E O 1
ATOM 2607 N N . LEU E 1 47 ? -3.146 8.209 34.093 1.00 43.90 45 LEU E N 1
ATOM 2608 C CA . LEU E 1 47 ? -2.828 6.797 34.356 1.00 44.77 45 LEU E CA 1
ATOM 2609 C C . LEU E 1 47 ? -1.530 6.322 33.691 1.00 42.63 45 LEU E C 1
ATOM 2610 O O . LEU E 1 47 ? -0.973 5.290 34.041 1.00 42.30 45 LEU E O 1
ATOM 2615 N N . HIS E 1 48 ? -1.028 7.090 32.747 1.00 40.89 46 HIS E N 1
ATOM 2616 C CA . HIS E 1 48 ? 0.247 6.744 32.140 1.00 39.62 46 HIS E CA 1
ATOM 2617 C C . HIS E 1 48 ? 1.376 7.275 33.005 1.00 36.99 46 HIS E C 1
ATOM 2618 O O . HIS E 1 48 ? 2.529 7.055 32.696 1.00 36.18 46 HIS E O 1
ATOM 2625 N N . MET E 1 49 ? 1.042 7.995 34.069 1.00 36.03 47 MET E N 1
ATOM 2626 C CA . MET E 1 49 ? 2.049 8.681 34.885 1.00 34.38 47 MET E CA 1
ATOM 2627 C C . MET E 1 49 ? 2.674 9.885 34.181 1.00 32.13 47 MET E C 1
ATOM 2628 O O . MET E 1 49 ? 3.734 10.348 34.584 1.00 29.84 47 MET E O 1
ATOM 2633 N N . ASN E 1 50 ? 2.044 10.376 33.104 1.00 32.64 48 ASN E N 1
ATOM 2634 C CA . ASN E 1 50 ? 2.402 11.724 32.651 1.00 32.35 48 ASN E CA 1
ATOM 2635 C C . ASN E 1 50 ? 2.048 12.609 33.823 1.00 33.19 48 ASN E C 1
ATOM 2636 O O . ASN E 1 50 ? 1.025 12.381 34.486 1.00 35.14 48 ASN E O 1
ATOM 2641 N N . LEU E 1 51 ? 2.861 13.607 34.113 1.00 32.06 49 LEU E N 1
ATOM 2642 C CA . LEU E 1 51 ? 2.549 14.449 35.270 1.00 33.65 49 LEU E CA 1
ATOM 2643 C C . LEU E 1 51 ? 3.060 15.866 35.123 1.00 33.59 49 LEU E C 1
ATOM 2644 O O . LEU E 1 51 ? 3.955 16.135 34.326 1.00 31.95 49 LEU E O 1
ATOM 2649 N N . VAL E 1 52 ? 2.494 16.769 35.918 1.00 33.71 50 VAL E N 1
ATOM 2650 C CA . VAL E 1 52 ? 2.926 18.155 35.877 1.00 34.65 50 VAL E CA 1
ATOM 2651 C C . VAL E 1 52 ? 3.479 18.541 37.227 1.00 35.12 50 VAL E C 1
ATOM 2652 O O . VAL E 1 52 ? 2.862 18.255 38.246 1.00 36.23 50 VAL E O 1
ATOM 2656 N N . LEU E 1 53 ? 4.646 19.182 37.228 1.00 35.16 51 LEU E N 1
ATOM 2657 C CA . LEU E 1 53 ? 5.217 19.722 38.467 1.00 37.11 51 LEU E CA 1
ATOM 2658 C C . LEU E 1 53 ? 5.251 21.225 38.395 1.00 38.62 51 LEU E C 1
ATOM 2659 O O . LEU E 1 53 ? 5.401 21.786 37.332 1.00 37.63 51 LEU E O 1
ATOM 2664 N N . ASN E 1 54 ? 5.110 21.877 39.547 1.00 40.84 52 ASN E N 1
ATOM 2665 C CA . ASN E 1 54 ? 5.306 23.327 39.619 1.00 43.49 52 ASN E CA 1
ATOM 2666 C C . ASN E 1 54 ? 6.585 23.619 40.393 1.00 43.74 52 ASN E C 1
ATOM 2667 O O . ASN E 1 54 ? 7.061 22.760 41.177 1.00 42.87 52 ASN E O 1
ATOM 2672 N N . ASP E 1 55 ? 7.131 24.812 40.176 1.00 45.07 53 ASP E N 1
ATOM 2673 C CA . ASP E 1 55 ? 8.370 25.225 40.810 1.00 47.72 53 ASP E CA 1
ATOM 2674 C C . ASP E 1 55 ? 9.395 24.118 40.676 1.00 45.84 53 ASP E C 1
ATOM 2675 O O . ASP E 1 55 ? 10.095 23.793 41.640 1.00 47.87 53 ASP E O 1
ATOM 2680 N N . ALA E 1 56 ? 9.489 23.537 39.492 1.00 42.24 54 ALA E N 1
ATOM 2681 C CA . ALA E 1 56 ? 10.378 22.389 39.301 1.00 40.77 54 ALA E CA 1
ATOM 2682 C C . ALA E 1 56 ? 11.871 22.725 39.269 1.00 41.97 54 ALA E C 1
ATOM 2683 O O . ALA E 1 56 ? 12.283 23.829 38.880 1.00 43.25 54 ALA E O 1
ATOM 2685 N N . GLU E 1 57 ? 12.667 21.756 39.710 1.00 41.15 55 GLU E N 1
ATOM 2686 C CA . GLU E 1 57 ? 14.118 21.852 39.695 1.00 44.56 55 GLU E CA 1
ATOM 2687 C C . GLU E 1 57 ? 14.735 20.557 39.144 1.00 43.77 55 GLU E C 1
ATOM 2688 O O . GLU E 1 57 ? 14.219 19.471 39.367 1.00 41.56 55 GLU E O 1
ATOM 2694 N N . GLU E 1 58 ? 15.829 20.675 38.402 1.00 46.01 56 GLU E N 1
ATOM 2695 C CA . GLU E 1 58 ? 16.516 19.488 37.921 1.00 46.69 56 GLU E CA 1
ATOM 2696 C C . GLU E 1 58 ? 17.753 19.306 38.769 1.00 49.90 56 GLU E C 1
ATOM 2697 O O . GLU E 1 58 ? 18.467 20.269 39.036 1.00 53.12 56 GLU E O 1
ATOM 2703 N N . LEU E 1 59 ? 18.010 18.084 39.214 1.00 49.65 57 LEU E N 1
ATOM 2704 C CA . LEU E 1 59 ? 19.166 17.856 40.066 1.00 53.76 57 LEU E CA 1
ATOM 2705 C C . LEU E 1 59 ? 20.208 16.948 39.444 1.00 55.79 57 LEU E C 1
ATOM 2706 O O . LEU E 1 59 ? 19.998 16.375 38.379 1.00 54.37 57 LEU E O 1
ATOM 2711 N N . GLU E 1 60 ? 21.339 16.842 40.125 1.00 60.81 58 GLU E N 1
ATOM 2712 C CA . GLU E 1 60 ? 22.436 15.987 39.718 1.00 63.82 58 GLU E CA 1
ATOM 2713 C C . GLU E 1 60 ? 23.387 15.886 40.900 1.00 68.81 58 GLU E C 1
ATOM 2714 O O . GLU E 1 60 ? 23.979 16.886 41.324 1.00 72.13 58 GLU E O 1
ATOM 2720 N N . ASP E 1 61 ? 23.516 14.680 41.444 1.00 69.29 59 ASP E N 1
ATOM 2721 C CA . ASP E 1 61 ? 24.383 14.445 42.598 1.00 74.45 59 ASP E CA 1
ATOM 2722 C C . ASP E 1 61 ? 23.893 15.203 43.840 1.00 75.03 59 ASP E C 1
ATOM 2723 O O . ASP E 1 61 ? 24.649 15.441 44.776 1.00 79.89 59 ASP E O 1
ATOM 2728 N N . GLY E 1 62 ? 22.614 15.572 43.832 1.00 70.83 60 GLY E N 1
ATOM 2729 C CA . GLY E 1 62 ? 21.996 16.239 44.961 1.00 70.86 60 GLY E CA 1
ATOM 2730 C C . GLY E 1 62 ? 21.946 17.753 44.881 1.00 72.03 60 GLY E C 1
ATOM 2731 O O . GLY E 1 62 ? 21.439 18.399 45.804 1.00 73.39 60 GLY E O 1
ATOM 2732 N N . GLU E 1 63 ? 22.472 18.331 43.801 1.00 71.76 61 GLU E N 1
ATOM 2733 C CA . GLU E 1 63 ? 22.476 19.788 43.650 1.00 72.80 61 GLU E CA 1
ATOM 2734 C C . GLU E 1 63 ? 21.563 20.243 42.520 1.00 67.91 61 GLU E C 1
ATOM 2735 O O . GLU E 1 63 ? 21.376 19.531 41.527 1.00 64.60 61 GLU E O 1
ATOM 2741 N N . VAL E 1 64 ? 20.984 21.431 42.658 1.00 67.24 62 VAL E N 1
ATOM 2742 C CA . VAL E 1 64 ? 20.117 21.921 41.597 1.00 63.08 62 VAL E CA 1
ATOM 2743 C C . VAL E 1 64 ? 20.961 22.392 40.421 1.00 65.02 62 VAL E C 1
ATOM 2744 O O . VAL E 1 64 ? 21.950 23.091 40.601 1.00 69.35 62 VAL E O 1
ATOM 2748 N N . THR E 1 65 ? 20.589 21.995 39.212 1.00 61.53 63 THR E N 1
ATOM 2749 C CA . THR E 1 65 ? 21.321 22.460 38.046 1.00 63.67 63 THR E CA 1
ATOM 2750 C C . THR E 1 65 ? 20.399 23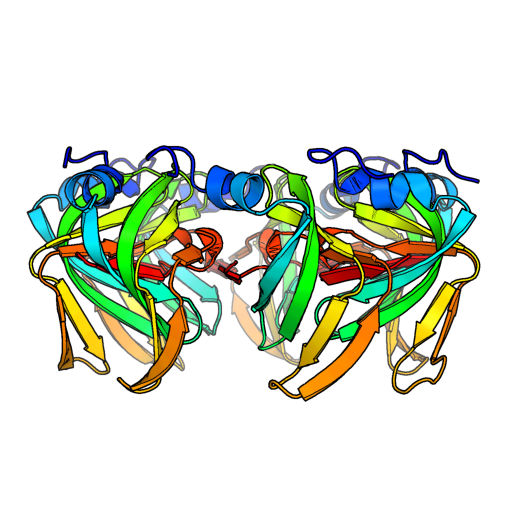.171 37.063 1.00 61.99 63 THR E C 1
ATOM 2751 O O . THR E 1 65 ? 20.844 23.656 36.027 1.00 64.07 63 THR E O 1
ATOM 2755 N N . ARG E 1 66 ? 19.114 23.240 37.369 1.00 58.71 64 ARG E N 1
ATOM 2756 C CA . ARG E 1 66 ? 18.203 23.879 36.440 1.00 58.07 64 ARG E CA 1
ATOM 2757 C C . ARG E 1 66 ? 16.850 24.175 37.046 1.00 55.50 64 ARG E C 1
ATOM 2758 O O . ARG E 1 66 ? 16.204 23.290 37.600 1.00 51.20 64 ARG E O 1
ATOM 2766 N N . ARG E 1 67 ? 16.420 25.421 36.905 1.00 57.57 65 ARG E N 1
ATOM 2767 C CA . ARG E 1 67 ? 15.127 25.852 37.388 1.00 57.68 65 ARG E CA 1
ATOM 2768 C C . ARG E 1 67 ? 14.090 25.971 36.267 1.00 56.10 65 ARG E C 1
ATOM 2769 O O . ARG E 1 67 ? 14.348 26.603 35.251 1.00 56.78 65 ARG E O 1
ATOM 2777 N N . LEU E 1 68 ? 12.925 25.354 36.467 1.00 53.71 66 LEU E N 1
ATOM 2778 C CA . LEU E 1 68 ? 11.777 25.494 35.564 1.00 53.45 66 LEU E CA 1
ATOM 2779 C C . LEU E 1 68 ? 10.551 25.803 36.449 1.00 53.16 66 LEU E C 1
ATOM 2780 O O . LEU E 1 68 ? 10.405 25.237 37.523 1.00 53.07 66 LEU E O 1
ATOM 2785 N N . GLY E 1 69 ? 9.667 26.686 35.996 1.00 54.59 67 GLY E N 1
ATOM 2786 C CA . GLY E 1 69 ? 8.518 27.098 36.791 1.00 54.63 67 GLY E CA 1
ATOM 2787 C C . GLY E 1 69 ? 7.236 26.284 36.683 1.00 51.67 67 GLY E C 1
ATOM 2788 O O . GLY E 1 69 ? 6.279 26.496 37.477 1.00 53.42 67 GLY E O 1
ATOM 2789 N N . THR E 1 70 ? 7.234 25.386 35.708 1.00 47.06 68 THR E N 1
ATOM 2790 C CA . THR E 1 70 ? 6.163 24.453 35.392 1.00 43.59 68 THR E CA 1
ATOM 2791 C C . THR E 1 70 ? 6.740 23.506 34.330 1.00 40.41 68 THR E C 1
ATOM 2792 O O . THR E 1 70 ? 7.280 23.953 33.303 1.00 40.89 68 THR E O 1
ATOM 2796 N N . VAL E 1 71 ? 6.629 22.203 34.563 1.00 36.84 69 VAL E N 1
ATOM 2797 C CA . VAL E 1 71 ? 7.118 21.238 33.570 1.00 35.40 69 VAL E CA 1
ATOM 2798 C C . VAL E 1 71 ? 6.176 20.038 33.468 1.00 32.64 69 VAL E C 1
ATOM 2799 O O . VAL E 1 71 ? 5.584 19.631 34.462 1.00 32.58 69 VAL E O 1
ATOM 2803 N N . LEU E 1 72 ? 5.965 19.558 32.238 1.00 31.45 70 LEU E N 1
ATOM 2804 C CA . LEU E 1 72 ? 5.162 18.368 32.000 1.00 31.54 70 LEU E CA 1
ATOM 2805 C C . LEU E 1 72 ? 6.161 17.222 31.655 1.00 29.01 70 LEU E C 1
ATOM 2806 O O . LEU E 1 72 ? 6.970 17.331 30.706 1.00 30.33 70 LEU E O 1
ATOM 2811 N N . ILE E 1 73 ? 6.124 16.163 32.449 1.00 28.41 71 ILE E N 1
ATOM 2812 C CA . ILE E 1 73 ? 7.027 15.024 32.297 1.00 28.90 71 ILE E CA 1
ATOM 2813 C C . ILE E 1 73 ? 6.267 13.801 31.764 1.00 28.96 71 ILE E C 1
ATOM 2814 O O . ILE E 1 73 ? 5.198 13.468 32.265 1.00 29.85 71 ILE E O 1
ATOM 2819 N N . ARG E 1 74 ? 6.750 13.222 30.678 1.00 28.29 72 ARG E N 1
ATOM 2820 C CA . ARG E 1 74 ? 6.128 12.036 30.108 1.00 29.99 72 ARG E CA 1
ATOM 2821 C C . ARG E 1 74 ? 6.406 10.782 30.945 1.00 29.57 72 ARG E C 1
ATOM 2822 O O . ARG E 1 74 ? 7.548 10.477 31.293 1.00 28.82 72 ARG E O 1
ATOM 2830 N N . GLY E 1 75 ? 5.338 10.055 31.290 1.00 29.54 73 GLY E N 1
ATOM 2831 C CA . GLY E 1 75 ? 5.453 8.905 32.174 1.00 28.84 73 GLY E CA 1
ATOM 2832 C C . GLY E 1 75 ? 6.341 7.770 31.710 1.00 28.85 73 GLY E C 1
ATOM 2833 O O . GLY E 1 75 ? 6.998 7.109 32.543 1.00 28.18 73 GLY E O 1
ATOM 2834 N N . ASP E 1 76 ? 6.416 7.572 30.394 1.00 29.31 74 ASP E N 1
ATOM 2835 C CA . ASP E 1 76 ? 7.182 6.445 29.857 1.00 31.43 74 ASP E CA 1
ATOM 2836 C C . ASP E 1 76 ? 8.629 6.516 30.226 1.00 30.78 74 ASP E C 1
ATOM 2837 O O . ASP E 1 76 ? 9.317 5.517 30.158 1.00 31.81 74 ASP E O 1
ATOM 2842 N N . ASN E 1 77 ? 9.103 7.685 30.642 1.00 31.15 75 ASN E N 1
ATOM 2843 C CA . ASN E 1 77 ? 10.516 7.840 31.010 1.00 31.85 75 ASN E CA 1
ATOM 2844 C C . ASN E 1 77 ? 10.757 7.727 32.522 1.00 30.56 75 ASN E C 1
ATOM 2845 O O . ASN E 1 77 ? 11.891 7.755 32.968 1.00 31.53 75 ASN E O 1
ATOM 2850 N N . ILE E 1 78 ? 9.703 7.564 33.291 1.00 27.53 76 ILE E N 1
ATOM 2851 C CA . ILE E 1 78 ? 9.873 7.524 34.763 1.00 27.91 76 ILE E CA 1
ATOM 2852 C C . ILE E 1 78 ? 10.387 6.160 35.283 1.00 29.58 76 ILE E C 1
ATOM 2853 O O . ILE E 1 78 ? 9.909 5.088 34.835 1.00 30.03 76 ILE E O 1
ATOM 2858 N N . VAL E 1 79 ? 11.381 6.199 36.176 1.00 29.19 77 VAL E N 1
ATOM 2859 C CA . VAL E 1 79 ? 11.838 5.005 36.863 1.00 30.16 77 VAL E CA 1
ATOM 2860 C C . VAL E 1 79 ? 11.047 4.911 38.146 1.00 30.61 77 VAL E C 1
ATOM 2861 O O . VAL E 1 79 ? 10.377 3.911 38.372 1.00 31.56 77 VAL E O 1
ATOM 2865 N N . TYR E 1 80 ? 11.117 5.945 38.995 1.00 30.83 78 TYR E N 1
ATOM 2866 C CA . TYR E 1 80 ? 10.294 5.988 40.183 1.00 31.97 78 TYR E CA 1
ATOM 2867 C C . TYR E 1 80 ? 9.891 7.394 40.604 1.00 31.94 78 TYR E C 1
ATOM 2868 O O . TYR E 1 80 ? 10.419 8.415 40.115 1.00 30.81 78 TYR E O 1
ATOM 2877 N N . ILE E 1 81 ? 8.927 7.417 41.509 1.00 34.18 79 ILE E N 1
ATOM 2878 C CA . ILE E 1 81 ? 8.462 8.653 42.117 1.00 35.74 79 ILE E CA 1
ATOM 2879 C C . ILE E 1 81 ? 8.438 8.480 43.611 1.00 39.04 79 ILE E C 1
ATOM 2880 O O . ILE E 1 81 ? 7.910 7.497 44.153 1.00 40.34 79 ILE E O 1
ATOM 2885 N N . SER E 1 82 ? 9.031 9.443 44.301 1.00 40.54 80 SER E N 1
ATOM 2886 C CA . SER E 1 82 ? 9.011 9.406 45.735 1.00 44.78 80 SER E CA 1
ATOM 2887 C C . SER E 1 82 ? 8.134 10.550 46.149 1.00 46.18 80 SER E C 1
ATOM 2888 O O . SER E 1 82 ? 8.544 11.693 46.096 1.00 44.80 80 SER E O 1
ATOM 2891 N N . PRO E 1 83 ? 6.912 10.237 46.547 1.00 49.32 81 PRO E N 1
ATOM 2892 C CA . PRO E 1 83 ? 5.940 11.279 46.812 1.00 51.65 81 PRO E CA 1
ATOM 2893 C C . PRO E 1 83 ? 6.174 11.889 48.179 1.00 55.70 81 PRO E C 1
ATOM 2894 O O . PRO E 1 83 ? 5.600 12.950 48.418 1.00 58.32 81 PRO E O 1
ATOM 2899 N N . GLN F 1 14 ? -0.937 -20.611 37.352 1.00 84.17 12 GLN F N 1
ATOM 2900 C CA . GLN F 1 14 ? -1.571 -19.930 36.187 1.00 83.37 12 GLN F CA 1
ATOM 2901 C C . GLN F 1 14 ? -1.588 -18.426 36.384 1.00 78.56 12 GLN F C 1
ATOM 2902 O O . GLN F 1 14 ? -2.129 -17.696 35.555 1.00 78.14 12 GLN F O 1
ATOM 2908 N N . ARG F 1 15 ? -0.991 -17.970 37.486 1.00 75.44 13 ARG F N 1
ATOM 2909 C CA . ARG F 1 15 ? -0.926 -16.546 37.789 1.00 70.94 13 ARG F CA 1
ATOM 2910 C C . ARG F 1 15 ? 0.258 -16.172 38.689 1.00 66.33 13 ARG F C 1
ATOM 2911 O O . ARG F 1 15 ? 0.206 -16.333 39.893 1.00 68.11 13 ARG F O 1
ATOM 2919 N N . PRO F 1 16 ? 1.347 -15.703 38.088 1.00 60.59 14 PRO F N 1
ATOM 2920 C CA . PRO F 1 16 ? 2.517 -15.232 38.832 1.00 56.78 14 PRO F CA 1
ATOM 2921 C C . PRO F 1 16 ? 2.263 -13.955 39.635 1.00 55.48 14 PRO F C 1
ATOM 2922 O O . PRO F 1 16 ? 2.973 -13.662 40.592 1.00 54.69 14 PRO F O 1
ATOM 2926 N N . LEU F 1 17 ? 1.285 -13.169 39.219 1.00 55.78 15 LEU F N 1
ATOM 2927 C CA . LEU F 1 17 ? 0.979 -11.945 39.932 1.00 55.99 15 LEU F CA 1
ATOM 2928 C C . LEU F 1 17 ? 0.547 -12.276 41.378 1.00 59.41 15 LEU F C 1
ATOM 2929 O O . LEU F 1 17 ? 0.588 -11.412 42.259 1.00 59.52 15 LEU F O 1
ATOM 2934 N N . ASP F 1 18 ? 0.157 -13.523 41.624 1.00 63.31 16 ASP F N 1
ATOM 2935 C CA . ASP F 1 18 ? -0.226 -13.901 42.978 1.00 68.14 16 ASP F CA 1
ATOM 2936 C C . ASP F 1 18 ? 0.995 -13.939 43.896 1.00 66.31 16 ASP F C 1
ATOM 2937 O O . ASP F 1 18 ? 0.868 -13.769 45.098 1.00 68.94 16 ASP F O 1
ATOM 2942 N N . ALA F 1 19 ? 2.187 -14.106 43.324 1.00 62.37 17 ALA F N 1
ATOM 2943 C CA . ALA F 1 19 ? 3.396 -14.059 44.139 1.00 61.32 17 ALA F CA 1
ATOM 2944 C C . ALA F 1 19 ? 3.501 -12.695 44.808 1.00 59.99 17 ALA F C 1
ATOM 2945 O O . ALA F 1 19 ? 3.981 -12.591 45.942 1.00 62.12 17 ALA F O 1
ATOM 2947 N N . LEU F 1 20 ? 3.015 -11.662 44.135 1.00 56.93 18 LEU F N 1
ATOM 2948 C CA . LEU F 1 20 ? 3.042 -10.334 44.715 1.00 56.75 18 LEU F CA 1
ATOM 2949 C C . LEU F 1 20 ? 2.016 -10.237 45.807 1.00 61.16 18 LEU F C 1
ATOM 2950 O O . LEU F 1 20 ? 2.288 -9.681 46.859 1.00 62.29 18 LEU F O 1
ATOM 2955 N N . GLY F 1 21 ? 0.836 -10.788 45.550 1.00 64.35 19 GLY F N 1
ATOM 2956 C CA . GLY F 1 21 ? -0.235 -10.750 46.523 1.00 70.34 19 GLY F CA 1
ATOM 2957 C C . GLY F 1 21 ? 0.230 -11.389 47.810 1.00 73.81 19 GLY F C 1
ATOM 2958 O O . GLY F 1 21 ? -0.012 -10.873 48.902 1.00 76.15 19 GLY F O 1
ATOM 2959 N N . ASN F 1 22 ? 0.923 -12.513 47.674 1.00 73.33 20 ASN F N 1
ATOM 2960 C CA . ASN F 1 22 ? 1.403 -13.259 48.833 1.00 78.10 20 ASN F CA 1
ATOM 2961 C C . ASN F 1 22 ? 2.393 -12.449 49.645 1.00 76.12 20 ASN F C 1
ATOM 2962 O O . ASN F 1 22 ? 2.614 -12.728 50.816 1.00 80.77 20 ASN F O 1
ATOM 2967 N N . SER F 1 23 ? 3.005 -11.452 49.021 1.00 70.39 21 SER F N 1
ATOM 2968 C CA . SER F 1 23 ? 4.058 -10.721 49.710 1.00 68.88 21 SER F CA 1
ATOM 2969 C C . SER F 1 23 ? 3.687 -9.321 50.221 1.00 68.10 21 SER F C 1
ATOM 2970 O O . SER F 1 23 ? 4.544 -8.611 50.754 1.00 66.41 21 SER F O 1
ATOM 2973 N N . LEU F 1 24 ? 2.425 -8.927 50.084 1.00 69.25 22 LEU F N 1
ATOM 2974 C CA . LEU F 1 24 ? 2.017 -7.596 50.555 1.00 69.74 22 LEU F CA 1
ATOM 2975 C C . LEU F 1 24 ? 2.343 -7.386 52.036 1.00 74.23 22 LEU F C 1
ATOM 2976 O O . LEU F 1 24 ? 2.089 -8.268 52.863 1.00 79.55 22 LEU F O 1
ATOM 2981 N N . ASN F 1 25 ? 2.886 -6.216 52.365 1.00 72.01 23 ASN F N 1
ATOM 2982 C CA . ASN F 1 25 ? 3.215 -5.865 53.745 1.00 76.76 23 ASN F CA 1
ATOM 2983 C C . ASN F 1 25 ? 4.390 -6.622 54.322 1.00 77.64 23 ASN F C 1
ATOM 2984 O O . ASN F 1 25 ? 4.548 -6.713 55.540 1.00 82.49 23 ASN F O 1
ATOM 2989 N N . SER F 1 26 ? 5.201 -7.175 53.426 1.00 72.80 24 SER F N 1
ATOM 2990 C CA . SER F 1 26 ? 6.425 -7.860 53.804 1.00 74.36 24 SER F CA 1
ATOM 2991 C C . SER F 1 26 ? 7.560 -7.317 52.929 1.00 68.45 24 SER F C 1
ATOM 2992 O O . SER F 1 26 ? 7.318 -6.701 51.911 1.00 63.55 24 SER F O 1
ATOM 2995 N N . PRO F 1 27 ? 8.796 -7.507 53.360 1.00 69.75 25 PRO F N 1
ATOM 2996 C CA . PRO F 1 27 ? 9.960 -6.996 52.633 1.00 65.18 25 PRO F CA 1
ATOM 2997 C C . PRO F 1 27 ? 10.182 -7.720 51.330 1.00 60.94 25 PRO F C 1
ATOM 2998 O O . PRO F 1 27 ? 10.070 -8.941 51.294 1.00 61.94 25 PRO F O 1
ATOM 3002 N N . VAL F 1 28 ? 10.474 -6.976 50.270 1.00 55.29 26 VAL F N 1
ATOM 3003 C CA . VAL F 1 28 ? 10.801 -7.583 48.989 1.00 52.37 26 VAL F CA 1
ATOM 3004 C C . VAL F 1 28 ? 12.019 -6.890 48.417 1.00 50.39 26 VAL F C 1
ATOM 3005 O O . VAL F 1 28 ? 12.454 -5.848 48.918 1.00 51.27 26 VAL F O 1
ATOM 3009 N N . ILE F 1 29 ? 12.566 -7.495 47.377 1.00 48.38 27 ILE F N 1
ATOM 3010 C CA . ILE F 1 29 ? 13.693 -6.970 46.625 1.00 46.89 27 ILE F CA 1
ATOM 3011 C C . ILE F 1 29 ? 13.219 -6.758 45.195 1.00 43.27 27 ILE F C 1
ATOM 3012 O O . ILE F 1 29 ? 12.643 -7.659 44.581 1.00 41.89 27 ILE F O 1
ATOM 3017 N N . ILE F 1 30 ? 13.446 -5.562 44.672 1.00 40.80 28 ILE F N 1
ATOM 3018 C CA . ILE F 1 30 ? 13.043 -5.270 43.290 1.00 39.24 28 ILE F CA 1
ATOM 3019 C C . ILE F 1 30 ? 14.292 -4.971 42.495 1.00 39.41 28 ILE F C 1
ATOM 3020 O O . ILE F 1 30 ? 15.031 -4.050 42.841 1.00 40.39 28 ILE F O 1
ATOM 3025 N N . LYS F 1 31 ? 14.543 -5.756 41.450 1.00 37.31 29 LYS F N 1
ATOM 3026 C CA . LYS F 1 31 ? 15.683 -5.513 40.609 1.00 38.06 29 LYS F CA 1
ATOM 3027 C C . LYS F 1 31 ? 15.190 -4.788 39.350 1.00 35.89 29 LYS F C 1
ATOM 3028 O O . LYS F 1 31 ? 14.288 -5.252 38.667 1.00 33.16 29 LYS F O 1
ATOM 3034 N N . LEU F 1 32 ? 15.805 -3.655 39.041 1.00 36.56 30 LEU F N 1
ATOM 3035 C CA . LEU F 1 32 ? 15.420 -2.899 37.860 1.00 36.52 30 LEU F CA 1
ATOM 3036 C C . LEU F 1 32 ? 16.476 -3.021 36.789 1.00 38.16 30 LEU F C 1
ATOM 3037 O O . LEU F 1 32 ? 17.581 -3.489 37.037 1.00 40.93 30 LEU F O 1
ATOM 3042 N N . LYS F 1 33 ? 16.124 -2.561 35.606 1.00 37.94 31 LYS F N 1
ATOM 3043 C CA . LYS F 1 33 ? 17.031 -2.515 34.492 1.00 41.88 31 LYS F CA 1
ATOM 3044 C C . LYS F 1 33 ? 18.209 -1.589 34.797 1.00 45.01 31 LYS F C 1
ATOM 3045 O O . LYS F 1 33 ? 18.098 -0.631 35.569 1.00 44.68 31 LYS F O 1
ATOM 3051 N N . GLY F 1 34 ? 19.356 -1.897 34.207 1.00 48.90 32 GLY F N 1
ATOM 3052 C CA . GLY F 1 34 ? 20.547 -1.088 34.398 1.00 53.34 32 GLY F CA 1
ATOM 3053 C C . GLY F 1 34 ? 21.176 -1.262 35.766 1.00 54.93 32 GLY F C 1
ATOM 3054 O O . GLY F 1 34 ? 21.956 -0.413 36.209 1.00 58.70 32 GLY F O 1
ATOM 3055 N N . ASP F 1 35 ? 20.802 -2.344 36.442 1.00 52.86 33 ASP F N 1
ATOM 3056 C CA . ASP F 1 35 ? 21.373 -2.736 37.741 1.00 55.51 33 ASP F CA 1
ATOM 3057 C C . ASP F 1 35 ? 20.939 -2.040 39.046 1.00 54.59 33 ASP F C 1
ATOM 3058 O O . ASP F 1 35 ? 21.436 -2.375 40.129 1.00 56.81 33 ASP F O 1
ATOM 3063 N N . ARG F 1 36 ? 20.014 -1.092 38.952 1.00 51.15 34 ARG F N 1
ATOM 3064 C CA . ARG F 1 36 ? 19.507 -0.453 40.145 1.00 50.70 34 ARG F CA 1
ATOM 3065 C C . ARG F 1 36 ? 18.709 -1.496 40.928 1.00 47.40 34 ARG F C 1
ATOM 3066 O O . ARG F 1 36 ? 18.190 -2.441 40.370 1.00 45.55 34 ARG F O 1
ATOM 3074 N N . GLU F 1 37 ? 18.633 -1.366 42.237 1.00 47.89 35 GLU F N 1
ATOM 3075 C CA . GLU F 1 37 ? 17.888 -2.354 42.996 1.00 45.43 35 GLU F CA 1
ATOM 3076 C C . GLU F 1 37 ? 17.252 -1.711 44.195 1.00 45.66 35 GLU F C 1
ATOM 3077 O O . GLU F 1 37 ? 17.898 -0.923 44.839 1.00 47.61 35 GLU F O 1
ATOM 3083 N N . PHE F 1 38 ? 15.997 -2.046 44.487 1.00 43.35 36 PHE F N 1
ATOM 3084 C CA . PHE F 1 38 ? 15.327 -1.540 45.690 1.00 45.23 36 PHE F CA 1
ATOM 3085 C C . PHE F 1 38 ? 14.931 -2.618 46.680 1.00 46.39 36 PHE F C 1
ATOM 3086 O O . PHE F 1 38 ? 14.612 -3.742 46.308 1.00 44.82 36 PHE F O 1
ATOM 3094 N N . ARG F 1 39 ? 14.970 -2.274 47.962 1.00 49.32 37 ARG F N 1
ATOM 3095 C CA . ARG F 1 39 ? 14.468 -3.149 49.009 1.00 52.65 37 ARG F CA 1
ATOM 3096 C C . ARG F 1 39 ? 13.494 -2.326 49.815 1.00 53.73 37 ARG F C 1
ATOM 3097 O O . ARG F 1 39 ? 13.780 -1.177 50.148 1.00 55.83 37 ARG F O 1
ATOM 3105 N N . GLY F 1 40 ? 12.338 -2.893 50.123 1.00 52.95 38 GLY F N 1
ATOM 3106 C CA . GLY F 1 40 ? 11.386 -2.189 50.972 1.00 54.34 38 GLY F CA 1
ATOM 3107 C C . GLY F 1 40 ? 10.159 -3.037 51.208 1.00 55.56 38 GLY F C 1
ATOM 3108 O O . GLY F 1 40 ? 10.117 -4.200 50.783 1.00 54.84 38 GLY F O 1
ATOM 3109 N N . VAL F 1 41 ? 9.156 -2.473 51.867 1.00 57.89 39 VAL F N 1
ATOM 3110 C CA . VAL F 1 41 ? 7.951 -3.222 52.199 1.00 59.98 39 VAL F CA 1
ATOM 3111 C C . VAL F 1 41 ? 6.910 -2.993 51.122 1.00 57.01 39 VAL F C 1
ATOM 3112 O O . VAL F 1 41 ? 6.606 -1.851 50.775 1.00 55.83 39 VAL F O 1
ATOM 3116 N N . LEU F 1 42 ? 6.391 -4.078 50.568 1.00 56.07 40 LEU F N 1
ATOM 3117 C CA . LEU F 1 42 ? 5.432 -3.996 49.484 1.00 54.35 40 LEU F CA 1
ATOM 3118 C C . LEU F 1 42 ? 4.081 -3.556 49.982 1.00 57.68 40 LEU F C 1
ATOM 3119 O O . LEU F 1 42 ? 3.478 -4.192 50.831 1.00 61.73 40 LEU F O 1
ATOM 3124 N N . LYS F 1 43 ? 3.596 -2.465 49.422 1.00 55.66 41 LYS F N 1
ATOM 3125 C CA . LYS F 1 43 ? 2.369 -1.878 49.895 1.00 59.76 41 LYS F CA 1
ATOM 3126 C C . LYS F 1 43 ? 1.210 -1.995 48.936 1.00 59.76 41 LYS F C 1
ATOM 3127 O O . LYS F 1 43 ? 0.052 -2.083 49.360 1.00 64.30 41 LYS F O 1
ATOM 3133 N N . SER F 1 44 ? 1.525 -1.985 47.649 1.00 55.72 42 SER F N 1
ATOM 3134 C CA . SER F 1 44 ? 0.524 -1.999 46.593 1.00 56.27 42 SER F CA 1
ATOM 3135 C C . SER F 1 44 ? 1.149 -2.359 45.242 1.00 52.02 42 SER F C 1
ATOM 3136 O O . SER F 1 44 ? 2.358 -2.108 45.002 1.00 48.61 42 SER F O 1
ATOM 3139 N N . PHE F 1 45 ? 0.351 -2.975 44.362 1.00 52.44 43 PHE F N 1
ATOM 3140 C CA . PHE F 1 45 ? 0.790 -3.284 42.997 1.00 48.94 43 PHE F CA 1
ATOM 3141 C C . PHE F 1 45 ? -0.418 -3.477 42.095 1.00 51.33 43 PHE F C 1
ATOM 3142 O O . PHE F 1 45 ? -1.501 -3.777 42.565 1.00 54.92 43 PHE F O 1
ATOM 3150 N N . ASP F 1 46 ? -0.225 -3.310 40.788 1.00 49.13 44 ASP F N 1
ATOM 3151 C CA . ASP F 1 46 ? -1.311 -3.538 39.840 1.00 51.80 44 ASP F CA 1
ATOM 3152 C C . ASP F 1 46 ? -0.838 -4.525 38.773 1.00 50.52 44 ASP F C 1
ATOM 3153 O O . ASP F 1 46 ? 0.302 -4.991 38.819 1.00 46.53 44 ASP F O 1
ATOM 3158 N N . LEU F 1 47 ? -1.706 -4.833 37.817 1.00 53.71 45 LEU F N 1
ATOM 3159 C CA . LEU F 1 47 ? -1.384 -5.827 36.810 1.00 54.31 45 LEU F CA 1
ATOM 3160 C C . LEU F 1 47 ? -0.152 -5.472 35.976 1.00 50.21 45 LEU F C 1
ATOM 3161 O O . LEU F 1 47 ? 0.433 -6.337 35.351 1.00 49.10 45 LEU F O 1
ATOM 3166 N N . HIS F 1 48 ? 0.251 -4.207 35.982 1.00 48.23 46 HIS F N 1
ATOM 3167 C CA . HIS F 1 48 ? 1.400 -3.788 35.201 1.00 45.62 46 HIS F CA 1
ATOM 3168 C C . HIS F 1 48 ? 2.670 -3.965 35.993 1.00 42.09 46 HIS F C 1
ATOM 3169 O O . HIS F 1 48 ? 3.769 -3.773 35.462 1.00 40.22 46 HIS F O 1
ATOM 3176 N N . MET F 1 49 ? 2.507 -4.323 37.267 1.00 41.40 47 MET F N 1
ATOM 3177 C CA . MET F 1 49 ? 3.620 -4.445 38.193 1.00 39.14 47 MET F CA 1
ATOM 3178 C C . MET F 1 49 ? 4.148 -3.095 38.645 1.00 37.32 47 MET F C 1
ATOM 3179 O O . MET F 1 49 ? 5.275 -3.006 39.166 1.00 34.73 47 MET F O 1
ATOM 3184 N N . ASN F 1 50 ? 3.349 -2.039 38.431 1.00 37.84 48 ASN F N 1
ATOM 3185 C CA . ASN F 1 50 ? 3.623 -0.774 39.094 1.00 38.15 48 ASN F CA 1
ATOM 3186 C C . ASN F 1 50 ? 3.417 -1.122 40.552 1.00 39.63 48 ASN F C 1
ATOM 3187 O O . ASN F 1 50 ? 2.489 -1.844 40.881 1.00 42.16 48 ASN F O 1
ATOM 3192 N N . LEU F 1 51 ? 4.261 -0.613 41.438 1.00 38.81 49 LEU F N 1
ATOM 3193 C CA . LEU F 1 51 ? 4.132 -0.990 42.835 1.00 41.27 49 LEU F CA 1
ATOM 3194 C C . LEU F 1 51 ? 4.636 0.087 43.769 1.00 41.65 49 LEU F C 1
ATOM 3195 O O . LEU F 1 51 ? 5.394 0.970 43.357 1.00 39.70 49 LEU F O 1
ATOM 3200 N N . VAL F 1 52 ? 4.152 0.059 45.005 1.00 42.87 50 VAL F N 1
ATOM 3201 C CA . VAL F 1 52 ? 4.598 1.000 46.016 1.00 44.56 50 VAL F CA 1
ATOM 3202 C C . VAL F 1 52 ? 5.370 0.273 47.096 1.00 46.09 50 VAL F C 1
ATOM 3203 O O . VAL F 1 52 ? 4.916 -0.757 47.614 1.00 48.62 50 VAL F O 1
ATOM 3207 N N . LEU F 1 53 ? 6.519 0.811 47.486 1.00 46.04 51 LEU F N 1
ATOM 3208 C CA . LEU F 1 53 ? 7.193 0.299 48.681 1.00 48.09 51 LEU F CA 1
ATOM 3209 C C . LEU F 1 53 ? 7.341 1.382 49.738 1.00 51.33 51 LEU F C 1
ATOM 3210 O O . LEU F 1 53 ? 7.462 2.550 49.413 1.00 49.30 51 LEU F O 1
ATOM 3215 N N . ASN F 1 54 ? 7.337 0.974 51.009 1.00 54.93 52 ASN F N 1
ATOM 3216 C CA . ASN F 1 54 ? 7.663 1.866 52.112 1.00 59.01 52 ASN F CA 1
ATOM 3217 C C . ASN F 1 54 ? 9.075 1.567 52.628 1.00 60.36 52 ASN F C 1
ATOM 3218 O O . ASN F 1 54 ? 9.625 0.503 52.344 1.00 59.68 52 ASN F O 1
ATOM 3223 N N . ASP F 1 55 ? 9.662 2.487 53.394 1.00 63.50 53 ASP F N 1
ATOM 3224 C CA . ASP F 1 55 ? 11.001 2.278 53.936 1.00 66.46 53 ASP F CA 1
ATOM 3225 C C . ASP F 1 55 ? 11.975 1.754 52.887 1.00 62.96 53 ASP F C 1
ATOM 3226 O O . ASP F 1 55 ? 12.777 0.853 53.165 1.00 64.22 53 ASP F O 1
ATOM 3231 N N . ALA F 1 56 ? 11.904 2.321 51.695 1.00 58.43 54 ALA F N 1
ATOM 3232 C CA . ALA F 1 56 ? 12.703 1.868 50.570 1.00 55.09 54 ALA F CA 1
ATOM 3233 C C . ALA F 1 56 ? 14.160 2.283 50.655 1.00 57.13 54 ALA F C 1
ATOM 3234 O O . ALA F 1 56 ? 14.478 3.419 50.987 1.00 58.61 54 ALA F O 1
ATOM 3236 N N . GLU F 1 57 ? 15.038 1.331 50.375 1.00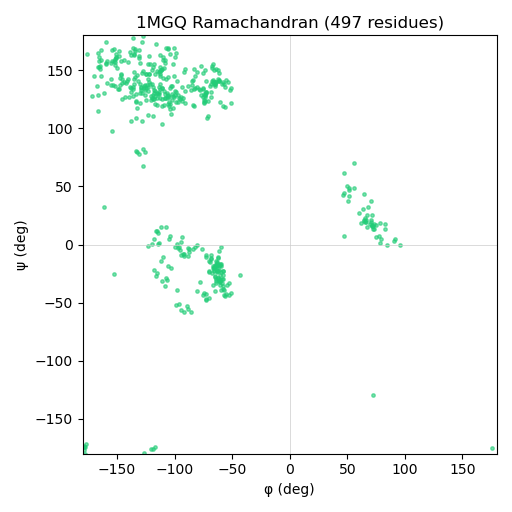 57.11 55 GLU F N 1
ATOM 3237 C CA . GLU F 1 57 ? 16.467 1.587 50.303 1.00 60.13 55 GLU F CA 1
ATOM 3238 C C . GLU F 1 57 ? 16.890 1.249 48.881 1.00 56.62 55 GLU F C 1
ATOM 3239 O O . GLU F 1 57 ? 16.502 0.207 48.339 1.00 53.20 55 GLU F O 1
ATOM 3245 N N . GLU F 1 58 ? 17.700 2.113 48.287 1.00 57.88 56 GLU F N 1
ATOM 3246 C CA . GLU F 1 58 ? 18.222 1.858 46.953 1.00 56.69 56 GLU F CA 1
ATOM 3247 C C . GLU F 1 58 ? 19.624 1.320 47.128 1.00 61.28 56 GLU F C 1
ATOM 3248 O O . GLU F 1 58 ? 20.397 1.862 47.918 1.00 66.49 56 GLU F O 1
ATOM 3254 N N . LEU F 1 59 ? 19.964 0.233 46.449 1.00 60.72 57 LEU F N 1
ATOM 3255 C CA . LEU F 1 59 ? 21.306 -0.313 46.600 1.00 66.50 57 LEU F CA 1
ATOM 3256 C C . LEU F 1 59 ? 22.117 -0.330 45.320 1.00 67.47 57 LEU F C 1
ATOM 3257 O O . LEU F 1 59 ? 21.573 -0.397 44.215 1.00 63.89 57 LEU F O 1
ATOM 3262 N N . GLU F 1 60 ? 23.429 -0.259 45.502 1.00 74.30 58 GLU F N 1
ATOM 3263 C CA . GLU F 1 60 ? 24.405 -0.297 44.422 1.00 77.68 58 GLU F CA 1
ATOM 3264 C C . GLU F 1 60 ? 25.619 -1.017 44.976 1.00 83.78 58 GLU F C 1
ATOM 3265 O O . GLU F 1 60 ? 26.152 -0.635 46.021 1.00 88.94 58 GLU F O 1
ATOM 3271 N N . ASP F 1 61 ? 26.050 -2.069 44.290 1.00 84.39 59 ASP F N 1
ATOM 3272 C CA . ASP F 1 61 ? 27.162 -2.870 44.778 1.00 91.03 59 ASP F CA 1
ATOM 3273 C C . ASP F 1 61 ? 26.778 -3.435 46.137 1.00 91.82 59 ASP F C 1
ATOM 3274 O O . ASP F 1 61 ? 27.632 -3.713 46.981 1.00 98.54 59 ASP F O 1
ATOM 3279 N N . GLY F 1 62 ? 25.472 -3.595 46.331 1.00 86.01 60 GLY F N 1
ATOM 3280 C CA . GLY F 1 62 ? 24.925 -4.097 47.575 1.00 86.92 60 GLY F CA 1
ATOM 3281 C C . GLY F 1 62 ? 24.950 -3.064 48.688 1.00 90.33 60 GLY F C 1
ATOM 3282 O O . GLY F 1 62 ? 24.636 -3.379 49.840 1.00 92.77 60 GLY F O 1
ATOM 3283 N N . GLU F 1 63 ? 25.330 -1.831 48.354 1.00 91.34 61 GLU F N 1
ATOM 3284 C CA . GLU F 1 63 ? 25.402 -0.753 49.345 1.00 94.57 61 GLU F CA 1
ATOM 3285 C C . GLU F 1 63 ? 24.184 0.144 49.249 1.00 88.42 61 GLU F C 1
ATOM 3286 O O . GLU F 1 63 ? 23.666 0.380 48.162 1.00 83.13 61 GLU F O 1
ATOM 3292 N N . VAL F 1 64 ? 23.733 0.652 50.388 1.00 89.59 62 VAL F N 1
ATOM 3293 C CA . VAL F 1 64 ? 22.584 1.539 50.402 1.00 84.74 62 VAL F CA 1
ATOM 3294 C C . VAL F 1 64 ? 23.026 2.967 50.095 1.00 86.56 62 VAL F C 1
ATOM 3295 O O . VAL F 1 64 ? 23.839 3.539 50.812 1.00 92.61 62 VAL F O 1
ATOM 3299 N N . THR F 1 65 ? 22.492 3.529 49.014 1.00 81.65 63 THR F N 1
ATOM 3300 C CA . THR F 1 65 ? 22.852 4.882 48.580 1.00 83.25 63 THR F CA 1
ATOM 3301 C C . THR F 1 65 ? 21.713 5.883 48.720 1.00 80.10 63 THR F C 1
ATOM 3302 O O . THR F 1 65 ? 21.930 7.086 48.621 1.00 82.73 63 THR F O 1
ATOM 3306 N N . ARG F 1 66 ? 20.497 5.400 48.930 1.00 74.95 64 ARG F N 1
ATOM 3307 C CA . ARG F 1 66 ? 19.380 6.318 49.093 1.00 73.03 64 ARG F CA 1
ATOM 3308 C C . ARG F 1 66 ? 18.228 5.712 49.887 1.00 70.26 64 ARG F C 1
ATOM 3309 O O . ARG F 1 66 ? 17.873 4.554 49.693 1.00 65.23 64 ARG F O 1
ATOM 3317 N N . ARG F 1 67 ? 17.666 6.511 50.793 1.00 72.44 65 ARG F N 1
ATOM 3318 C CA . ARG F 1 67 ? 16.528 6.099 51.612 1.00 72.29 65 ARG F CA 1
ATOM 3319 C C . ARG F 1 67 ? 15.288 6.930 51.266 1.00 70.29 65 ARG F C 1
ATOM 3320 O O . ARG F 1 67 ? 15.338 8.164 51.247 1.00 72.71 65 ARG F O 1
ATOM 3328 N N . LEU F 1 68 ? 14.183 6.233 51.010 1.00 67.03 66 LEU F N 1
ATOM 3329 C CA . LEU F 1 68 ? 12.907 6.823 50.628 1.00 65.19 66 LEU F CA 1
ATOM 3330 C C . LEU F 1 68 ? 11.782 6.270 51.482 1.00 66.02 66 LEU F C 1
ATOM 3331 O O . LEU F 1 68 ? 11.516 5.068 51.462 1.00 65.48 66 LEU F O 1
ATOM 3336 N N . GLY F 1 69 ? 11.072 7.135 52.182 1.00 68.59 67 GLY F N 1
ATOM 3337 C CA . GLY F 1 69 ? 10.004 6.670 53.048 1.00 70.45 67 GLY F CA 1
ATOM 3338 C C . GLY F 1 69 ? 8.940 5.894 52.304 1.00 66.89 67 GLY F C 1
ATOM 3339 O O . GLY F 1 69 ? 8.296 5.004 52.878 1.00 69.13 67 GLY F O 1
ATOM 3340 N N . THR F 1 70 ? 8.768 6.246 51.033 1.00 61.47 68 THR F N 1
ATOM 3341 C CA . THR F 1 70 ? 7.749 5.670 50.167 1.00 58.15 68 THR F CA 1
ATOM 3342 C C . THR F 1 70 ? 8.135 5.947 48.725 1.00 53.09 68 THR F C 1
ATOM 3343 O O . THR F 1 70 ? 8.431 7.093 48.381 1.00 53.76 68 THR F O 1
ATOM 3347 N N . VAL F 1 71 ? 8.117 4.916 47.879 1.00 48.53 69 VAL F N 1
ATOM 3348 C CA . VAL F 1 71 ? 8.426 5.097 46.457 1.00 44.85 69 VAL F CA 1
ATOM 3349 C C . VAL F 1 71 ? 7.447 4.352 45.578 1.00 41.96 69 VAL F C 1
ATOM 3350 O O . VAL F 1 71 ? 7.062 3.243 45.898 1.00 42.06 69 VAL F O 1
ATOM 3354 N N . LEU F 1 72 ? 7.028 4.992 44.488 1.00 40.09 70 LEU F N 1
ATOM 3355 C CA . LEU F 1 72 ? 6.213 4.335 43.472 1.00 38.87 70 LEU F CA 1
ATOM 3356 C C . LEU F 1 72 ? 7.137 3.972 42.306 1.00 35.68 70 LEU F C 1
ATOM 3357 O O . LEU F 1 72 ? 7.696 4.847 41.674 1.00 35.19 70 LEU F O 1
ATOM 3362 N N . ILE F 1 73 ? 7.263 2.677 42.024 1.00 35.90 71 ILE F N 1
ATOM 3363 C CA . ILE F 1 73 ? 8.118 2.194 40.953 1.00 34.19 71 ILE F CA 1
ATOM 3364 C C . ILE F 1 73 ? 7.298 1.743 39.748 1.00 33.96 71 ILE F C 1
ATOM 3365 O O . ILE F 1 73 ? 6.359 0.953 39.880 1.00 35.18 71 ILE F O 1
ATOM 3370 N N . ARG F 1 74 ? 7.653 2.239 38.581 1.00 33.65 72 ARG F N 1
ATOM 3371 C CA . ARG F 1 74 ? 6.995 1.783 37.360 1.00 34.76 72 ARG F CA 1
ATOM 3372 C C . ARG F 1 74 ? 7.386 0.379 36.937 1.00 34.23 72 ARG F C 1
ATOM 3373 O O . ARG F 1 74 ? 8.574 0.024 36.855 1.00 33.03 72 ARG F O 1
ATOM 3381 N N . GLY F 1 75 ? 6.372 -0.438 36.657 1.00 34.63 73 GLY F N 1
ATOM 3382 C CA . GLY F 1 75 ? 6.595 -1.819 36.298 1.00 34.36 73 GLY F CA 1
ATOM 3383 C C . GLY F 1 75 ? 7.476 -2.044 35.081 1.00 33.32 73 GLY F C 1
ATOM 3384 O O . GLY F 1 75 ? 8.294 -2.980 35.061 1.00 32.40 73 GLY F O 1
ATOM 3385 N N . ASP F 1 76 ? 7.380 -1.163 34.085 1.00 34.08 74 ASP F N 1
ATOM 3386 C CA . ASP F 1 76 ? 8.090 -1.401 32.830 1.00 36.27 74 ASP F CA 1
ATOM 3387 C C . ASP F 1 76 ? 9.588 -1.491 33.028 1.00 34.72 74 ASP F C 1
ATOM 3388 O O . ASP F 1 76 ? 10.295 -1.978 32.158 1.00 35.08 74 ASP F O 1
ATOM 3393 N N . ASN F 1 77 ? 10.067 -1.008 34.173 1.00 33.57 75 ASN F N 1
ATOM 3394 C CA . ASN F 1 77 ? 11.504 -1.014 34.438 1.00 34.18 75 ASN F CA 1
ATOM 3395 C C . ASN F 1 77 ? 11.965 -2.236 35.222 1.00 32.97 75 ASN F C 1
ATOM 3396 O O . ASN F 1 77 ? 13.171 -2.430 35.428 1.00 33.28 75 ASN F O 1
ATOM 3401 N N . ILE F 1 78 ? 11.014 -3.023 35.714 1.00 30.09 76 ILE F N 1
ATOM 3402 C CA . ILE F 1 78 ? 11.339 -4.192 36.509 1.00 29.69 76 ILE F CA 1
ATOM 3403 C C . ILE F 1 78 ? 11.882 -5.393 35.753 1.00 29.95 76 ILE F C 1
ATOM 3404 O O . ILE F 1 78 ? 11.325 -5.818 34.727 1.00 30.14 76 ILE F O 1
ATOM 3409 N N . VAL F 1 79 ? 13.002 -5.912 36.244 1.00 29.12 77 VAL F N 1
ATOM 3410 C CA . VAL F 1 79 ? 13.535 -7.163 35.762 1.00 30.85 77 VAL F CA 1
ATOM 3411 C C . VAL F 1 79 ? 12.951 -8.314 36.546 1.00 31.50 77 VAL F C 1
ATOM 3412 O O . VAL F 1 79 ? 12.394 -9.247 35.956 1.00 32.48 77 VAL F O 1
ATOM 3416 N N . TYR F 1 80 ? 13.103 -8.266 37.864 1.00 31.71 78 TYR F N 1
ATOM 3417 C CA . TYR F 1 80 ? 12.487 -9.263 38.730 1.00 32.20 78 TYR F CA 1
ATOM 3418 C C . TYR F 1 80 ? 12.151 -8.745 40.121 1.00 33.59 78 TYR F C 1
ATOM 3419 O O . TYR F 1 80 ? 12.597 -7.680 40.539 1.00 32.48 78 TYR F O 1
ATOM 3428 N N . ILE F 1 81 ? 11.310 -9.506 40.807 1.00 35.20 79 ILE F N 1
ATOM 3429 C CA . ILE F 1 81 ? 10.953 -9.228 42.184 1.00 37.87 79 ILE F CA 1
ATOM 3430 C C . ILE F 1 81 ? 11.260 -10.477 42.992 1.00 41.12 79 ILE F C 1
ATOM 3431 O O . ILE F 1 81 ? 10.924 -11.583 42.591 1.00 42.01 79 ILE F O 1
ATOM 3436 N N . SER F 1 82 ? 11.894 -10.300 44.147 1.00 42.65 80 SER F N 1
ATOM 3437 C CA . SER F 1 82 ? 12.261 -11.463 44.948 1.00 46.58 80 SER F CA 1
ATOM 3438 C C . SER F 1 82 ? 11.857 -11.212 46.382 1.00 49.85 80 SER F C 1
ATOM 3439 O O . SER F 1 82 ? 12.357 -10.290 46.999 1.00 49.62 80 SER F O 1
ATOM 3442 N N . PRO F 1 83 ? 10.953 -12.050 46.885 1.00 53.93 81 PRO F N 1
ATOM 3443 C CA . PRO F 1 83 ? 10.510 -12.002 48.278 1.00 58.63 81 PRO F CA 1
ATOM 3444 C C . PRO F 1 83 ? 11.553 -12.624 49.198 1.00 63.71 81 PRO F C 1
ATOM 3445 O O . PRO F 1 83 ? 12.490 -13.292 48.761 1.00 65.19 81 PRO F O 1
ATOM 3450 N N . VAL G 1 11 ? 3.187 -29.971 23.097 1.00 70.02 9 VAL G N 1
ATOM 3451 C CA . VAL G 1 11 ? 3.337 -28.707 22.324 1.00 65.99 9 VAL G CA 1
ATOM 3452 C C . VAL G 1 11 ? 2.463 -28.672 21.049 1.00 68.36 9 VAL G C 1
ATOM 3453 O O . VAL G 1 11 ? 2.763 -29.302 20.037 1.00 69.94 9 VAL G O 1
ATOM 3457 N N . ASN G 1 12 ? 1.365 -27.927 21.136 1.00 68.75 10 ASN G N 1
ATOM 3458 C CA . ASN G 1 12 ? 0.441 -27.738 20.026 1.00 70.93 10 ASN G CA 1
ATOM 3459 C C . ASN G 1 12 ? 0.898 -26.578 19.134 1.00 66.27 10 ASN G C 1
ATOM 3460 O O . ASN G 1 12 ? 1.223 -25.493 19.642 1.00 61.41 10 ASN G O 1
ATOM 3465 N N . VAL G 1 13 ? 0.896 -26.829 17.820 1.00 67.45 11 VAL G N 1
ATOM 3466 C CA . VAL G 1 13 ? 1.398 -25.934 16.760 1.00 64.28 11 VAL G CA 1
ATOM 3467 C C . VAL G 1 13 ? 1.059 -24.430 16.835 1.00 62.11 11 VAL G C 1
ATOM 3468 O O . VAL G 1 13 ? 1.801 -23.580 16.315 1.00 57.59 11 VAL G O 1
ATOM 3472 N N . GLN G 1 14 ? -0.046 -24.086 17.475 1.00 63.50 12 GLN G N 1
ATOM 3473 C CA . GLN G 1 14 ? -0.400 -22.680 17.556 1.00 62.03 12 GL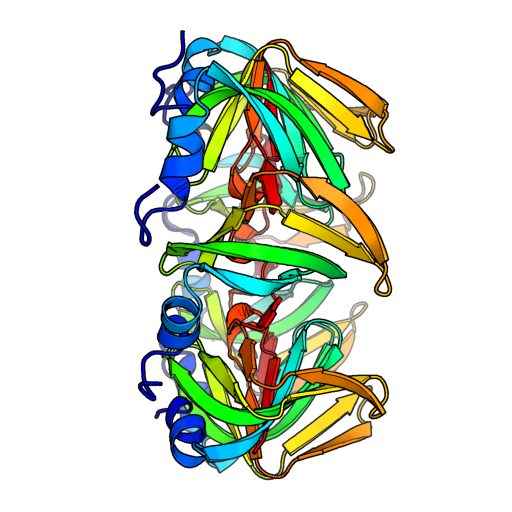N G CA 1
ATOM 3474 C C . GLN G 1 14 ? -0.347 -22.163 18.991 1.00 58.26 12 GLN G C 1
ATOM 3475 O O . GLN G 1 14 ? -0.792 -21.048 19.263 1.00 58.41 12 GLN G O 1
ATOM 3481 N N . ARG G 1 15 ? 0.202 -22.982 19.892 1.00 55.39 13 ARG G N 1
ATOM 3482 C CA . ARG G 1 15 ? 0.365 -22.615 21.295 1.00 51.66 13 ARG G CA 1
ATOM 3483 C C . ARG G 1 15 ? 1.777 -22.781 21.843 1.00 45.83 13 ARG G C 1
ATOM 3484 O O . ARG G 1 15 ? 2.101 -23.734 22.534 1.00 44.48 13 ARG G O 1
ATOM 3492 N N . PRO G 1 16 ? 2.622 -21.810 21.594 1.00 41.44 14 PRO G N 1
ATOM 3493 C CA . PRO G 1 16 ? 3.982 -21.901 22.090 1.00 37.39 14 PRO G CA 1
ATOM 3494 C C . PRO G 1 16 ? 4.003 -21.954 23.598 1.00 36.77 14 PRO G C 1
ATOM 3495 O O . PRO G 1 16 ? 4.920 -22.518 24.174 1.00 35.91 14 PRO G O 1
ATOM 3499 N N . LEU G 1 17 ? 3.012 -21.353 24.228 1.00 39.14 15 LEU G N 1
ATOM 3500 C CA . LEU G 1 17 ? 2.978 -21.304 25.688 1.00 40.59 15 LEU G CA 1
ATOM 3501 C C . LEU G 1 17 ? 2.838 -22.689 26.283 1.00 43.83 15 LEU G C 1
ATOM 3502 O O . LEU G 1 17 ? 3.116 -22.893 27.458 1.00 44.46 15 LEU G O 1
ATOM 3507 N N . ASP G 1 18 ? 2.414 -23.659 25.483 1.00 47.17 16 ASP G N 1
ATOM 3508 C CA . ASP G 1 18 ? 2.309 -24.984 26.040 1.00 50.43 16 ASP G CA 1
ATOM 3509 C C . ASP G 1 18 ? 3.686 -25.548 26.421 1.00 47.94 16 ASP G C 1
ATOM 3510 O O . ASP G 1 18 ? 3.775 -26.418 27.280 1.00 49.71 16 ASP G O 1
ATOM 3515 N N . ALA G 1 19 ? 4.764 -25.033 25.831 1.00 43.95 17 ALA G N 1
ATOM 3516 C CA . ALA G 1 19 ? 6.069 -25.532 26.227 1.00 42.78 17 ALA G CA 1
ATOM 3517 C C . ALA G 1 19 ? 6.339 -25.181 27.689 1.00 42.17 17 ALA G C 1
ATOM 3518 O O . ALA G 1 19 ? 7.079 -25.880 28.371 1.00 43.02 17 ALA G O 1
ATOM 3520 N N . LEU G 1 20 ? 5.744 -24.093 28.172 1.00 40.69 18 LEU G N 1
ATOM 3521 C CA . LEU G 1 20 ? 5.906 -23.715 29.571 1.00 41.40 18 LEU G CA 1
ATOM 3522 C C . LEU G 1 20 ? 5.053 -24.642 30.431 1.00 45.63 18 LEU G C 1
ATOM 3523 O O . LEU G 1 20 ? 5.482 -25.132 31.466 1.00 46.54 18 LEU G O 1
ATOM 3528 N N . GLY G 1 21 ? 3.833 -24.889 29.985 1.00 47.95 19 GLY G N 1
ATOM 3529 C CA . GLY G 1 21 ? 2.954 -25.787 30.712 1.00 53.50 19 GLY G CA 1
ATOM 3530 C C . GLY G 1 21 ? 3.611 -27.135 30.925 1.00 55.38 19 GLY G C 1
ATOM 3531 O O . GLY G 1 21 ? 3.539 -27.722 32.022 1.00 57.45 19 GLY G O 1
ATOM 3532 N N . ASN G 1 22 ? 4.260 -27.627 29.876 1.00 53.51 20 ASN G N 1
ATOM 3533 C CA . ASN G 1 22 ? 4.948 -28.909 29.926 1.00 56.77 20 ASN G CA 1
ATOM 3534 C C . ASN G 1 22 ? 6.083 -28.918 30.922 1.00 55.26 20 ASN G C 1
ATOM 3535 O O . ASN G 1 22 ? 6.495 -29.984 31.381 1.00 58.20 20 ASN G O 1
ATOM 3540 N N . SER G 1 23 ? 6.591 -27.715 31.221 1.00 52.00 21 SER G N 1
ATOM 3541 C CA . SER G 1 23 ? 7.773 -27.542 32.067 1.00 51.00 21 SER G CA 1
ATOM 3542 C C . SER G 1 23 ? 7.498 -27.218 33.531 1.00 51.85 21 SER G C 1
ATOM 3543 O O . SER G 1 23 ? 8.437 -27.042 34.287 1.00 50.90 21 SER G O 1
ATOM 3546 N N . LEU G 1 24 ? 6.233 -27.129 33.928 1.00 53.58 22 LEU G N 1
ATOM 3547 C CA . LEU G 1 24 ? 5.922 -26.781 35.295 1.00 55.56 22 LEU G CA 1
ATOM 3548 C C . LEU G 1 24 ? 6.572 -27.775 36.220 1.00 58.48 22 LEU G C 1
ATOM 3549 O O . LEU G 1 24 ? 6.586 -28.971 35.945 1.00 61.77 22 LEU G O 1
ATOM 3554 N N . ASN G 1 25 ? 7.135 -27.264 37.302 1.00 57.96 23 ASN G N 1
ATOM 3555 C CA . ASN G 1 25 ? 7.777 -28.088 38.303 1.00 62.22 23 ASN G CA 1
ATOM 3556 C C . ASN G 1 25 ? 9.035 -28.776 37.785 1.00 61.41 23 ASN G C 1
ATOM 3557 O O . ASN G 1 25 ? 9.513 -29.738 38.373 1.00 65.54 23 ASN G O 1
ATOM 3562 N N . SER G 1 26 ? 9.585 -28.256 36.696 1.00 56.80 24 SER G N 1
ATOM 3563 C CA . SER G 1 26 ? 10.809 -28.807 36.145 1.00 56.05 24 SER G CA 1
ATOM 3564 C C . SER G 1 26 ? 11.846 -27.684 36.080 1.00 51.31 24 SER G C 1
ATOM 3565 O O . SER G 1 26 ? 11.481 -26.522 36.127 1.00 47.58 24 SER G O 1
ATOM 3568 N N . PRO G 1 27 ? 13.134 -28.026 36.091 1.00 51.53 25 PRO G N 1
ATOM 3569 C CA . PRO G 1 27 ? 14.183 -27.011 35.978 1.00 48.16 25 PRO G CA 1
ATOM 3570 C C . PRO G 1 27 ? 14.148 -26.343 34.621 1.00 43.92 25 PRO G C 1
ATOM 3571 O O . PRO G 1 27 ? 13.951 -27.020 33.619 1.00 43.34 25 PRO G O 1
ATOM 3575 N N . VAL G 1 28 ? 14.327 -25.033 34.579 1.00 39.98 26 VAL G N 1
ATOM 3576 C CA . VAL G 1 28 ? 14.392 -24.351 33.297 1.00 37.20 26 VAL G CA 1
ATOM 3577 C C . VAL G 1 28 ? 15.544 -23.364 33.303 1.00 36.11 26 VAL G C 1
ATOM 3578 O O . VAL G 1 28 ? 16.100 -23.010 34.360 1.00 37.72 26 VAL G O 1
ATOM 3582 N N . ILE G 1 29 ? 15.916 -22.932 32.118 1.00 34.10 27 ILE G N 1
ATOM 3583 C CA . ILE G 1 29 ? 16.921 -21.894 31.952 1.00 33.83 27 ILE G CA 1
ATOM 3584 C C . ILE G 1 29 ? 16.237 -20.694 31.283 1.00 31.09 27 ILE G C 1
ATOM 3585 O O . ILE G 1 29 ? 15.577 -20.840 30.247 1.00 29.39 27 ILE G O 1
ATOM 3590 N N . ILE G 1 30 ? 16.381 -19.516 31.873 1.00 30.14 28 ILE G N 1
ATOM 3591 C CA . ILE G 1 30 ? 15.752 -18.316 31.348 1.00 29.91 28 ILE G CA 1
ATOM 3592 C C . ILE G 1 30 ? 16.866 -17.381 30.915 1.00 30.41 28 ILE G C 1
ATOM 3593 O O . ILE G 1 30 ? 17.688 -16.954 31.731 1.00 31.53 28 ILE G O 1
ATOM 3598 N N . LYS G 1 31 ? 16.898 -17.030 29.647 1.00 28.16 29 LYS G N 1
ATOM 3599 C CA . LYS G 1 31 ? 17.887 -16.073 29.159 1.00 29.75 29 LYS G CA 1
ATOM 3600 C C . LYS G 1 31 ? 17.251 -14.694 29.026 1.00 28.92 29 LYS G C 1
ATOM 3601 O O . LYS G 1 31 ? 16.202 -14.577 28.395 1.00 27.94 29 LYS G O 1
ATOM 3607 N N . LEU G 1 32 ? 17.881 -13.670 29.599 1.00 30.71 30 LEU G N 1
ATOM 3608 C CA . LEU G 1 32 ? 17.336 -12.329 29.575 1.00 31.86 30 LEU G CA 1
ATOM 3609 C C . LEU G 1 32 ? 18.114 -11.376 28.704 1.00 35.09 30 LEU G C 1
ATOM 3610 O O . LEU G 1 32 ? 19.293 -11.600 28.358 1.00 37.76 30 LEU G O 1
ATOM 3615 N N . LYS G 1 33 ? 17.439 -10.286 28.355 1.00 36.46 31 LYS G N 1
ATOM 3616 C CA . LYS G 1 33 ? 18.038 -9.252 27.575 1.00 41.52 31 LYS G CA 1
ATOM 3617 C C . LYS G 1 33 ? 19.184 -8.765 28.440 1.00 45.49 31 LYS G C 1
ATOM 3618 O O . LYS G 1 33 ? 19.105 -8.820 29.675 1.00 45.80 31 LYS G O 1
ATOM 3624 N N . GLY G 1 34 ? 20.270 -8.337 27.820 1.00 48.55 32 GLY G N 1
ATOM 3625 C CA . GLY G 1 34 ? 21.421 -7.934 28.613 1.00 53.28 32 GLY G CA 1
ATOM 3626 C C . GLY G 1 34 ? 22.315 -9.106 29.015 1.00 53.84 32 GLY G C 1
ATOM 3627 O O . GLY G 1 34 ? 23.338 -8.927 29.698 1.00 57.39 32 GLY G O 1
ATOM 3628 N N . ASP G 1 35 ? 21.920 -10.309 28.604 1.00 49.89 33 ASP G N 1
ATOM 3629 C CA . ASP G 1 35 ? 22.739 -11.514 28.796 1.00 51.46 33 ASP G CA 1
ATOM 3630 C C . ASP G 1 35 ? 22.739 -12.107 30.184 1.00 50.75 33 ASP G C 1
ATOM 3631 O O . ASP G 1 35 ? 23.499 -13.027 30.487 1.00 53.29 33 ASP G O 1
ATOM 3636 N N . ARG G 1 36 ? 21.892 -11.575 31.042 1.00 49.07 34 ARG G N 1
ATOM 3637 C CA . ARG G 1 36 ? 21.752 -12.172 32.338 1.00 48.63 34 ARG G CA 1
ATOM 3638 C C . ARG G 1 36 ? 20.984 -13.497 32.160 1.00 44.23 34 ARG G C 1
ATOM 3639 O O . ARG G 1 36 ? 20.056 -13.606 31.325 1.00 41.58 34 ARG G O 1
ATOM 3647 N N . GLU G 1 37 ? 21.411 -14.512 32.903 1.00 42.99 35 GLU G N 1
ATOM 3648 C CA . GLU G 1 37 ? 20.807 -15.826 32.864 1.00 39.52 35 GLU G CA 1
ATOM 3649 C C . GLU G 1 37 ? 20.294 -16.253 34.231 1.00 39.21 35 GLU G C 1
ATOM 3650 O O . GLU G 1 37 ? 20.967 -16.026 35.246 1.00 40.69 35 GLU G O 1
ATOM 3656 N N . PHE G 1 38 ? 19.114 -16.863 34.259 1.00 34.96 36 PHE G N 1
ATOM 3657 C CA . PHE G 1 38 ? 18.573 -17.448 35.480 1.00 35.70 36 PHE G CA 1
ATOM 3658 C C . PHE G 1 38 ? 18.249 -18.950 35.330 1.00 36.41 36 PHE G C 1
ATOM 3659 O O . PHE G 1 38 ? 17.769 -19.378 34.297 1.00 33.30 36 PHE G O 1
ATOM 3667 N N . ARG G 1 39 ? 18.495 -19.741 36.382 1.00 38.75 37 ARG G N 1
ATOM 3668 C CA . ARG G 1 39 ? 18.151 -21.171 36.352 1.00 41.06 37 ARG G CA 1
ATOM 3669 C C . ARG G 1 39 ? 17.363 -21.485 37.596 1.00 42.88 37 ARG G C 1
ATOM 3670 O O . ARG G 1 39 ? 17.772 -21.072 38.691 1.00 45.80 37 ARG G O 1
ATOM 3678 N N . GLY G 1 40 ? 16.243 -22.191 37.465 1.00 41.02 38 GLY G N 1
ATOM 3679 C CA . GLY G 1 40 ? 15.477 -22.586 38.650 1.00 43.59 38 GLY G CA 1
ATOM 3680 C C . GLY G 1 40 ? 14.291 -23.450 38.273 1.00 43.65 38 GLY G C 1
ATOM 3681 O O . GLY G 1 40 ? 14.149 -23.834 37.110 1.00 41.66 38 GLY G O 1
ATOM 3682 N N . VAL G 1 41 ? 13.420 -23.728 39.223 1.00 45.79 39 VAL G N 1
ATOM 3683 C CA . VAL G 1 41 ? 12.278 -24.594 38.963 1.00 46.86 39 VAL G CA 1
ATOM 3684 C C . VAL G 1 41 ? 11.061 -23.751 38.645 1.00 44.86 39 VAL G C 1
ATOM 3685 O O . VAL G 1 41 ? 10.709 -22.846 39.379 1.00 44.90 39 VAL G O 1
ATOM 3689 N N . LEU G 1 42 ? 10.438 -24.027 37.510 1.00 43.65 40 LEU G N 1
ATOM 3690 C CA . LEU G 1 42 ? 9.306 -23.236 37.067 1.00 42.50 40 LEU G CA 1
ATOM 3691 C C . LEU G 1 42 ? 8.068 -23.568 37.891 1.00 46.34 40 LEU G C 1
ATOM 3692 O O . LEU G 1 42 ? 7.657 -24.723 37.978 1.00 50.23 40 LEU G O 1
ATOM 3697 N N . LYS G 1 43 ? 7.499 -22.562 38.541 1.00 46.70 41 LYS G N 1
ATOM 3698 C CA . LYS G 1 43 ? 6.330 -22.791 39.364 1.00 50.82 41 LYS G CA 1
ATOM 3699 C C . LYS G 1 43 ? 5.077 -22.219 38.758 1.00 50.75 41 LYS G C 1
ATOM 3700 O O . LYS G 1 43 ? 4.001 -22.788 38.894 1.00 55.64 41 LYS G O 1
ATOM 3706 N N . SER G 1 44 ? 5.220 -21.085 38.096 1.00 47.54 42 SER G N 1
ATOM 3707 C CA . SER G 1 44 ? 4.075 -20.372 37.571 1.00 48.33 42 SER G CA 1
ATOM 3708 C C . SER G 1 44 ? 4.461 -19.480 36.392 1.00 43.15 42 SER G C 1
ATOM 3709 O O . SER G 1 44 ? 5.586 -19.019 36.310 1.00 40.03 42 SER G O 1
ATOM 3712 N N . PHE G 1 45 ? 3.499 -19.167 35.531 1.00 43.66 43 PHE G N 1
ATOM 3713 C CA . PHE G 1 45 ? 3.721 -18.248 34.411 1.00 40.95 43 PHE G CA 1
ATOM 3714 C C . PHE G 1 45 ? 2.396 -17.782 33.852 1.00 43.94 43 PHE G C 1
ATOM 3715 O O . PHE G 1 45 ? 1.357 -18.356 34.159 1.00 47.92 43 PHE G O 1
ATOM 3723 N N . ASP G 1 46 ? 2.418 -16.762 33.008 1.00 42.42 44 ASP G N 1
ATOM 3724 C CA . ASP G 1 46 ? 1.164 -16.320 32.395 1.00 46.15 44 ASP G CA 1
ATOM 3725 C C . ASP G 1 46 ? 1.405 -16.061 30.918 1.00 43.82 44 ASP G C 1
ATOM 3726 O O . ASP G 1 46 ? 2.526 -16.175 30.448 1.00 41.31 44 ASP G O 1
ATOM 3731 N N . LEU G 1 47 ? 0.357 -15.703 30.190 1.00 47.85 45 LEU G N 1
ATOM 3732 C CA . LEU G 1 47 ? 0.464 -15.482 28.753 1.00 46.70 45 LEU G CA 1
ATOM 3733 C C . LEU G 1 47 ? 1.487 -14.427 28.374 1.00 44.14 45 LEU G C 1
ATOM 3734 O O . LEU G 1 47 ? 2.049 -14.472 27.250 1.00 41.20 45 LEU G O 1
ATOM 3739 N N . HIS G 1 48 ? 1.745 -13.483 29.285 1.00 43.15 46 HIS G N 1
ATOM 3740 C CA . HIS G 1 48 ? 2.814 -12.501 29.053 1.00 41.34 46 HIS G CA 1
ATOM 3741 C C . HIS G 1 48 ? 4.223 -13.058 29.278 1.00 37.21 46 HIS G C 1
ATOM 3742 O O . HIS G 1 48 ? 5.212 -12.370 29.032 1.00 36.15 46 HIS G O 1
ATOM 3749 N N . MET G 1 49 ? 4.310 -14.302 29.722 1.00 35.52 47 MET G N 1
ATOM 3750 C CA . MET G 1 49 ? 5.568 -14.931 30.101 1.00 32.97 47 MET G CA 1
ATOM 3751 C C . MET G 1 49 ? 6.207 -14.378 31.380 1.00 31.56 47 MET G C 1
ATOM 3752 O O . MET G 1 49 ? 7.414 -14.596 31.638 1.00 28.88 47 MET G O 1
ATOM 3757 N N . ASN G 1 50 ? 5.411 -13.691 32.170 1.00 33.13 48 ASN G N 1
ATOM 3758 C CA . ASN G 1 50 ? 5.849 -13.398 33.522 1.00 34.26 48 ASN G CA 1
ATOM 3759 C C . ASN G 1 50 ? 5.931 -14.773 34.129 1.00 34.69 48 ASN G C 1
ATOM 3760 O O . ASN G 1 50 ? 5.093 -15.602 33.845 1.00 36.59 48 ASN G O 1
ATOM 3765 N N . LEU G 1 51 ? 6.934 -15.047 34.935 1.00 33.74 49 LEU G N 1
ATOM 3766 C CA . LEU G 1 51 ? 6.958 -16.371 35.562 1.00 36.02 49 LEU G CA 1
ATOM 3767 C C . LEU G 1 51 ? 7.583 -16.373 36.935 1.00 36.54 49 LEU G C 1
ATOM 3768 O O . LEU G 1 51 ? 8.258 -15.428 37.315 1.00 36.04 49 LEU G O 1
ATOM 3773 N N . VAL G 1 52 ? 7.312 -17.425 37.699 1.00 37.58 50 VAL G N 1
ATOM 3774 C CA . VAL G 1 52 ? 7.890 -17.581 39.000 1.00 39.60 50 VAL G CA 1
ATOM 3775 C C . VAL G 1 52 ? 8.734 -18.833 38.987 1.00 39.66 50 VAL G C 1
ATOM 3776 O O . VAL G 1 52 ? 8.256 -19.881 38.556 1.00 40.33 50 VAL G O 1
ATOM 3780 N N . LEU G 1 53 ? 9.975 -18.704 39.466 1.00 39.81 51 LEU G N 1
ATOM 3781 C CA . LEU G 1 53 ? 10.902 -19.814 39.670 1.00 41.10 51 LEU G CA 1
ATOM 3782 C C . LEU G 1 53 ? 11.132 -20.010 41.159 1.00 45.04 51 LEU G C 1
ATOM 3783 O O . LEU G 1 53 ? 11.090 -19.037 41.910 1.00 45.35 51 LEU G O 1
ATOM 3788 N N . ASN G 1 54 ? 11.411 -21.247 41.577 1.00 47.55 52 ASN G N 1
ATOM 3789 C CA . ASN G 1 54 ? 11.809 -21.556 42.949 1.00 51.44 52 ASN G CA 1
ATOM 3790 C C . ASN G 1 54 ? 13.267 -21.975 42.921 1.00 52.17 52 ASN G C 1
ATOM 3791 O O . ASN G 1 54 ? 13.726 -22.535 41.920 1.00 49.96 52 ASN G O 1
ATOM 3796 N N . ASP G 1 55 ? 13.984 -21.736 44.012 1.00 54.99 53 ASP G N 1
ATOM 3797 C CA . ASP G 1 55 ? 15.400 -22.101 44.144 1.00 57.33 53 ASP G CA 1
ATOM 3798 C C . ASP G 1 55 ? 16.209 -21.596 42.980 1.00 53.72 53 ASP G C 1
ATOM 3799 O O . ASP G 1 55 ? 17.016 -22.331 42.401 1.00 54.07 53 ASP G O 1
ATOM 3804 N N . ALA G 1 56 ? 16.002 -20.327 42.672 1.00 49.96 54 ALA G N 1
ATOM 3805 C CA . ALA G 1 56 ? 16.614 -19.691 41.504 1.00 47.59 54 ALA G CA 1
ATOM 3806 C C . ALA G 1 56 ? 18.066 -19.356 41.766 1.00 49.78 54 ALA G C 1
ATOM 3807 O O . ALA G 1 56 ? 18.490 -19.192 42.923 1.00 52.54 54 ALA G O 1
ATOM 3809 N N . GLU G 1 57 ? 18.822 -19.300 40.683 1.00 47.44 55 GLU G N 1
ATOM 3810 C CA . GLU G 1 57 ? 20.207 -18.872 40.695 1.00 50.73 55 GLU G CA 1
ATOM 3811 C C . GLU G 1 57 ? 20.428 -17.934 39.505 1.00 47.17 55 GLU G C 1
ATOM 3812 O O . GLU G 1 57 ? 19.955 -18.211 38.394 1.00 44.57 55 GLU G O 1
ATOM 3818 N N . GLU G 1 58 ? 21.117 -16.823 39.723 1.00 48.69 56 GLU G N 1
ATOM 3819 C CA . GLU G 1 58 ? 21.453 -15.972 38.603 1.00 48.49 56 GLU G CA 1
ATOM 3820 C C . GLU G 1 58 ? 22.872 -16.270 38.168 1.00 52.13 56 GLU G C 1
ATOM 3821 O O . GLU G 1 58 ? 23.767 -16.468 38.990 1.00 56.19 56 GLU G O 1
ATOM 3827 N N . LEU G 1 59 ? 23.069 -16.267 36.861 1.00 51.14 57 LEU G N 1
ATOM 3828 C CA . LEU G 1 59 ? 24.342 -16.612 36.262 1.00 56.32 57 LEU G CA 1
ATOM 3829 C C . LEU G 1 59 ? 24.936 -15.539 35.381 1.00 57.97 57 LEU G C 1
ATOM 3830 O O . LEU G 1 59 ? 24.229 -14.789 34.697 1.00 54.50 57 LEU G O 1
ATOM 3835 N N . GLU G 1 60 ? 26.258 -15.508 35.421 1.00 64.68 58 GLU G N 1
ATOM 3836 C CA . GLU G 1 60 ? 27.103 -14.692 34.570 1.00 69.04 58 GLU G CA 1
ATOM 3837 C C . GLU G 1 60 ? 28.253 -15.628 34.175 1.00 74.19 58 GLU G C 1
ATOM 3838 O O . GLU G 1 60 ? 29.120 -15.964 34.994 1.00 79.33 58 GLU G O 1
ATOM 3844 N N . ASP G 1 61 ? 28.226 -16.071 32.921 1.00 73.33 59 ASP G N 1
ATOM 3845 C CA . ASP G 1 61 ? 29.174 -17.060 32.425 1.00 78.29 59 ASP G CA 1
ATOM 3846 C C . ASP G 1 61 ? 29.143 -18.318 33.293 1.00 79.47 59 ASP G C 1
ATOM 3847 O O . ASP G 1 61 ? 30.075 -18.586 34.051 1.00 84.88 59 ASP G O 1
ATOM 3852 N N . GLY G 1 62 ? 28.039 -19.062 33.192 1.00 74.31 60 GLY G N 1
ATOM 3853 C CA . GLY G 1 62 ? 27.893 -20.328 33.897 1.00 75.47 60 GLY G CA 1
ATOM 3854 C C . GLY G 1 62 ? 28.263 -20.385 35.372 1.00 78.81 60 GLY G C 1
ATOM 3855 O O . GLY G 1 62 ? 28.303 -21.469 35.959 1.00 81.57 60 GLY G O 1
ATOM 3856 N N . GLU G 1 63 ? 28.554 -19.239 35.979 1.00 79.64 61 GLU G N 1
ATOM 3857 C CA . GLU G 1 63 ? 28.836 -19.224 37.409 1.00 83.29 61 GLU G CA 1
ATOM 3858 C C . GLU G 1 63 ? 27.773 -18.436 38.176 1.00 78.19 61 GLU G C 1
ATOM 3859 O O . GLU G 1 63 ? 27.459 -17.286 37.842 1.00 75.41 61 GLU G O 1
ATOM 3865 N N . VAL G 1 64 ? 27.204 -19.087 39.182 1.00 77.02 62 VAL G N 1
ATOM 3866 C CA . VAL G 1 64 ? 26.209 -18.477 40.038 1.00 73.20 62 VAL G CA 1
ATOM 3867 C C . VAL G 1 64 ? 26.732 -17.152 40.559 1.00 75.57 62 VAL G C 1
ATOM 3868 O O . VAL G 1 64 ? 27.776 -17.112 41.179 1.00 81.37 62 VAL G O 1
ATOM 3872 N N . THR G 1 65 ? 26.032 -16.056 40.299 1.00 71.17 63 THR G N 1
ATOM 3873 C CA . THR G 1 65 ? 26.482 -14.794 40.851 1.00 74.19 63 THR G CA 1
ATOM 3874 C C . THR G 1 65 ? 25.590 -14.468 42.023 1.00 72.87 63 THR G C 1
ATOM 3875 O O . THR G 1 65 ? 25.948 -13.685 42.900 1.00 77.03 63 THR G O 1
ATOM 3879 N N . ARG G 1 66 ? 24.426 -15.087 42.053 1.00 68.05 64 ARG G N 1
ATOM 3880 C CA . ARG G 1 66 ? 23.464 -14.759 43.071 1.00 66.93 64 ARG G CA 1
ATOM 3881 C C . ARG G 1 66 ? 22.459 -15.879 43.261 1.00 63.64 64 ARG G C 1
ATOM 3882 O O . ARG G 1 66 ? 21.984 -16.464 42.283 1.00 59.46 64 ARG G O 1
ATOM 3890 N N . ARG G 1 67 ? 22.119 -16.159 44.516 1.00 65.61 65 ARG G N 1
ATOM 3891 C CA . ARG G 1 67 ? 21.121 -17.174 44.814 1.00 64.03 65 ARG G CA 1
ATOM 3892 C C . ARG G 1 67 ? 19.849 -16.574 45.380 1.00 62.47 65 ARG G C 1
ATOM 3893 O O . ARG G 1 67 ? 19.894 -15.693 46.249 1.00 63.65 65 ARG G O 1
ATOM 3901 N N . LEU G 1 68 ? 18.711 -17.041 44.875 1.00 59.05 66 LEU G N 1
ATOM 3902 C CA . LEU G 1 68 ? 17.412 -16.591 45.367 1.00 59.61 66 LEU G CA 1
ATOM 3903 C C . LEU G 1 68 ? 16.443 -17.754 45.586 1.00 60.13 66 LEU G C 1
ATOM 3904 O O . LEU G 1 68 ? 16.418 -18.703 44.827 1.00 58.70 66 LEU G O 1
ATOM 3909 N N . GLY G 1 69 ? 15.640 -17.681 46.635 1.00 62.75 67 GLY G N 1
ATOM 3910 C CA . GLY G 1 69 ? 14.736 -18.780 46.917 1.00 63.99 67 GLY G CA 1
ATOM 3911 C C . GLY G 1 69 ? 13.480 -18.845 46.071 1.00 60.34 67 GLY G C 1
ATOM 3912 O O . GLY G 1 69 ? 12.941 -19.943 45.838 1.00 61.84 67 GLY G O 1
ATOM 3913 N N . THR G 1 70 ? 12.998 -17.672 45.677 1.00 55.95 68 THR G N 1
ATOM 3914 C CA . THR G 1 70 ? 11.779 -17.505 44.904 1.00 53.42 68 THR G CA 1
ATOM 3915 C C . THR G 1 70 ? 11.938 -16.204 44.118 1.00 49.07 68 THR G C 1
ATOM 3916 O O . THR G 1 70 ? 12.397 -15.203 44.659 1.00 50.03 68 THR G O 1
ATOM 3920 N N . VAL G 1 71 ? 11.554 -16.199 42.852 1.00 45.80 69 VAL G N 1
ATOM 3921 C CA . VAL G 1 71 ? 11.693 -14.970 42.097 1.00 42.93 69 VAL G CA 1
ATOM 3922 C C . VAL G 1 71 ? 10.662 -14.901 40.995 1.00 39.87 69 VAL G C 1
ATOM 3923 O O . VAL G 1 71 ? 10.401 -15.897 40.309 1.00 38.33 69 VAL G O 1
ATOM 3927 N N . LEU G 1 72 ? 10.063 -13.726 40.852 1.00 38.88 70 LEU G N 1
ATOM 3928 C CA . LEU G 1 72 ? 9.126 -13.433 39.773 1.00 37.88 70 LEU G CA 1
ATOM 3929 C C . LEU G 1 72 ? 9.852 -12.573 38.700 1.00 35.51 70 LEU G C 1
ATOM 3930 O O . LEU G 1 72 ? 10.255 -11.430 38.978 1.00 35.39 70 LEU G O 1
ATOM 3935 N N . ILE G 1 73 ? 10.062 -13.155 37.522 1.00 33.48 71 ILE G N 1
ATOM 3936 C CA . ILE G 1 73 ? 10.746 -12.483 36.411 1.00 31.78 71 ILE G CA 1
ATOM 3937 C C . ILE G 1 73 ? 9.720 -11.927 35.437 1.00 32.24 71 ILE G C 1
ATOM 3938 O O . ILE G 1 73 ? 8.828 -12.650 35.015 1.00 32.68 71 ILE G O 1
ATOM 3943 N N . ARG G 1 74 ? 9.854 -10.656 35.049 1.00 32.17 72 ARG G N 1
ATOM 3944 C CA . ARG G 1 74 ? 8.912 -10.052 34.110 1.00 33.36 72 ARG G CA 1
ATOM 3945 C C . ARG G 1 74 ? 9.110 -10.563 32.690 1.00 31.76 72 ARG G C 1
ATOM 3946 O O . ARG G 1 74 ? 10.223 -10.571 32.194 1.00 31.06 72 ARG G O 1
ATOM 3954 N N . GLY G 1 75 ? 8.039 -10.966 32.017 1.00 31.44 73 GLY G N 1
ATOM 3955 C CA . GLY G 1 75 ? 8.170 -11.546 30.701 1.00 29.43 73 GLY G CA 1
ATOM 3956 C C . GLY G 1 75 ? 8.823 -10.681 29.627 1.00 28.76 73 GLY G C 1
ATOM 3957 O O . GLY G 1 75 ? 9.559 -11.196 28.788 1.00 27.99 73 GLY G O 1
ATOM 3958 N N . ASP G 1 76 ? 8.616 -9.386 29.717 1.00 30.62 74 ASP G N 1
ATOM 3959 C CA . ASP G 1 76 ? 9.129 -8.436 28.715 1.00 33.29 74 ASP G CA 1
ATOM 3960 C C . ASP G 1 76 ? 10.645 -8.463 28.526 1.00 31.62 74 ASP G C 1
ATOM 3961 O O . ASP G 1 76 ? 11.141 -8.057 27.480 1.00 32.18 74 ASP G O 1
ATOM 3966 N N . ASN G 1 77 ? 11.382 -8.936 29.519 1.00 29.64 75 ASN G N 1
ATOM 3967 C CA . ASN G 1 77 ? 12.835 -8.980 29.428 1.00 31.06 75 ASN G CA 1
ATOM 3968 C C . ASN G 1 77 ? 13.375 -10.312 28.986 1.00 28.34 75 ASN G C 1
ATOM 3969 O O . ASN G 1 77 ? 14.624 -10.448 28.862 1.00 30.14 75 ASN G O 1
ATOM 3974 N N . ILE G 1 78 ? 12.501 -11.287 28.770 1.00 24.21 76 ILE G N 1
ATOM 3975 C CA . ILE G 1 78 ? 12.966 -12.618 28.372 1.00 24.05 76 ILE G CA 1
ATOM 3976 C C . ILE G 1 78 ? 13.302 -12.795 26.896 1.00 24.01 76 ILE G C 1
ATOM 3977 O O . ILE G 1 78 ? 12.584 -12.346 26.027 1.00 24.36 76 ILE G O 1
ATOM 3982 N N . VAL G 1 79 ? 14.432 -13.437 26.609 1.00 22.03 77 VAL G N 1
ATOM 3983 C CA . VAL G 1 79 ? 14.795 -13.726 25.271 1.00 22.73 77 VAL G CA 1
ATOM 3984 C C . VAL G 1 79 ? 14.301 -15.141 24.983 1.00 21.47 77 VAL G C 1
ATOM 3985 O O . VAL G 1 79 ? 13.658 -15.384 23.948 1.00 21.59 77 VAL G O 1
ATOM 3989 N N . TYR G 1 80 ? 14.737 -16.101 25.795 1.00 21.12 78 TYR G N 1
ATOM 3990 C CA . TYR G 1 80 ? 14.259 -17.472 25.626 1.00 21.81 78 TYR G CA 1
ATOM 3991 C C . TYR G 1 80 ? 14.087 -18.220 26.942 1.00 23.65 78 TYR G C 1
ATOM 3992 O O . TYR G 1 80 ? 14.669 -17.851 27.969 1.00 24.10 78 TYR G O 1
ATOM 4001 N N . ILE G 1 81 ? 13.274 -19.262 26.901 1.00 23.78 79 ILE G N 1
ATOM 4002 C CA . ILE G 1 81 ? 13.111 -20.122 28.067 1.00 25.93 79 ILE G CA 1
ATOM 4003 C C . ILE G 1 81 ? 13.403 -21.517 27.593 1.00 27.28 79 ILE G C 1
ATOM 4004 O O . ILE G 1 81 ? 12.895 -21.973 26.559 1.00 27.64 79 ILE G O 1
ATOM 4009 N N . SER G 1 82 ? 14.213 -22.234 28.350 1.00 29.26 80 SER G N 1
ATOM 4010 C CA . SER G 1 82 ? 14.608 -23.539 27.888 1.00 32.78 80 SER G CA 1
ATOM 4011 C C . SER G 1 82 ? 14.490 -24.588 28.971 1.00 35.71 80 SER G C 1
ATOM 4012 O O . SER G 1 82 ? 15.222 -24.571 29.959 1.00 37.27 80 SER G O 1
ATOM 4015 N N . PRO G 1 83 ? 13.507 -25.457 28.819 1.00 38.88 81 PRO G N 1
ATOM 4016 C CA . PRO G 1 83 ? 13.388 -26.611 29.703 1.00 43.89 81 PRO G CA 1
ATOM 4017 C C . PRO G 1 83 ? 14.289 -27.663 29.086 1.00 47.79 81 PRO G C 1
ATOM 4018 O O . PRO G 1 83 ? 14.442 -28.761 29.641 1.00 51.80 81 PRO G O 1
#

InterPro domains:
  IPR001163 Sm domain, eukaryotic/archaea-type [PF01423] (18-81)
  IPR001163 Sm domain, eukaryotic/archaea-type [SM00651] (16-81)
  IPR010920 LSM domain superfamily [SSF50182] (12-81)
  IPR016487 Sm-like protein Lsm6/SmF [PTHR11021] (11-80)
  IPR022901 snRNP Sm-like, putative, archaea [MF_00257] (10-81)
  IPR022901 snRNP Sm-like, putative, archaea [cd01731] (13-81)
  IPR047575 Sm domain [PS52002] (13-81)

Foldseek 3Di:
DDDPVCVVCQLVVQAQHWKWWAFPVGKIKIARWHDADPLRFTKGAQMFIDDPRDGPDTDGIDTHGSVGTDDMGD/DADPPHVCVVVVVQQQHWKKWAFPVGKIKIFHWHDADPLGFTKGAQMFIDDPNDGPDTDRMDTHGSVGTPDMGD/DAPPVGPCVQLVVQAQHWKKWQFPQQKIKIAHWHAADPLRFTKGAQMFIDHVRHTDGTDGMDTHGSVGTDDMGD/DPPVDPCVVVVVQAQHWKKWAFPPRKIKIAHWHDADPLRFTKGAQMFIDDPNHGPDTDRMDTDGSVGTDDMGD/DPPVCPCVVVVVQAQHWKKWAFPVGKIKIFRWHDADPLRFTKGAQMFIDDPPDTDDTDGMDTHGSVGTPDMGD/DDPVVVLVVQAQHWKKWAFPPGKIKIFHWHDADPLRFTKGAQIFIDDPRHTDDTDRMDTHGSVGTPDMGD/DDPVCPCVVLVVQAQHWKWWAFDVGKIKIAHWHAADPLGFTKGAQMFIDDPPDGPDTDGMDTHGSVGTDDMGD

B-factor: mean 40.46, std 18.58, range [11.45, 123.99]

Secondary structure (DSSP, 8-state):
---TT-TTHHHHHTTTSEEEEEETTTEEEEEEEEEE-TT--EEEEEEEEEETTEEEEEEEEEEEPGGGEEEEE-/---TT-TTHHHHTTTTSEEEEEETTS-EEEEEEEEE-TT--EEEEEEEEESSS-EEEEEEEEEE-GGGEEEEE-/---TT-TTHHHHHTTTSEEEEEESTTEEEEEEEEEE-TT--EEEEEEEEEETTEEEEEEEEEEE-GGGEEEEE-/--TT-TTHHHHHTTTSEEEEEETTS-EEEEEEEEE-TT--EEEEEEEEEETTEEEEEEEEEEE-GGGEEEEE-/--TT-TTHHHHTTTTSEEEEEETTTEEEEEEEEEE-TT--EEEEEEEEEETTEEEEEEEEEEE-GGGEEEEE-/--THHHHHHTTTSEEEEEEGGG-EEEEEEEEE-TT--EEEEEEEEEETTEEEEEEEEEEE-GGGEEEEE-/--TT-TTHHHHTTTTSEEEEEEGGG-EEEEEEEEE-TT--EEEEEEEEEETTEEEEEEEEEEE-GGGEEEEE-